Protein AF-A0A6N9DKP5-F1 (afdb_monomer)

pLDDT: mean 80.07, std 13.37, range [37.78, 96.75]

Radius of gyration: 38.44 Å; Cα contacts (8 Å, |Δi|>4): 1588; chains: 1; bounding box: 84×79×103 Å

Structure (mmCIF, N/CA/C/O backbone):
data_AF-A0A6N9DKP5-F1
#
_entry.id   AF-A0A6N9DKP5-F1
#
loop_
_atom_site.group_PDB
_atom_site.id
_atom_site.type_symbol
_atom_site.label_atom_id
_atom_site.label_alt_id
_atom_site.label_comp_id
_atom_site.label_asym_id
_atom_site.label_entity_id
_atom_site.label_seq_id
_atom_site.pdbx_PDB_ins_code
_atom_site.Cartn_x
_atom_site.Cartn_y
_atom_site.Cartn_z
_atom_site.occupancy
_atom_site.B_iso_or_equiv
_atom_site.auth_seq_id
_atom_site.auth_comp_id
_atom_site.auth_asym_id
_atom_site.auth_atom_id
_atom_site.pdbx_PDB_model_num
ATOM 1 N N . MET A 1 1 ? 8.198 43.433 -42.604 1.00 46.28 1 MET A N 1
ATOM 2 C CA . MET A 1 1 ? 9.400 44.060 -42.008 1.00 46.28 1 MET A CA 1
ATOM 3 C C . MET A 1 1 ? 10.600 43.309 -42.556 1.00 46.28 1 MET A C 1
ATOM 5 O O . MET A 1 1 ? 10.503 42.095 -42.659 1.00 46.28 1 MET A O 1
ATOM 9 N N . SER A 1 2 ? 11.652 43.989 -43.011 1.00 55.72 2 SER A N 1
ATOM 10 C CA . SER A 1 2 ? 12.802 43.318 -43.630 1.00 55.72 2 SER A CA 1
ATOM 11 C C . SER A 1 2 ? 13.679 42.674 -42.559 1.00 55.72 2 SER A C 1
ATOM 13 O O . SER A 1 2 ? 14.325 43.378 -41.785 1.00 55.72 2 SER A O 1
ATOM 15 N N . THR A 1 3 ? 13.682 41.350 -42.515 1.00 65.88 3 THR A N 1
ATOM 16 C CA . THR A 1 3 ? 14.669 40.553 -41.787 1.00 65.88 3 THR A CA 1
ATOM 17 C C . THR A 1 3 ? 15.991 40.562 -42.555 1.00 65.88 3 THR A C 1
ATOM 19 O O . THR A 1 3 ? 15.979 40.420 -43.780 1.00 65.88 3 THR A O 1
ATOM 22 N N . VAL A 1 4 ? 17.124 40.706 -41.862 1.00 72.31 4 VAL A N 1
ATOM 23 C CA . VAL A 1 4 ? 18.461 40.594 -42.466 1.00 72.31 4 VAL A CA 1
ATOM 24 C C . VAL A 1 4 ? 19.254 39.507 -41.741 1.00 72.31 4 VAL A C 1
ATOM 26 O O . VAL A 1 4 ? 19.336 39.507 -40.515 1.00 72.31 4 VAL A O 1
ATOM 29 N N . ILE A 1 5 ? 19.832 38.577 -42.503 1.00 72.94 5 ILE A N 1
ATOM 30 C CA . ILE A 1 5 ? 20.667 37.491 -41.977 1.00 72.94 5 ILE A CA 1
ATOM 31 C C . ILE A 1 5 ? 22.137 37.903 -42.077 1.00 72.94 5 ILE A C 1
ATOM 33 O O . ILE A 1 5 ? 22.583 38.396 -43.116 1.00 72.94 5 ILE A O 1
ATOM 37 N N . TYR A 1 6 ? 22.891 37.689 -41.005 1.00 75.12 6 TYR A N 1
ATOM 38 C CA . TYR A 1 6 ? 24.318 37.977 -40.910 1.00 75.12 6 TYR A CA 1
ATOM 39 C C . TYR A 1 6 ? 25.109 36.690 -40.651 1.00 75.12 6 TYR A C 1
ATOM 41 O O . TYR A 1 6 ? 24.626 35.787 -39.970 1.00 75.12 6 TYR A O 1
ATOM 49 N N . THR A 1 7 ? 26.332 36.631 -41.180 1.00 74.31 7 THR A N 1
ATOM 50 C CA . THR A 1 7 ? 27.347 35.608 -40.867 1.00 74.31 7 THR A CA 1
ATOM 51 C C . THR A 1 7 ? 28.637 36.282 -40.400 1.00 74.31 7 THR A C 1
ATOM 53 O O . THR A 1 7 ? 28.819 37.467 -40.685 1.00 74.31 7 THR A O 1
ATOM 56 N N . ALA A 1 8 ? 29.530 35.583 -39.699 1.00 72.62 8 ALA A N 1
ATOM 57 C CA . ALA A 1 8 ? 30.850 36.108 -39.339 1.00 72.62 8 ALA A CA 1
ATOM 58 C C . ALA A 1 8 ? 31.993 35.191 -39.771 1.00 72.62 8 ALA A C 1
ATOM 60 O O . ALA A 1 8 ? 31.863 33.971 -39.731 1.00 72.62 8 ALA A O 1
ATOM 61 N N . ASP A 1 9 ? 33.143 35.782 -40.100 1.00 68.25 9 ASP A N 1
ATOM 62 C CA . ASP A 1 9 ? 34.348 35.015 -40.431 1.00 68.25 9 ASP A CA 1
ATOM 63 C C . ASP A 1 9 ? 34.82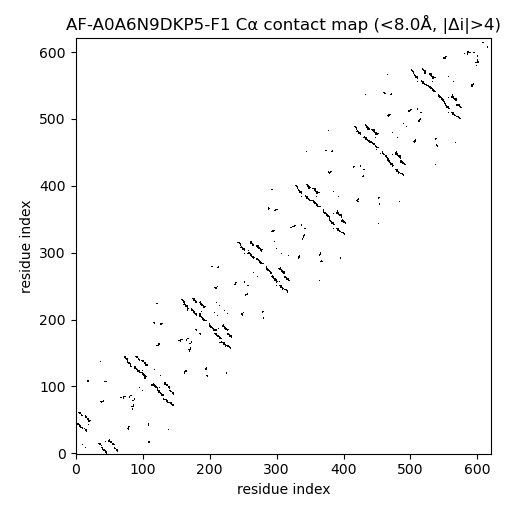8 34.173 -39.228 1.00 68.25 9 ASP A C 1
ATOM 65 O O . ASP A 1 9 ? 34.751 34.602 -38.068 1.00 68.25 9 ASP A O 1
ATOM 69 N N . GLN A 1 10 ? 35.348 32.970 -39.491 1.00 58.06 10 GLN A N 1
ATOM 70 C CA . GLN A 1 10 ? 35.814 32.060 -38.441 1.00 58.06 10 GLN A CA 1
ATOM 71 C C . GLN A 1 10 ? 37.034 32.628 -37.698 1.00 58.06 10 GLN A C 1
ATOM 73 O O . GLN A 1 10 ? 38.074 32.902 -38.294 1.00 58.06 10 GLN A O 1
ATOM 78 N N . ASN A 1 11 ? 36.944 32.735 -36.368 1.00 56.50 11 ASN A N 1
ATOM 79 C CA . ASN A 1 11 ? 38.068 33.101 -35.506 1.00 56.50 11 ASN A CA 1
ATOM 80 C C . ASN A 1 11 ? 38.377 31.936 -34.546 1.00 56.50 11 ASN A C 1
ATOM 82 O O . ASN A 1 11 ? 37.734 31.797 -33.510 1.00 56.50 11 ASN A O 1
ATOM 86 N N . GLN A 1 12 ? 39.292 31.048 -34.959 1.00 54.97 12 GLN A N 1
ATOM 87 C CA . GLN A 1 12 ? 39.885 29.924 -34.201 1.00 54.97 12 GLN A CA 1
ATOM 88 C C . GLN A 1 12 ? 39.002 29.256 -33.122 1.00 54.97 12 GLN A C 1
ATOM 90 O O . GLN A 1 12 ? 39.394 29.134 -31.963 1.00 54.97 12 GLN A O 1
ATOM 95 N N . GLY A 1 13 ? 37.843 28.735 -33.533 1.00 57.72 13 GLY A N 1
ATOM 96 C CA . GLY A 1 13 ? 37.160 27.671 -32.795 1.00 57.72 13 GLY A CA 1
ATOM 97 C C . GLY A 1 13 ? 36.301 28.132 -31.621 1.00 57.72 13 GLY A C 1
ATOM 98 O O . GLY A 1 13 ? 36.635 27.852 -30.469 1.00 57.72 13 GLY A O 1
ATOM 99 N N . ARG A 1 14 ? 35.138 28.704 -31.978 1.00 61.00 14 ARG A N 1
ATOM 100 C CA . ARG A 1 14 ? 33.875 28.869 -31.225 1.00 61.00 14 ARG A CA 1
ATOM 101 C C . ARG A 1 14 ? 33.466 30.340 -31.048 1.00 61.00 14 ARG A C 1
ATOM 103 O O . ARG A 1 14 ? 34.088 31.095 -30.302 1.00 61.00 14 ARG A O 1
ATOM 110 N N . CYS A 1 15 ? 32.365 30.718 -31.697 1.00 64.94 15 CYS A N 1
ATOM 111 C CA . CYS A 1 15 ? 31.737 32.038 -31.593 1.00 64.94 15 CYS A CA 1
ATOM 112 C C . CYS A 1 15 ? 30.481 31.952 -30.711 1.00 64.94 15 CYS A C 1
ATOM 114 O O . CYS A 1 15 ? 29.678 31.028 -30.850 1.00 64.94 15 CYS A O 1
ATOM 116 N N . LEU A 1 16 ? 30.315 32.916 -29.802 1.00 65.81 16 LEU A N 1
ATOM 117 C CA . LEU A 1 16 ? 29.120 33.061 -28.970 1.00 65.81 16 LEU A CA 1
ATOM 118 C C . LEU A 1 16 ? 28.392 34.340 -29.370 1.00 65.81 16 LEU A C 1
ATOM 120 O O . LEU A 1 16 ? 29.000 35.408 -29.387 1.00 65.81 16 LEU A O 1
ATOM 124 N N . TRP A 1 17 ? 27.094 34.261 -29.635 1.00 65.94 17 TRP A N 1
ATOM 125 C CA . TRP A 1 17 ? 26.279 35.436 -29.929 1.00 65.94 17 TRP A CA 1
ATOM 126 C C . TRP A 1 17 ? 24.834 35.245 -29.469 1.00 65.94 17 TRP A C 1
ATOM 128 O O . TRP A 1 17 ? 24.346 34.118 -29.400 1.00 65.94 17 TRP A O 1
ATOM 138 N N . PHE A 1 18 ? 24.163 36.350 -29.141 1.00 64.12 18 PHE A N 1
ATOM 139 C CA . PHE A 1 18 ? 22.737 36.385 -28.819 1.00 64.12 18 PHE A CA 1
ATOM 140 C C . PHE A 1 18 ? 22.144 37.775 -29.084 1.00 64.12 18 PHE A C 1
ATOM 142 O O . PHE A 1 18 ? 22.832 38.800 -29.023 1.00 64.12 18 PHE A O 1
ATOM 149 N N . THR A 1 19 ? 20.845 37.807 -29.365 1.00 62.94 19 THR A N 1
ATOM 150 C CA . THR A 1 19 ? 20.033 39.027 -29.418 1.00 62.94 19 THR A CA 1
ATOM 151 C C . THR A 1 19 ? 19.494 39.344 -28.019 1.00 62.94 19 THR A C 1
ATOM 153 O O . THR A 1 19 ? 19.316 38.453 -27.185 1.00 62.94 19 THR A O 1
ATOM 156 N N . ARG A 1 20 ? 19.269 40.623 -27.712 1.00 61.25 20 ARG A N 1
ATOM 157 C CA . ARG A 1 20 ? 18.625 41.070 -26.470 1.00 61.25 20 ARG A CA 1
ATOM 158 C C . ARG A 1 20 ? 17.519 42.064 -26.759 1.00 61.25 20 ARG A C 1
ATOM 160 O O . ARG A 1 20 ? 17.593 42.829 -27.710 1.00 61.25 20 ARG A O 1
ATOM 167 N N . THR A 1 21 ? 16.518 42.087 -25.890 1.00 57.44 21 THR A N 1
ATOM 168 C CA . THR A 1 21 ? 15.462 43.106 -25.881 1.00 57.44 21 THR A CA 1
ATOM 169 C C . THR A 1 21 ? 15.881 44.369 -25.121 1.00 57.44 21 THR A C 1
ATOM 171 O O . THR A 1 21 ? 15.374 45.443 -25.424 1.00 57.44 21 THR A O 1
ATOM 174 N N . ASP A 1 22 ? 16.838 44.269 -24.187 1.00 54.03 22 ASP A N 1
ATOM 175 C CA . ASP A 1 22 ? 17.498 45.409 -23.540 1.00 54.03 22 ASP A CA 1
ATOM 176 C C . ASP A 1 22 ? 18.968 45.098 -23.164 1.00 54.03 22 ASP A C 1
ATOM 178 O O . ASP A 1 22 ? 19.361 43.945 -22.979 1.00 54.03 22 ASP A O 1
ATOM 182 N N . PHE A 1 23 ? 19.812 46.132 -23.066 1.00 57.31 23 PHE A N 1
ATOM 183 C CA . PHE A 1 23 ? 21.209 46.016 -22.612 1.00 57.31 23 PHE A CA 1
ATOM 184 C C . PHE A 1 23 ? 21.369 46.247 -21.097 1.00 57.31 23 PHE A C 1
ATOM 186 O O . PHE A 1 23 ? 22.486 46.470 -20.623 1.00 57.31 23 PHE A O 1
ATOM 193 N N . THR A 1 24 ? 20.284 46.221 -20.314 1.00 48.88 24 THR A N 1
ATOM 194 C CA . THR A 1 24 ? 20.387 46.401 -18.863 1.00 48.88 24 THR A CA 1
ATOM 195 C C . THR A 1 24 ? 20.866 45.115 -18.192 1.00 48.88 24 THR A C 1
ATOM 197 O O . THR A 1 24 ? 20.389 44.013 -18.452 1.00 48.88 24 THR A O 1
ATOM 200 N N . TYR A 1 25 ? 21.886 45.239 -17.342 1.00 41.28 25 TYR A N 1
ATOM 201 C CA . TYR A 1 25 ? 22.418 44.127 -16.559 1.00 41.28 25 TYR A CA 1
ATOM 202 C C . TYR A 1 25 ? 21.367 43.676 -15.534 1.00 41.28 25 TYR A C 1
ATOM 204 O O . TYR A 1 25 ? 21.106 44.392 -14.568 1.00 41.28 25 TYR A O 1
ATOM 212 N N . GLN A 1 26 ? 20.767 42.500 -15.737 1.00 43.25 26 GLN A N 1
ATOM 213 C CA . GLN A 1 26 ? 19.940 41.835 -14.731 1.00 43.25 26 GLN A CA 1
ATOM 214 C C . GLN A 1 26 ? 20.722 40.658 -14.123 1.00 43.25 26 GLN A C 1
ATOM 216 O O . GLN A 1 26 ? 21.111 39.754 -14.862 1.00 43.25 26 GLN A O 1
ATOM 221 N N . PRO A 1 27 ? 20.966 40.649 -12.800 1.00 37.81 27 PRO A N 1
ATOM 222 C CA . PRO A 1 27 ? 21.845 39.673 -12.152 1.00 37.81 27 PRO A CA 1
ATOM 223 C C . PRO A 1 27 ? 21.255 38.259 -12.004 1.00 37.81 27 PRO A C 1
ATOM 225 O O . PRO A 1 27 ? 21.990 37.364 -11.611 1.00 37.81 27 PRO A O 1
ATOM 228 N N . ASN A 1 28 ? 19.974 38.037 -12.330 1.00 40.81 28 ASN A N 1
ATOM 229 C CA . ASN A 1 28 ? 19.260 36.789 -12.009 1.00 40.81 28 ASN A CA 1
ATOM 230 C C . ASN A 1 28 ? 18.767 35.997 -13.235 1.00 40.81 28 ASN A C 1
ATOM 232 O O . ASN A 1 28 ? 17.830 35.212 -13.117 1.00 40.81 28 ASN A O 1
ATOM 236 N N . TYR A 1 29 ? 19.359 36.190 -14.415 1.00 41.84 29 TYR A N 1
ATOM 237 C CA . TYR A 1 29 ? 19.096 35.297 -15.547 1.00 41.84 29 TYR A CA 1
ATOM 238 C C . TYR A 1 29 ? 20.173 34.207 -15.609 1.00 41.84 29 TYR A C 1
ATOM 240 O O . TYR A 1 29 ? 21.182 34.353 -16.298 1.00 41.84 29 TYR A O 1
ATOM 248 N N . ASP A 1 30 ? 19.902 33.075 -14.954 1.00 37.78 30 ASP A N 1
ATOM 249 C CA . ASP A 1 30 ? 20.615 31.792 -15.120 1.00 37.78 30 ASP A CA 1
ATOM 250 C C . ASP A 1 30 ? 20.495 31.214 -16.556 1.00 37.78 30 ASP A C 1
ATOM 252 O O . ASP A 1 30 ? 20.973 30.124 -16.854 1.00 37.78 30 ASP A O 1
ATOM 256 N N . GLY A 1 31 ? 19.885 31.957 -17.487 1.00 39.88 31 GLY A N 1
ATOM 257 C CA . GLY A 1 31 ? 19.721 31.611 -18.901 1.00 39.88 31 GLY A CA 1
ATOM 258 C C . GLY A 1 31 ? 20.919 31.929 -19.804 1.00 39.88 31 GLY A C 1
ATOM 259 O O . GLY A 1 31 ? 20.805 31.770 -21.017 1.00 39.88 31 GLY A O 1
ATOM 260 N N . LEU A 1 32 ? 22.075 32.345 -19.268 1.00 40.31 32 LEU A N 1
ATOM 261 C CA . LEU A 1 32 ? 23.341 32.310 -20.019 1.00 40.31 32 LEU A CA 1
ATOM 262 C C . LEU A 1 32 ? 23.847 30.862 -20.119 1.00 40.31 32 LEU A C 1
ATOM 264 O O . LEU A 1 32 ? 24.967 30.546 -19.714 1.00 40.31 32 LEU A O 1
ATOM 268 N N . VAL A 1 33 ? 23.035 29.969 -20.689 1.00 38.03 33 VAL A N 1
ATOM 269 C CA . VAL A 1 33 ? 23.554 28.699 -21.186 1.00 38.03 33 VAL A CA 1
ATOM 270 C C . VAL A 1 33 ? 24.360 29.050 -22.432 1.00 38.03 33 VAL A C 1
ATOM 272 O O . VAL A 1 33 ? 23.839 29.348 -23.503 1.00 38.03 33 VAL A O 1
ATOM 275 N N . THR A 1 34 ? 25.662 29.193 -22.222 1.00 41.72 34 THR A N 1
ATOM 276 C CA . THR A 1 34 ? 26.626 29.684 -23.201 1.00 41.72 34 THR A CA 1
ATOM 277 C C . THR A 1 34 ? 26.921 28.581 -24.212 1.00 41.72 34 THR A C 1
ATOM 279 O O . THR A 1 34 ? 27.756 27.708 -23.988 1.00 41.72 34 THR A O 1
ATOM 282 N N . TRP A 1 35 ? 26.219 28.602 -25.345 1.00 47.44 35 TRP A N 1
ATOM 283 C CA . TRP A 1 35 ? 26.453 27.650 -26.427 1.00 47.44 35 TRP A CA 1
ATOM 284 C C . TRP A 1 35 ? 27.524 28.186 -27.373 1.00 47.44 35 TRP A C 1
ATOM 286 O O . TRP A 1 35 ? 27.327 29.151 -28.110 1.00 47.44 35 TRP A O 1
ATOM 296 N N . TRP A 1 36 ? 28.686 27.553 -27.329 1.00 50.00 36 TRP A N 1
ATOM 297 C CA . TRP A 1 36 ? 29.738 27.733 -28.313 1.00 50.00 36 TRP A CA 1
ATOM 298 C C . TRP A 1 36 ? 29.278 27.140 -29.645 1.00 50.00 36 TRP A C 1
ATOM 300 O O . TRP A 1 36 ? 29.181 25.923 -29.749 1.00 50.00 36 TRP A O 1
ATOM 310 N N . ARG A 1 37 ? 28.996 27.969 -30.655 1.00 59.28 37 ARG A N 1
ATOM 311 C CA . ARG A 1 37 ? 28.643 27.453 -31.983 1.00 59.28 37 ARG A CA 1
ATOM 312 C C . ARG A 1 37 ? 29.922 27.139 -32.761 1.00 59.28 37 ARG A C 1
ATOM 314 O O . ARG A 1 37 ? 30.807 27.997 -32.870 1.00 59.28 37 ARG A O 1
ATOM 321 N N . VAL A 1 38 ? 30.031 25.901 -33.237 1.00 57.53 38 VAL A N 1
ATOM 322 C CA . VAL A 1 38 ? 31.080 25.451 -34.165 1.00 57.53 38 VAL A CA 1
ATOM 323 C C . VAL A 1 38 ? 30.674 25.848 -35.593 1.00 57.53 38 VAL A C 1
ATOM 325 O O . VAL A 1 38 ? 29.486 25.954 -35.897 1.00 57.53 38 VAL A O 1
ATOM 328 N N . GLY A 1 39 ? 31.657 26.136 -36.450 1.00 64.25 39 GLY A N 1
ATOM 329 C CA . GLY A 1 39 ? 31.431 26.594 -37.824 1.00 64.25 39 GLY A CA 1
ATOM 330 C C . GLY A 1 39 ? 31.178 28.101 -37.960 1.00 64.25 39 GLY A C 1
ATOM 331 O O . GLY A 1 39 ? 31.449 28.885 -37.046 1.00 64.25 39 GLY A O 1
ATOM 332 N N . GLU A 1 40 ? 30.705 28.517 -39.137 1.00 70.75 40 GLU A N 1
ATOM 333 C CA . GLU A 1 40 ? 30.327 29.911 -39.394 1.00 70.75 40 GLU A CA 1
ATOM 334 C C . GLU A 1 40 ? 29.024 30.261 -38.648 1.00 70.75 40 GLU A C 1
ATOM 336 O O . GLU A 1 40 ? 27.999 29.603 -38.841 1.00 70.75 40 GLU A O 1
ATOM 341 N N . PRO A 1 41 ? 29.031 31.269 -37.762 1.00 70.94 41 PRO A N 1
ATOM 342 C CA . PRO A 1 41 ? 27.863 31.629 -36.972 1.00 70.94 41 PRO A CA 1
ATOM 343 C C . PRO A 1 41 ? 26.840 32.394 -37.824 1.00 70.94 41 PRO A C 1
ATOM 345 O O . PRO A 1 41 ? 27.194 33.352 -38.501 1.00 70.94 41 PRO A O 1
ATOM 348 N N . ILE A 1 42 ? 25.558 32.026 -37.732 1.00 74.31 42 ILE A N 1
ATOM 349 C CA . ILE A 1 42 ? 24.458 32.675 -38.468 1.00 74.31 42 ILE A CA 1
ATOM 350 C C . ILE A 1 42 ? 23.496 33.330 -37.482 1.00 74.31 42 ILE A C 1
ATOM 352 O O . ILE A 1 42 ? 22.923 32.622 -36.663 1.00 74.31 42 ILE A O 1
ATOM 356 N N . VAL A 1 43 ? 23.259 34.639 -37.598 1.00 73.38 43 VAL A N 1
ATOM 357 C CA . VAL A 1 43 ? 22.228 35.355 -36.823 1.00 73.38 43 VAL A CA 1
ATOM 358 C C . VAL A 1 43 ? 21.205 36.006 -37.743 1.00 73.38 43 VAL A C 1
ATOM 360 O O . VAL A 1 43 ? 21.543 36.580 -38.779 1.00 73.38 43 VAL A O 1
ATOM 363 N N . GLU A 1 44 ? 19.942 35.953 -37.343 1.00 73.31 44 GLU A N 1
ATOM 364 C CA . GLU A 1 44 ? 18.851 36.677 -37.985 1.00 73.31 44 GLU A CA 1
ATOM 365 C C . GLU A 1 44 ? 18.499 37.903 -37.132 1.00 73.31 44 GLU A C 1
ATOM 367 O O . GLU A 1 44 ? 18.123 37.751 -35.974 1.00 73.31 44 GLU A O 1
ATOM 372 N N . LEU A 1 45 ? 18.621 39.115 -37.686 1.00 71.62 45 LEU A N 1
ATOM 373 C CA . LEU A 1 45 ? 18.288 40.365 -36.990 1.00 71.62 45 LEU A CA 1
ATOM 374 C C . LEU A 1 45 ? 17.075 41.039 -37.641 1.00 71.62 45 LEU A C 1
ATOM 376 O O . LEU A 1 45 ? 16.985 41.163 -38.870 1.00 71.62 45 LEU A O 1
ATOM 380 N N . LYS A 1 46 ? 16.137 41.495 -36.810 1.00 71.69 46 LYS A N 1
ATOM 381 C CA . LYS A 1 46 ? 14.882 42.140 -37.210 1.00 71.69 46 LYS A CA 1
ATOM 382 C C . LYS A 1 46 ? 14.809 43.571 -36.688 1.00 71.69 46 LYS A C 1
ATOM 384 O O . LYS A 1 46 ? 15.354 43.929 -35.646 1.00 71.69 46 LYS A O 1
ATOM 389 N N . ILE A 1 47 ? 14.080 44.411 -37.423 1.00 69.31 47 ILE A N 1
ATOM 390 C CA . ILE A 1 47 ? 13.730 45.758 -36.960 1.00 69.31 47 ILE A CA 1
ATOM 391 C C . ILE A 1 47 ? 12.877 45.615 -35.692 1.00 69.31 47 ILE A C 1
ATOM 393 O O . ILE A 1 47 ? 11.767 45.092 -35.767 1.00 69.31 47 ILE A O 1
ATOM 397 N N . GLY A 1 48 ? 13.398 46.090 -34.557 1.00 67.12 48 GLY A N 1
ATOM 398 C CA . GLY A 1 48 ? 12.761 45.974 -33.241 1.00 67.12 48 GLY A CA 1
ATOM 399 C C . GLY A 1 48 ? 13.547 45.141 -32.222 1.00 67.12 48 GLY A C 1
ATOM 400 O O . GLY A 1 48 ? 13.226 45.217 -31.039 1.00 67.12 48 GLY A O 1
ATOM 401 N N . ASP A 1 49 ? 14.589 44.411 -32.639 1.00 67.81 49 ASP A N 1
ATOM 402 C CA . ASP A 1 49 ? 15.500 43.743 -31.703 1.00 67.81 49 ASP A CA 1
ATOM 403 C C . ASP A 1 49 ? 16.262 44.807 -30.884 1.00 67.81 49 ASP A C 1
ATOM 405 O O . ASP A 1 49 ? 16.851 45.736 -31.442 1.00 67.81 49 ASP A O 1
ATOM 409 N N . GLY A 1 50 ? 16.235 44.707 -29.552 1.00 64.12 50 GLY A N 1
ATOM 410 C CA . GL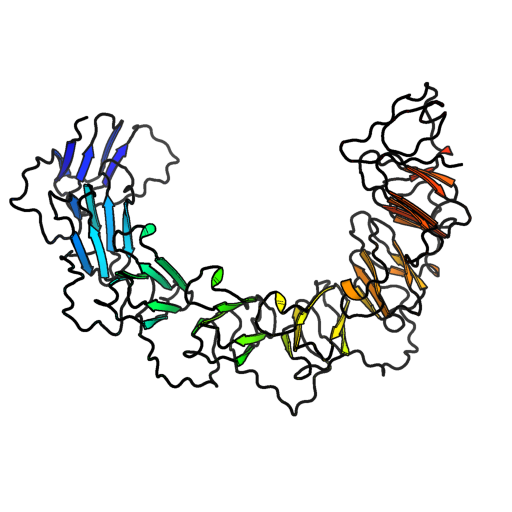Y A 1 50 ? 16.783 45.727 -28.642 1.00 64.12 50 GLY A CA 1
ATOM 411 C C . GLY A 1 50 ? 18.315 45.804 -28.593 1.00 64.12 50 GLY A C 1
ATOM 412 O O . GLY A 1 50 ? 18.865 46.763 -28.050 1.00 64.12 50 GLY A O 1
ATOM 413 N N . GLY A 1 51 ? 19.013 44.817 -29.163 1.00 69.12 51 GLY A N 1
ATOM 414 C CA . GLY A 1 51 ? 20.465 44.716 -29.138 1.00 69.12 51 GLY A CA 1
ATOM 415 C C . GLY A 1 51 ? 21.019 43.398 -29.676 1.00 69.12 51 GLY A C 1
ATOM 416 O O . GLY A 1 51 ? 20.357 42.367 -29.624 1.00 69.12 51 GLY A O 1
ATOM 417 N N . PHE A 1 52 ? 22.266 43.418 -30.149 1.00 72.81 52 PHE A N 1
ATOM 418 C CA . PHE A 1 52 ? 23.033 42.238 -30.555 1.00 72.81 52 PHE A CA 1
ATOM 419 C C . PHE A 1 52 ? 24.371 42.220 -29.811 1.00 72.81 52 PHE A C 1
ATOM 421 O O . PHE A 1 52 ? 25.044 43.249 -29.718 1.00 72.81 52 PHE A O 1
ATOM 428 N N . TYR A 1 53 ? 24.751 41.064 -29.274 1.00 72.12 53 TYR A N 1
ATOM 429 C CA . TYR A 1 53 ? 25.997 40.881 -28.540 1.00 72.12 53 TYR A CA 1
ATOM 430 C C . TYR A 1 53 ? 26.730 39.637 -29.047 1.00 72.12 53 TYR A C 1
ATOM 432 O O . TYR A 1 53 ? 26.122 38.579 -29.199 1.00 72.12 53 TYR A O 1
ATOM 440 N N . SER A 1 54 ? 28.040 39.751 -29.291 1.00 72.50 54 SER A N 1
ATOM 441 C CA . SER A 1 54 ? 28.876 38.643 -29.766 1.00 72.50 54 SER A CA 1
ATOM 442 C C . SER A 1 54 ? 30.255 38.628 -29.098 1.00 72.50 54 SER A C 1
ATOM 444 O O . SER A 1 54 ? 30.885 39.679 -28.978 1.00 72.50 54 SER A O 1
ATOM 446 N N . ILE A 1 55 ? 30.750 37.449 -28.715 1.00 70.62 55 ILE A N 1
ATOM 447 C CA . ILE A 1 55 ? 32.065 37.213 -28.105 1.00 70.62 55 ILE A CA 1
ATOM 448 C C . ILE A 1 55 ? 32.866 36.248 -28.986 1.00 70.62 55 ILE A C 1
ATOM 450 O O . ILE A 1 55 ? 32.360 35.192 -29.364 1.00 70.62 55 ILE A O 1
ATOM 454 N N . ARG A 1 56 ? 34.141 36.578 -29.255 1.00 70.19 56 ARG A N 1
ATOM 455 C CA . ARG A 1 56 ? 35.092 35.740 -30.025 1.00 70.19 56 ARG A CA 1
ATOM 456 C C . ARG A 1 56 ? 34.633 35.389 -31.451 1.00 70.19 56 ARG A C 1
ATOM 458 O O . ARG A 1 56 ? 35.174 34.484 -32.071 1.00 70.19 56 ARG A O 1
ATOM 465 N N . CYS A 1 57 ? 33.677 36.132 -31.990 1.00 73.31 57 CYS A N 1
ATOM 466 C CA . CYS A 1 57 ? 33.271 36.037 -33.387 1.00 73.31 57 CYS A CA 1
ATOM 467 C C . CYS A 1 57 ? 34.192 36.908 -34.253 1.00 73.31 57 CYS A C 1
ATOM 469 O O . CYS A 1 57 ? 34.748 37.895 -33.761 1.00 73.31 57 CYS A O 1
ATOM 471 N N . GLY A 1 58 ? 34.382 36.539 -35.521 1.00 75.12 58 GLY A N 1
ATOM 472 C CA . GLY A 1 58 ? 35.055 37.401 -36.489 1.00 75.12 58 GLY A CA 1
ATOM 473 C C . GLY A 1 58 ? 34.185 38.586 -36.911 1.00 75.12 58 GLY A C 1
ATOM 474 O O . GLY A 1 58 ? 33.233 38.975 -36.229 1.00 75.12 58 GLY A O 1
ATOM 475 N N . THR A 1 59 ? 34.517 39.176 -38.054 1.00 80.69 59 THR A N 1
ATOM 476 C CA . THR A 1 59 ? 33.753 40.301 -38.600 1.00 80.69 59 THR A CA 1
ATOM 477 C C . THR A 1 59 ? 32.393 39.814 -39.088 1.00 80.69 59 THR A C 1
ATOM 479 O O . THR A 1 59 ? 32.330 38.967 -39.974 1.00 80.69 59 THR A O 1
ATOM 482 N N . TRP A 1 60 ? 31.309 40.365 -38.536 1.00 79.44 60 TRP A N 1
ATOM 483 C CA . TRP A 1 60 ? 29.954 40.098 -39.018 1.00 79.44 60 TRP A CA 1
ATOM 484 C C . TRP A 1 60 ? 29.676 40.856 -40.317 1.00 79.44 60 TRP A C 1
ATOM 486 O O . TRP A 1 60 ? 29.926 42.057 -40.425 1.00 79.44 60 TRP A O 1
ATOM 496 N N . GLN A 1 61 ? 29.093 40.165 -41.285 1.00 79.75 61 GLN A N 1
ATOM 497 C CA . GLN A 1 61 ? 28.708 40.688 -42.586 1.00 79.75 61 GLN A CA 1
ATOM 498 C C . GLN A 1 61 ? 27.300 40.225 -42.948 1.00 79.75 61 GLN A C 1
ATOM 500 O O . GLN A 1 61 ? 26.863 39.145 -42.552 1.00 79.75 61 GLN A O 1
ATOM 505 N N . ILE A 1 62 ? 26.572 41.052 -43.707 1.00 75.69 62 ILE A N 1
ATOM 506 C CA . ILE A 1 62 ? 25.282 40.635 -44.267 1.00 75.69 62 ILE A CA 1
ATOM 507 C C . ILE A 1 62 ? 25.551 39.418 -45.138 1.00 75.69 62 ILE A C 1
ATOM 509 O O . ILE A 1 62 ? 26.356 39.488 -46.072 1.00 75.69 62 ILE A O 1
ATOM 513 N N . ARG A 1 63 ? 24.843 38.327 -44.860 1.00 69.75 63 ARG A N 1
ATOM 514 C CA . ARG A 1 63 ? 24.891 37.143 -45.697 1.00 69.75 63 ARG A CA 1
ATOM 515 C C . ARG A 1 63 ? 24.171 37.473 -47.001 1.00 69.75 63 ARG A C 1
ATOM 517 O O . ARG A 1 63 ? 22.948 37.408 -47.100 1.00 69.75 63 ARG A O 1
ATOM 524 N N . LYS A 1 64 ? 24.932 37.936 -47.996 1.00 61.00 64 LYS A N 1
ATOM 525 C CA . LYS A 1 64 ? 24.419 38.189 -49.343 1.00 61.00 64 LYS A CA 1
ATOM 526 C C . LYS A 1 64 ? 24.037 36.832 -49.916 1.00 61.00 64 LYS A C 1
ATOM 528 O O . LYS A 1 64 ? 24.924 36.050 -50.227 1.00 61.00 64 LYS A O 1
ATOM 533 N N . GLY A 1 65 ? 22.739 36.551 -50.007 1.00 53.72 65 GLY A N 1
ATOM 534 C CA . GLY A 1 65 ? 22.201 35.319 -50.580 1.00 53.72 65 GLY A CA 1
ATOM 535 C C . GLY A 1 65 ? 22.529 35.189 -52.066 1.00 53.72 65 GLY A C 1
ATOM 536 O O . GLY A 1 65 ? 21.662 35.359 -52.917 1.00 53.72 65 GLY A O 1
ATOM 537 N N . GLY A 1 66 ? 23.784 34.903 -52.396 1.00 48.47 66 GLY A N 1
ATOM 538 C CA . GLY A 1 66 ? 24.077 34.135 -53.586 1.00 48.47 66 GLY A CA 1
ATOM 539 C C . GLY A 1 66 ? 23.672 32.715 -53.252 1.00 48.47 66 GLY A C 1
ATOM 540 O O . GLY A 1 66 ? 24.285 32.114 -52.375 1.00 48.47 66 GLY A O 1
ATOM 541 N N . ARG A 1 67 ? 22.620 32.204 -53.900 1.00 47.25 67 ARG A N 1
ATOM 542 C CA . ARG A 1 67 ? 22.417 30.757 -53.946 1.00 47.25 67 ARG A CA 1
ATOM 543 C C . ARG A 1 67 ? 23.770 30.143 -54.349 1.00 47.25 67 ARG A C 1
ATOM 545 O O . ARG A 1 67 ? 24.288 30.568 -55.390 1.00 47.25 67 ARG A O 1
ATOM 552 N N . PRO A 1 68 ? 24.361 29.201 -53.591 1.00 52.56 68 PRO A N 1
ATOM 553 C CA . PRO A 1 68 ? 25.251 28.241 -54.237 1.00 52.56 68 PRO A CA 1
ATOM 554 C C . PRO A 1 68 ? 24.489 27.660 -55.438 1.00 52.56 68 PRO A C 1
ATOM 556 O O . PRO A 1 68 ? 23.256 27.659 -55.438 1.00 52.56 68 PRO A O 1
ATOM 559 N N . SER A 1 69 ? 25.182 27.268 -56.511 1.00 57.25 69 SER A N 1
ATOM 560 C CA . SER A 1 69 ? 24.492 26.849 -57.741 1.00 57.25 69 SER A CA 1
ATOM 561 C C . SER A 1 69 ? 23.434 25.774 -57.473 1.00 57.25 69 SER A C 1
ATOM 563 O O . SER A 1 69 ? 22.413 25.808 -58.152 1.00 57.25 69 SER A O 1
ATOM 565 N N . GLU A 1 70 ? 23.628 24.959 -56.425 1.00 65.81 70 GLU A N 1
ATOM 566 C CA . GLU A 1 70 ? 22.639 24.104 -55.753 1.00 65.81 70 GLU A CA 1
ATOM 567 C C . GLU A 1 70 ? 22.991 24.022 -54.242 1.00 65.81 70 GLU A C 1
ATOM 569 O O . GLU A 1 70 ? 24.178 24.158 -53.911 1.00 65.81 70 GLU A O 1
ATOM 574 N N . PRO A 1 71 ? 22.021 23.890 -53.310 1.00 73.38 71 PRO A N 1
ATOM 575 C CA . PRO A 1 71 ? 22.311 23.640 -51.894 1.00 73.38 71 PRO A CA 1
ATOM 576 C C . PRO A 1 71 ? 23.022 22.291 -51.706 1.00 73.38 71 PRO A C 1
ATOM 578 O O . PRO A 1 71 ? 22.928 21.407 -52.554 1.00 73.38 71 PRO A O 1
ATOM 581 N N . LEU A 1 72 ? 23.760 22.130 -50.607 1.00 78.38 72 LEU A N 1
ATOM 582 C CA . LEU A 1 72 ? 24.505 20.898 -50.358 1.00 78.38 72 LEU A CA 1
ATOM 583 C C . LEU A 1 72 ? 23.560 19.744 -49.994 1.00 78.38 72 LEU A C 1
ATOM 585 O O . LEU A 1 72 ? 22.685 19.894 -49.138 1.00 78.38 72 LEU A O 1
ATOM 589 N N . SER A 1 73 ? 23.802 18.581 -50.596 1.00 80.06 73 SER A N 1
ATOM 590 C CA . SER A 1 73 ? 23.182 17.309 -50.217 1.00 80.06 73 SER A CA 1
ATOM 591 C C . SER A 1 73 ? 23.882 16.639 -49.028 1.00 80.06 73 SER A C 1
ATOM 593 O O . SER A 1 73 ? 23.325 15.724 -48.448 1.00 80.06 73 SER A O 1
ATOM 595 N N . GLU A 1 74 ? 25.078 17.091 -48.638 1.00 86.81 74 GLU A N 1
ATOM 596 C CA . GLU A 1 74 ? 25.866 16.576 -47.507 1.00 86.81 74 GLU A CA 1
ATOM 597 C C . GLU A 1 74 ? 26.505 17.744 -46.742 1.00 86.81 74 GLU A C 1
ATOM 599 O O . GLU A 1 74 ? 26.930 18.736 -47.344 1.00 86.81 74 GLU A O 1
ATOM 604 N N . PHE A 1 75 ? 26.602 17.657 -45.414 1.00 88.81 75 PHE A N 1
ATOM 605 C CA . PHE A 1 75 ? 27.174 18.732 -44.591 1.00 88.81 75 PHE A CA 1
ATOM 606 C C . PHE A 1 75 ? 27.913 18.199 -43.355 1.00 88.81 75 PHE A C 1
ATOM 608 O O . PHE A 1 75 ? 27.829 17.027 -43.034 1.00 88.81 75 PHE A O 1
ATOM 615 N N . ASN A 1 76 ? 28.694 19.040 -42.672 1.00 89.12 76 ASN A N 1
ATOM 616 C CA . ASN A 1 76 ? 29.423 18.667 -41.448 1.00 89.12 76 ASN A CA 1
ATOM 617 C C . ASN A 1 76 ? 28.875 19.450 -40.242 1.00 89.12 76 ASN A C 1
ATOM 619 O O . ASN A 1 76 ? 27.924 20.212 -40.378 1.00 89.12 76 ASN A O 1
ATOM 623 N N . ASP A 1 77 ? 29.476 19.310 -39.060 1.00 84.88 77 ASP A N 1
ATOM 624 C CA . ASP A 1 77 ? 29.125 20.135 -37.899 1.00 84.88 77 ASP A CA 1
ATOM 625 C C . ASP A 1 77 ? 29.233 21.645 -38.186 1.00 84.88 77 ASP A C 1
ATOM 627 O O . ASP A 1 77 ? 30.264 22.159 -38.633 1.00 84.88 77 ASP A O 1
ATOM 631 N N . GLY A 1 78 ? 28.156 22.374 -37.896 1.00 79.75 78 GLY A N 1
ATOM 632 C CA . GLY A 1 78 ? 28.019 23.783 -38.236 1.00 79.75 78 GLY A CA 1
ATOM 633 C C . GLY A 1 78 ? 26.591 24.311 -38.111 1.00 79.75 78 GLY A C 1
ATOM 634 O O . GLY A 1 78 ? 25.677 23.621 -37.661 1.00 79.75 78 GLY A O 1
ATOM 635 N N . SER A 1 79 ? 26.404 25.572 -38.505 1.00 79.19 79 SER A N 1
ATOM 636 C CA . SER A 1 79 ? 25.084 26.200 -38.645 1.00 79.19 79 SER A CA 1
ATOM 637 C C . SER A 1 79 ? 24.766 26.385 -40.128 1.00 79.19 79 SER A C 1
ATOM 639 O O . SER A 1 79 ? 25.591 26.932 -40.856 1.00 79.19 79 SER A O 1
ATOM 641 N N . TYR A 1 80 ? 23.570 25.984 -40.560 1.00 80.25 80 TYR A N 1
ATOM 642 C CA . TYR A 1 80 ? 23.162 25.982 -41.969 1.00 80.25 80 TYR A CA 1
ATOM 643 C C . TYR A 1 80 ? 21.746 26.539 -42.144 1.00 80.25 80 TYR A C 1
ATOM 645 O O . TYR A 1 80 ? 20.868 26.297 -41.316 1.00 80.25 80 TYR A O 1
ATOM 653 N N . LEU A 1 81 ? 21.513 27.284 -43.224 1.00 80.06 81 LEU A N 1
ATOM 654 C CA . LEU A 1 81 ? 20.187 27.701 -43.684 1.00 80.06 81 LEU A CA 1
ATOM 655 C C . LEU A 1 81 ? 19.591 26.623 -44.594 1.00 80.06 81 LEU A C 1
ATOM 657 O O . LEU A 1 81 ? 20.202 26.248 -45.596 1.00 80.06 81 LEU A O 1
ATOM 661 N N . VAL A 1 82 ? 18.375 26.175 -44.293 1.00 82.50 82 VAL A N 1
ATOM 662 C CA . VAL A 1 82 ? 17.673 25.182 -45.123 1.00 82.50 82 VAL A CA 1
ATOM 663 C C . VAL A 1 82 ? 17.164 25.845 -46.408 1.00 82.50 82 VAL A C 1
ATOM 665 O O . VAL A 1 82 ? 16.669 26.972 -46.389 1.00 82.50 82 VAL A O 1
ATOM 668 N N . GLY A 1 83 ? 17.324 25.168 -47.546 1.00 78.00 83 GLY A N 1
ATOM 669 C CA . GLY A 1 83 ? 16.986 25.671 -48.882 1.00 78.00 83 GLY A CA 1
ATOM 670 C C . GLY A 1 83 ? 17.955 26.727 -49.434 1.00 78.00 83 GLY A C 1
ATOM 671 O O . GLY A 1 83 ? 17.731 27.256 -50.526 1.00 78.00 83 GLY A O 1
ATOM 672 N N . VAL A 1 84 ? 19.017 27.051 -48.688 1.00 77.00 84 VAL A N 1
ATOM 673 C CA . VAL A 1 84 ? 20.084 27.974 -49.108 1.00 77.00 84 VAL A CA 1
ATOM 674 C C . VAL A 1 84 ? 21.439 27.287 -49.034 1.00 77.00 84 VAL A C 1
ATOM 676 O O . VAL A 1 84 ? 22.135 27.241 -50.042 1.00 77.00 84 VAL A O 1
ATOM 679 N N . ASP A 1 85 ? 21.802 26.764 -47.863 1.00 78.75 85 ASP A N 1
ATOM 680 C CA . ASP A 1 85 ? 23.085 26.096 -47.640 1.00 78.75 85 ASP A CA 1
ATOM 681 C C . ASP A 1 85 ? 22.971 24.581 -47.794 1.00 78.75 85 ASP A C 1
ATOM 683 O O . ASP A 1 85 ? 23.869 23.959 -48.350 1.00 78.75 85 ASP A O 1
ATOM 687 N N . ILE A 1 86 ? 21.864 24.010 -47.315 1.00 86.12 86 ILE A N 1
ATOM 688 C CA . ILE A 1 86 ? 21.562 22.576 -47.361 1.00 86.12 86 ILE A CA 1
ATOM 689 C C . ILE A 1 86 ? 20.149 22.353 -47.892 1.00 86.12 86 ILE A C 1
ATOM 691 O O . ILE A 1 86 ? 19.283 23.223 -47.743 1.00 86.12 86 ILE A O 1
ATOM 695 N N . GLU A 1 87 ? 19.906 21.204 -48.508 1.00 88.38 87 GLU A N 1
ATOM 696 C CA . GLU A 1 87 ? 18.560 20.806 -48.923 1.00 88.38 87 GLU A CA 1
ATOM 697 C C . GLU A 1 87 ? 17.705 20.363 -47.714 1.00 88.38 87 GLU A C 1
ATOM 699 O O . GLU A 1 87 ? 18.231 20.024 -46.653 1.00 88.38 87 GLU A O 1
ATOM 704 N N . PRO A 1 88 ? 16.366 20.463 -47.785 1.00 90.06 88 PRO A N 1
ATOM 705 C CA . PRO A 1 88 ? 15.502 19.725 -46.873 1.00 90.06 88 PRO A CA 1
ATOM 706 C C . PRO A 1 88 ? 15.477 18.242 -47.262 1.00 90.06 88 PRO A C 1
ATOM 708 O O . PRO A 1 88 ? 15.546 17.910 -48.443 1.00 90.06 88 PRO A O 1
ATOM 711 N N . GLY A 1 89 ? 15.303 17.364 -46.282 1.00 90.00 89 GLY A N 1
ATOM 712 C CA . GLY A 1 89 ? 15.348 15.919 -46.487 1.00 90.00 89 GLY A CA 1
ATOM 713 C C . GLY A 1 89 ? 15.610 15.168 -45.190 1.00 90.00 89 GLY A C 1
ATOM 714 O O . GLY A 1 89 ? 15.674 15.774 -44.114 1.00 90.00 89 GLY A O 1
ATOM 715 N N . ASP A 1 90 ? 15.760 13.857 -45.308 1.00 89.25 90 ASP A N 1
ATOM 716 C CA . ASP A 1 90 ? 16.189 12.991 -44.219 1.00 89.25 90 ASP A CA 1
ATOM 717 C C . ASP A 1 90 ? 17.702 12.801 -44.293 1.00 89.25 90 ASP A C 1
ATOM 719 O O . ASP A 1 90 ? 18.274 12.605 -45.365 1.00 89.25 90 ASP A O 1
ATOM 723 N N . TYR A 1 91 ? 18.357 12.917 -43.142 1.00 91.94 91 TYR A N 1
ATOM 724 C CA . TYR A 1 91 ? 19.807 12.856 -43.034 1.00 91.94 91 TYR A CA 1
ATOM 725 C C . TYR A 1 91 ? 20.225 11.942 -41.896 1.00 91.94 91 TYR A C 1
ATOM 727 O O . TYR A 1 91 ? 19.551 11.857 -40.865 1.00 91.94 91 TYR A O 1
ATOM 735 N N . MET A 1 92 ? 21.388 11.327 -42.058 1.00 91.19 92 MET A N 1
ATOM 736 C CA . MET A 1 92 ? 22.029 10.491 -41.060 1.00 91.19 92 MET A CA 1
ATOM 737 C C . MET A 1 92 ? 23.435 11.000 -40.756 1.00 91.19 92 MET A C 1
ATOM 739 O O . MET A 1 92 ? 24.165 11.394 -41.659 1.00 91.19 92 MET A O 1
ATOM 743 N N . ALA A 1 93 ? 23.825 10.928 -39.487 1.00 91.75 93 ALA A N 1
ATOM 744 C CA . ALA A 1 93 ? 25.205 11.109 -39.050 1.00 91.75 93 ALA A CA 1
ATOM 745 C C . ALA A 1 93 ? 25.592 10.029 -38.036 1.00 91.75 93 ALA A C 1
ATOM 747 O O . ALA A 1 93 ? 24.751 9.581 -37.252 1.00 91.75 93 ALA A O 1
ATOM 748 N N . ASP A 1 94 ? 26.867 9.645 -38.006 1.00 88.12 94 ASP A N 1
ATOM 749 C CA . ASP A 1 94 ? 27.412 8.760 -36.975 1.00 88.12 94 ASP A CA 1
ATOM 750 C C . ASP A 1 94 ? 28.478 9.475 -36.144 1.00 88.12 94 ASP A C 1
ATOM 752 O O . ASP A 1 94 ? 29.584 9.775 -36.597 1.00 88.12 94 ASP A O 1
ATOM 756 N N . ALA A 1 95 ? 28.124 9.734 -34.888 1.00 85.88 95 ALA A N 1
ATOM 757 C CA . ALA A 1 95 ? 28.984 10.403 -33.928 1.00 85.88 95 ALA A CA 1
ATOM 758 C C . ALA A 1 95 ? 29.939 9.445 -33.194 1.00 85.88 95 ALA A C 1
ATOM 760 O O . ALA A 1 95 ? 30.805 9.903 -32.441 1.00 85.88 95 ALA A O 1
ATOM 761 N N . GLY A 1 96 ? 29.777 8.125 -33.351 1.00 84.44 96 GLY A N 1
ATOM 762 C CA . GLY A 1 96 ? 30.449 7.129 -32.519 1.00 84.44 96 GLY A CA 1
ATOM 763 C C . GLY A 1 96 ? 30.207 7.393 -31.028 1.00 84.44 96 GLY A C 1
ATOM 764 O O . GLY A 1 96 ? 29.077 7.590 -30.586 1.00 84.44 96 GLY A O 1
ATOM 765 N N . ASP A 1 97 ? 31.274 7.463 -30.232 1.00 81.62 97 ASP A N 1
ATOM 766 C CA . ASP A 1 97 ? 31.181 7.775 -28.797 1.00 81.62 97 ASP A CA 1
ATOM 767 C C . ASP A 1 97 ? 31.061 9.280 -28.483 1.00 81.62 97 ASP A C 1
ATOM 769 O O . ASP A 1 97 ? 30.961 9.667 -27.312 1.00 81.62 97 ASP A O 1
ATOM 773 N N . ASN A 1 98 ? 31.068 10.153 -29.498 1.00 82.94 98 ASN A N 1
ATOM 774 C CA . ASN A 1 98 ? 30.914 11.588 -29.285 1.00 82.94 98 ASN A CA 1
ATOM 775 C C . ASN A 1 98 ? 29.458 11.942 -28.979 1.00 82.94 98 ASN A C 1
ATOM 777 O O . ASN A 1 98 ? 28.516 11.380 -29.534 1.00 82.94 98 ASN A O 1
ATOM 781 N N . ALA A 1 99 ? 29.269 12.922 -28.095 1.00 83.69 99 ALA A N 1
ATOM 782 C CA . ALA A 1 99 ? 27.953 13.486 -27.839 1.00 83.69 99 ALA A CA 1
ATOM 783 C C . ALA A 1 99 ? 27.546 14.379 -29.015 1.00 83.69 99 ALA A C 1
ATOM 785 O O . ALA A 1 99 ? 27.902 15.558 -29.046 1.00 83.69 99 ALA A O 1
ATOM 786 N N . CYS A 1 100 ? 26.786 13.816 -29.949 1.00 87.88 100 CYS A N 1
ATOM 787 C CA . CYS A 1 100 ? 26.186 14.570 -31.030 1.00 87.88 100 CYS A CA 1
ATOM 788 C C . CYS A 1 100 ? 24.996 15.371 -30.525 1.00 87.88 100 CYS A C 1
ATOM 790 O O . CYS A 1 100 ? 24.130 14.888 -29.786 1.00 87.88 100 CYS A O 1
ATOM 792 N N . ARG A 1 101 ? 24.967 16.629 -30.938 1.00 86.06 101 ARG A N 1
ATOM 793 C CA . ARG A 1 101 ? 23.898 17.561 -30.647 1.00 86.06 101 ARG A CA 1
ATOM 794 C C . ARG A 1 101 ? 23.475 18.232 -31.936 1.00 86.06 101 ARG A C 1
ATOM 796 O O . ARG A 1 101 ? 24.242 18.995 -32.518 1.00 86.06 101 ARG A O 1
ATOM 803 N N . TRP A 1 102 ? 22.222 18.030 -32.311 1.00 87.38 102 TRP A N 1
ATOM 804 C CA . TRP A 1 102 ? 21.642 18.693 -33.466 1.00 87.38 102 TRP A CA 1
ATOM 805 C C . TRP A 1 102 ? 20.286 19.299 -33.126 1.00 87.38 102 TRP A C 1
ATOM 807 O O . TRP A 1 102 ? 19.526 18.746 -32.331 1.00 87.38 102 TRP A O 1
ATOM 817 N N . PHE A 1 103 ? 19.982 20.453 -33.720 1.00 83.62 103 PHE A N 1
ATOM 818 C CA . PHE A 1 103 ? 18.683 21.105 -33.569 1.00 83.62 103 PHE A CA 1
ATOM 819 C C . PHE A 1 103 ? 18.245 21.807 -34.841 1.00 83.62 103 PHE A C 1
ATOM 821 O O . PHE A 1 103 ? 19.047 22.397 -35.568 1.00 83.62 103 PHE A O 1
ATOM 828 N N . ARG A 1 104 ? 16.932 21.838 -35.031 1.00 82.88 104 ARG A N 1
ATOM 829 C CA . ARG A 1 104 ? 16.252 22.650 -36.032 1.00 82.88 104 ARG A CA 1
ATOM 830 C C . ARG A 1 104 ? 15.826 23.971 -35.410 1.00 82.88 104 ARG A C 1
ATOM 832 O O . ARG A 1 104 ? 15.297 24.018 -34.296 1.00 82.88 104 ARG A O 1
ATOM 839 N N . ASN A 1 105 ? 16.013 25.046 -36.159 1.00 72.12 105 ASN A N 1
ATOM 840 C CA . ASN A 1 105 ? 15.666 26.399 -35.763 1.00 72.12 105 ASN A CA 1
ATOM 841 C C . ASN A 1 105 ? 14.527 26.920 -36.645 1.00 72.12 105 ASN A C 1
ATOM 843 O O . ASN A 1 105 ? 14.659 27.022 -37.867 1.00 72.12 105 ASN A O 1
ATOM 847 N N . SER A 1 106 ? 13.424 27.317 -36.012 1.00 64.94 106 SER A N 1
ATOM 848 C CA . SER A 1 106 ? 12.352 28.094 -36.646 1.00 64.94 106 SER A CA 1
ATOM 849 C C . SER A 1 106 ? 12.835 29.498 -37.045 1.00 64.94 106 SER A C 1
ATOM 851 O O . SER A 1 106 ? 12.320 30.086 -37.993 1.00 64.94 106 SER A O 1
ATOM 853 N N . SER A 1 107 ? 13.854 30.024 -36.354 1.00 65.12 107 SER A N 1
ATOM 854 C CA . SER A 1 107 ? 14.514 31.304 -36.624 1.00 65.12 107 SER A CA 1
ATOM 855 C C . SER A 1 107 ? 15.899 31.372 -35.965 1.00 65.12 107 SER A C 1
ATOM 857 O O . SER A 1 107 ? 16.156 30.678 -34.981 1.00 65.12 107 SER A O 1
ATOM 859 N N . PHE A 1 108 ? 16.790 32.228 -36.475 1.00 65.06 108 PHE A N 1
ATOM 860 C CA . PHE A 1 108 ? 18.111 32.483 -35.866 1.00 65.06 108 PHE A CA 1
ATOM 861 C C . PHE A 1 108 ? 18.133 33.767 -35.014 1.00 65.06 108 PHE A C 1
ATOM 863 O O . PHE A 1 108 ? 19.201 34.325 -34.763 1.00 65.06 108 PHE A O 1
ATOM 870 N N . ASN A 1 109 ? 16.969 34.278 -34.599 1.00 58.81 109 ASN A N 1
ATOM 871 C CA . ASN A 1 109 ? 16.845 35.565 -33.902 1.00 58.81 109 ASN A CA 1
ATOM 872 C C . ASN A 1 109 ? 16.641 35.442 -32.380 1.00 58.81 109 ASN A C 1
ATOM 874 O O . ASN A 1 109 ? 16.465 36.463 -31.715 1.00 58.81 109 ASN A O 1
ATOM 878 N N . VAL A 1 110 ? 16.647 34.227 -31.826 1.00 52.38 110 VAL A N 1
ATOM 879 C CA . VAL A 1 110 ? 16.379 33.942 -30.407 1.00 52.38 110 VAL A CA 1
ATOM 880 C C . VAL A 1 110 ? 17.637 33.488 -29.659 1.00 52.38 110 VAL A C 1
ATOM 882 O O . VAL A 1 110 ? 18.476 32.759 -30.188 1.00 52.38 110 VAL A O 1
ATOM 885 N N . ALA A 1 111 ? 17.772 33.945 -28.406 1.00 46.72 111 ALA A N 1
ATOM 886 C CA . ALA A 1 111 ? 18.908 33.660 -27.516 1.00 46.72 111 ALA A CA 1
ATOM 887 C C . ALA A 1 111 ? 19.009 32.181 -27.093 1.00 46.72 111 ALA A C 1
ATOM 889 O O . ALA A 1 111 ? 20.070 31.718 -26.678 1.00 46.72 111 ALA A O 1
ATOM 890 N N . VAL A 1 112 ? 17.908 31.445 -27.223 1.00 50.94 112 VAL A N 1
ATOM 891 C CA . VAL A 1 112 ? 17.796 30.004 -27.001 1.00 50.94 112 VAL A CA 1
ATOM 892 C C . VAL A 1 112 ? 17.284 29.422 -28.321 1.00 50.94 112 VAL A C 1
ATOM 894 O O . VAL A 1 112 ? 16.403 30.051 -28.911 1.00 50.94 112 VAL A O 1
ATOM 897 N N . PRO A 1 113 ? 17.815 28.292 -28.833 1.00 54.56 113 PRO A N 1
ATOM 898 C CA . PRO A 1 113 ? 17.164 27.598 -29.942 1.00 54.56 113 PRO A CA 1
ATOM 899 C C . PRO A 1 113 ? 15.680 27.457 -29.597 1.00 54.56 113 PRO A C 1
ATOM 901 O O . PRO A 1 113 ? 15.367 27.044 -28.487 1.00 54.56 113 PRO A O 1
ATOM 904 N N . ASP A 1 114 ? 14.761 27.770 -30.507 1.00 50.69 114 ASP A N 1
ATOM 905 C CA . ASP A 1 114 ? 13.311 27.593 -30.276 1.00 50.69 114 ASP A CA 1
ATOM 906 C C . ASP A 1 114 ? 12.914 26.102 -30.163 1.00 50.69 114 ASP A C 1
ATOM 908 O O . ASP A 1 114 ? 11.753 25.748 -30.309 1.00 50.69 114 ASP A O 1
ATOM 912 N N . PHE A 1 115 ? 13.909 25.213 -29.998 1.00 58.34 115 PHE A N 1
ATOM 913 C CA . PHE A 1 115 ? 13.831 23.758 -29.902 1.00 58.34 115 PHE A CA 1
ATOM 914 C C . PHE A 1 115 ? 12.714 23.169 -30.762 1.00 58.34 115 PHE A C 1
ATOM 916 O O . PHE A 1 115 ? 11.980 22.283 -30.343 1.00 58.34 115 PHE A O 1
ATOM 923 N N . SER A 1 116 ? 12.615 23.643 -32.011 1.00 57.38 116 SER A N 1
ATOM 924 C CA . SER A 1 116 ? 11.570 23.209 -32.945 1.00 57.38 116 SER A CA 1
ATOM 925 C C . SER A 1 116 ? 11.712 21.729 -33.353 1.00 57.38 116 SER A C 1
ATOM 927 O O . SER A 1 116 ? 10.889 21.196 -34.102 1.00 57.38 116 SER A O 1
ATOM 929 N N . GLY A 1 117 ? 12.769 21.079 -32.862 1.00 64.62 117 GLY A N 1
ATOM 930 C CA . GLY A 1 117 ? 13.051 19.650 -32.841 1.00 64.62 117 GLY A CA 1
ATOM 931 C C . GLY A 1 117 ? 14.564 19.422 -32.776 1.00 64.62 117 GLY A C 1
ATOM 932 O O . GLY A 1 117 ? 15.325 20.226 -33.324 1.00 64.62 117 GLY A O 1
ATOM 933 N N . GLY A 1 118 ? 15.009 18.366 -32.103 1.00 76.06 118 GLY A N 1
ATOM 934 C CA . GLY A 1 118 ? 16.416 17.970 -32.075 1.00 76.06 118 GLY A CA 1
ATOM 935 C C . GLY A 1 118 ? 16.804 17.175 -30.839 1.00 76.06 118 GLY A C 1
ATOM 936 O O . GLY A 1 118 ? 16.148 17.250 -29.799 1.00 76.06 118 GLY A O 1
ATOM 937 N N . TYR A 1 119 ? 17.899 16.429 -30.947 1.00 78.75 119 TYR A N 1
ATOM 938 C CA . TYR A 1 119 ? 18.351 15.519 -29.905 1.00 78.75 119 TYR A CA 1
ATOM 939 C C . TYR A 1 119 ? 19.806 15.759 -29.517 1.00 78.75 119 TYR A C 1
ATOM 941 O O . TYR A 1 119 ? 20.634 16.235 -30.294 1.00 78.75 119 TYR A O 1
ATOM 949 N N . GLN A 1 120 ? 20.104 15.399 -28.271 1.00 82.56 120 GLN A N 1
ATOM 950 C CA . GLN A 1 120 ? 21.462 15.203 -27.799 1.00 82.56 120 GLN A CA 1
ATOM 951 C C . GLN A 1 120 ? 21.612 13.735 -27.399 1.00 82.56 120 GLN A C 1
ATOM 953 O O . GLN A 1 120 ? 20.975 13.285 -26.443 1.00 82.56 120 GLN A O 1
ATOM 958 N N . SER A 1 121 ? 22.440 13.001 -28.133 1.00 79.50 121 SER A N 1
ATOM 959 C CA . SER A 1 121 ? 22.738 11.590 -27.880 1.00 79.50 121 SER A CA 1
ATOM 960 C C . SER A 1 121 ? 24.099 11.220 -28.459 1.00 79.50 121 SER A C 1
ATOM 962 O O . SER A 1 121 ? 24.638 11.910 -29.318 1.00 79.50 121 SER A O 1
ATOM 964 N N . ILE A 1 122 ? 24.672 10.141 -27.941 1.00 85.44 122 ILE A N 1
ATOM 965 C CA . ILE A 1 122 ? 25.836 9.491 -28.548 1.00 85.44 122 ILE A CA 1
ATOM 966 C C . ILE A 1 122 ? 25.385 8.557 -29.676 1.00 85.44 122 ILE A C 1
ATOM 968 O O . ILE A 1 122 ? 24.213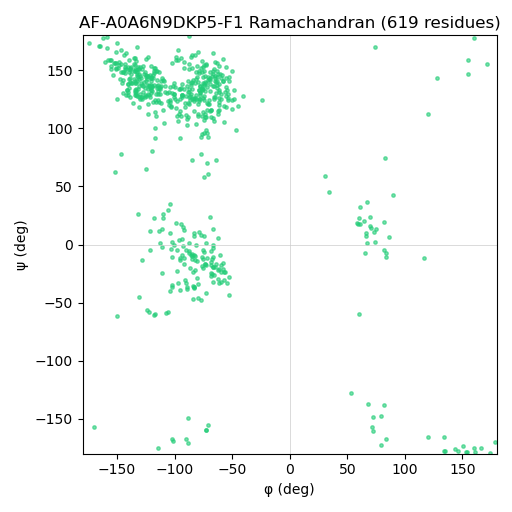 8.171 -29.724 1.00 85.44 122 ILE A O 1
ATOM 972 N N . GLY A 1 123 ? 26.325 8.169 -30.531 1.00 85.56 123 GLY A N 1
ATOM 973 C CA . GLY A 1 123 ? 26.101 7.246 -31.636 1.00 85.56 123 GLY A CA 1
ATOM 974 C C . GLY A 1 123 ? 25.297 7.852 -32.780 1.00 85.56 123 GLY A C 1
ATOM 975 O O . GLY A 1 123 ? 25.180 9.076 -32.920 1.00 85.56 123 GLY A O 1
ATOM 976 N N . ARG A 1 124 ? 24.736 6.963 -33.597 1.00 88.44 124 ARG A N 1
ATOM 977 C CA . ARG A 1 124 ? 24.021 7.297 -34.829 1.00 88.44 124 ARG A CA 1
ATOM 978 C C . ARG A 1 124 ? 22.843 8.236 -34.585 1.00 88.44 124 ARG A C 1
ATOM 980 O O . ARG A 1 124 ? 22.109 8.086 -33.610 1.00 88.44 124 ARG A O 1
ATOM 987 N N . GLN A 1 125 ? 22.634 9.194 -35.475 1.00 90.19 125 GLN A N 1
ATOM 988 C CA . GLN A 1 125 ? 21.473 10.075 -35.486 1.00 90.19 125 GLN A CA 1
ATOM 989 C C . GLN A 1 125 ? 20.781 10.014 -36.843 1.00 90.19 125 GLN A C 1
ATOM 991 O O . GLN A 1 125 ? 21.450 9.949 -37.871 1.00 90.19 125 GLN A O 1
ATOM 996 N N . ILE A 1 126 ? 19.453 10.105 -36.826 1.00 90.38 126 ILE A N 1
ATOM 997 C CA . ILE A 1 126 ? 18.617 10.319 -38.007 1.00 90.38 126 ILE A CA 1
ATOM 998 C C . ILE A 1 126 ? 17.791 11.575 -37.739 1.00 90.38 126 ILE A C 1
ATOM 1000 O O . ILE A 1 126 ? 17.256 11.741 -36.637 1.00 90.38 126 ILE A O 1
ATOM 1004 N N . ALA A 1 127 ? 17.730 12.476 -38.716 1.00 90.69 127 ALA A N 1
ATOM 1005 C CA . ALA A 1 127 ? 17.040 13.751 -38.595 1.00 90.69 127 ALA A CA 1
ATOM 1006 C C . ALA A 1 127 ? 16.268 14.101 -39.873 1.00 90.69 127 ALA A C 1
ATOM 1008 O O . ALA A 1 127 ? 16.851 14.208 -40.950 1.00 90.69 127 ALA A O 1
ATOM 1009 N N . THR A 1 128 ? 14.974 14.391 -39.722 1.00 90.88 128 THR A N 1
ATOM 1010 C CA . THR A 1 128 ? 14.123 14.943 -40.785 1.00 90.88 128 THR A CA 1
ATOM 1011 C C . THR A 1 128 ? 14.173 16.471 -40.769 1.00 90.88 128 THR A C 1
ATOM 1013 O O . THR A 1 128 ? 13.587 17.150 -39.903 1.00 90.88 128 THR A O 1
ATOM 1016 N N . ILE A 1 129 ? 14.847 17.045 -41.763 1.00 89.44 129 ILE A N 1
ATOM 1017 C CA . ILE A 1 129 ? 14.946 18.487 -41.993 1.00 89.44 129 ILE A CA 1
ATOM 1018 C C . ILE A 1 129 ? 13.787 18.931 -42.891 1.00 89.44 129 ILE A C 1
ATOM 1020 O O . ILE A 1 129 ? 13.800 18.760 -44.107 1.00 89.44 129 ILE A O 1
ATOM 1024 N N . LEU A 1 130 ? 12.767 19.542 -42.284 1.00 86.25 130 LEU A N 1
ATOM 1025 C CA . LEU A 1 130 ? 11.577 19.996 -43.007 1.00 86.25 130 LEU A CA 1
ATOM 1026 C C . LEU A 1 130 ? 11.869 21.253 -43.849 1.00 86.25 130 LEU A C 1
ATOM 1028 O O . LEU A 1 130 ? 12.535 22.165 -43.353 1.00 86.25 130 LEU A O 1
ATOM 1032 N N . PRO A 1 131 ? 11.256 21.409 -45.040 1.00 84.75 131 PRO A N 1
ATOM 1033 C CA . PRO A 1 131 ? 11.372 22.628 -45.851 1.00 84.75 131 PRO A CA 1
ATOM 1034 C C . PRO A 1 131 ? 10.907 23.912 -45.146 1.00 84.75 131 PRO A C 1
ATOM 1036 O O . PRO A 1 131 ? 11.255 25.014 -45.559 1.00 84.75 131 PRO A O 1
ATOM 1039 N N . SER A 1 132 ? 10.082 23.785 -44.103 1.00 81.88 132 SER A N 1
ATOM 1040 C CA . SER A 1 132 ? 9.562 24.905 -43.312 1.00 81.88 132 SER A CA 1
ATOM 1041 C C . SER A 1 132 ? 10.518 25.397 -42.220 1.00 81.88 132 SER A C 1
ATOM 1043 O O . SER A 1 132 ? 10.214 26.384 -41.553 1.00 81.88 132 SER A O 1
ATOM 1045 N N . VAL A 1 133 ? 11.617 24.686 -41.965 1.00 79.81 133 VAL A N 1
ATOM 1046 C CA . VAL A 1 133 ? 12.616 25.054 -40.954 1.00 79.81 133 VAL A CA 1
ATOM 1047 C C . VAL A 1 133 ? 13.562 26.095 -41.547 1.00 79.81 133 VAL A C 1
ATOM 1049 O O . VAL A 1 133 ? 13.961 25.988 -42.698 1.00 79.81 133 VAL A O 1
ATOM 1052 N N . THR A 1 134 ? 13.937 27.109 -40.766 1.00 78.12 134 THR A N 1
ATOM 1053 C CA . THR A 1 134 ? 14.814 28.192 -41.244 1.00 78.12 134 THR A CA 1
ATOM 1054 C C . THR A 1 134 ? 16.283 27.769 -41.246 1.00 78.12 134 THR A C 1
ATOM 1056 O O . THR A 1 134 ? 17.050 28.173 -42.119 1.00 78.12 134 THR A O 1
ATOM 1059 N N . GLY A 1 135 ? 16.699 26.937 -40.290 1.00 79.06 135 GLY A N 1
ATOM 1060 C CA . GLY A 1 135 ? 18.055 26.402 -40.281 1.00 79.06 135 GLY A CA 1
ATOM 1061 C C . GLY A 1 135 ? 18.287 25.224 -39.358 1.00 79.06 135 GLY A C 1
ATOM 1062 O O . GLY A 1 135 ? 17.452 24.895 -38.519 1.00 79.06 135 GLY A O 1
ATOM 1063 N N . VAL A 1 136 ? 19.462 24.626 -39.496 1.00 82.81 136 VAL A N 1
ATOM 1064 C CA . VAL A 1 136 ? 19.930 23.485 -38.710 1.00 82.81 136 VAL A CA 1
ATOM 1065 C C . VAL A 1 136 ? 21.251 23.833 -38.040 1.00 82.81 136 VAL A C 1
ATOM 1067 O O . VAL A 1 136 ? 22.060 24.598 -38.565 1.00 82.81 136 VAL A O 1
ATOM 1070 N N . TYR A 1 137 ? 21.435 23.304 -36.841 1.00 83.62 137 TYR A N 1
ATOM 1071 C CA . TYR A 1 137 ? 22.682 23.334 -36.099 1.00 83.62 137 TYR A CA 1
ATOM 1072 C C . TYR A 1 137 ? 23.113 21.902 -35.802 1.00 83.62 137 TYR A C 1
ATOM 1074 O O . TYR A 1 137 ? 22.278 21.124 -35.348 1.00 83.62 137 TYR A O 1
ATOM 1082 N N . SER A 1 138 ? 24.393 21.594 -36.003 1.00 86.12 138 SER A N 1
ATOM 1083 C CA . SER A 1 138 ? 25.025 20.323 -35.636 1.00 86.12 138 SER A CA 1
ATOM 1084 C C . SER A 1 138 ? 26.362 20.567 -34.941 1.00 86.12 138 SER A C 1
ATOM 1086 O O . SER A 1 138 ? 27.120 21.446 -35.354 1.00 86.12 138 SER A O 1
ATOM 1088 N N . ASP A 1 139 ? 26.646 19.804 -33.890 1.00 84.75 139 ASP A N 1
ATOM 1089 C CA . ASP A 1 139 ? 27.888 19.857 -33.118 1.00 84.75 139 ASP A CA 1
ATOM 1090 C C . ASP A 1 139 ? 28.216 18.483 -32.529 1.00 84.75 139 ASP A C 1
ATOM 1092 O O . ASP A 1 139 ? 27.402 17.898 -31.810 1.00 84.75 139 ASP A O 1
ATOM 1096 N N . GLY A 1 140 ? 29.415 17.980 -32.817 1.00 86.44 140 GLY A N 1
ATOM 1097 C CA . GLY A 1 140 ? 29.884 16.678 -32.354 1.00 86.44 140 GLY A CA 1
ATOM 1098 C C . GLY A 1 140 ? 29.263 15.489 -33.088 1.00 86.44 140 GLY A C 1
ATOM 1099 O O . GLY A 1 140 ? 29.380 14.371 -32.591 1.00 86.44 140 GLY A O 1
ATOM 1100 N N . CYS A 1 141 ? 28.596 15.716 -34.221 1.00 89.06 141 CYS A N 1
ATOM 1101 C CA . CYS A 1 141 ? 27.927 14.685 -35.014 1.00 89.06 141 CYS A CA 1
ATOM 1102 C C . CYS A 1 141 ? 28.773 14.202 -36.193 1.00 89.06 141 CYS A C 1
ATOM 1104 O O . CYS A 1 141 ? 28.574 13.085 -36.655 1.00 89.06 141 CYS A O 1
ATOM 1106 N N . GLY A 1 142 ? 29.729 15.013 -36.657 1.00 89.44 142 GLY A N 1
ATOM 1107 C CA . GLY A 1 142 ? 30.534 14.697 -37.834 1.00 89.44 142 GLY A CA 1
ATOM 1108 C C . GLY A 1 142 ? 29.824 15.046 -39.143 1.00 89.44 142 GLY A C 1
ATOM 1109 O O . GLY A 1 142 ? 29.257 16.134 -39.269 1.00 89.44 142 GLY A O 1
ATOM 1110 N N . ALA A 1 143 ? 29.927 14.153 -40.128 1.00 91.69 143 ALA A N 1
ATOM 1111 C CA . ALA A 1 143 ? 29.316 14.320 -41.442 1.00 91.69 143 ALA A CA 1
ATOM 1112 C C . ALA A 1 143 ? 27.860 13.831 -41.434 1.00 91.69 143 ALA A C 1
ATOM 1114 O O . ALA A 1 143 ? 27.557 12.779 -40.875 1.00 91.69 143 ALA A O 1
ATOM 1115 N N . TRP A 1 144 ? 26.988 14.612 -42.065 1.00 93.06 144 TRP A N 1
ATOM 1116 C CA . TRP A 1 144 ? 25.596 14.302 -42.345 1.00 93.06 144 TRP A CA 1
ATOM 1117 C C . TRP A 1 144 ? 25.435 13.969 -43.823 1.00 93.06 144 TRP A C 1
ATOM 1119 O O . TRP A 1 144 ? 25.748 14.796 -44.685 1.00 93.06 144 TRP A O 1
ATOM 1129 N N . GLU A 1 145 ? 24.902 12.784 -44.087 1.00 92.19 145 GLU A N 1
ATOM 1130 C CA . GLU A 1 145 ? 24.663 12.231 -45.419 1.00 92.19 145 GLU A CA 1
ATOM 1131 C C . GLU A 1 145 ? 23.157 12.008 -45.639 1.00 92.19 145 GLU A C 1
ATOM 1133 O O . GLU A 1 145 ? 22.434 11.806 -44.656 1.00 92.19 145 GLU A O 1
ATOM 1138 N N . PRO A 1 146 ? 22.650 12.065 -46.886 1.00 89.25 146 PRO A N 1
ATOM 1139 C CA . PRO A 1 146 ? 21.258 11.745 -47.183 1.00 89.25 146 PRO A CA 1
ATOM 1140 C C . PRO A 1 146 ? 20.885 10.353 -46.672 1.00 89.25 146 PRO A C 1
ATOM 1142 O O . PRO A 1 146 ? 21.600 9.381 -46.908 1.00 89.25 146 PRO A O 1
ATOM 1145 N N . PHE A 1 147 ? 19.749 10.262 -45.992 1.00 86.00 147 PHE A N 1
ATOM 1146 C CA . PHE A 1 147 ? 19.157 9.009 -45.552 1.00 86.00 147 PHE A CA 1
ATOM 1147 C C . PHE A 1 147 ? 17.896 8.761 -46.371 1.00 86.00 147 PHE A C 1
ATOM 1149 O O . PHE A 1 147 ? 16.949 9.539 -46.291 1.00 86.00 147 PHE A O 1
ATOM 1156 N N . ASP A 1 148 ? 17.892 7.699 -47.170 1.00 78.12 148 ASP A N 1
ATOM 1157 C CA . ASP A 1 148 ? 16.704 7.272 -47.900 1.00 78.12 148 ASP A CA 1
ATOM 1158 C C . ASP A 1 148 ? 16.024 6.132 -47.122 1.00 78.12 148 ASP A C 1
ATOM 1160 O O . ASP A 1 148 ? 16.585 5.036 -47.037 1.00 78.12 148 ASP A O 1
ATOM 1164 N N . PRO A 1 149 ? 14.840 6.363 -46.527 1.00 66.06 149 PRO A N 1
ATOM 1165 C CA . PRO A 1 149 ? 14.121 5.323 -45.805 1.00 66.06 149 PRO A CA 1
ATOM 1166 C C . PRO A 1 149 ? 13.593 4.204 -46.726 1.00 66.06 149 PRO A C 1
ATOM 1168 O O . PRO A 1 149 ? 13.183 3.156 -46.233 1.00 66.06 149 PRO A O 1
ATOM 1171 N N . ASP A 1 150 ? 13.596 4.390 -48.049 1.00 64.44 150 ASP A N 1
ATOM 1172 C CA . ASP A 1 150 ? 13.190 3.361 -49.011 1.00 64.44 150 ASP A CA 1
ATOM 1173 C C . ASP A 1 150 ? 14.386 2.532 -49.531 1.00 64.44 150 ASP A C 1
ATOM 1175 O O . ASP A 1 150 ? 14.192 1.496 -50.181 1.00 64.44 150 ASP A O 1
ATOM 1179 N N . ASP A 1 151 ? 15.625 2.939 -49.224 1.00 65.44 151 ASP A N 1
ATOM 1180 C CA . ASP A 1 151 ? 16.847 2.274 -49.680 1.00 65.44 151 ASP A CA 1
ATOM 1181 C C . ASP A 1 151 ? 17.242 1.102 -48.758 1.00 65.44 151 ASP A C 1
ATOM 1183 O O . ASP A 1 151 ? 18.181 1.149 -47.960 1.00 65.44 151 ASP A O 1
ATOM 1187 N N . ALA A 1 152 ? 16.472 0.013 -48.847 1.00 55.62 152 ALA A N 1
ATOM 1188 C CA . ALA A 1 152 ? 16.691 -1.238 -48.118 1.00 55.62 152 ALA A CA 1
ATOM 1189 C C . ALA A 1 152 ? 17.907 -2.014 -48.672 1.00 55.62 152 ALA A C 1
ATOM 1191 O O . ALA A 1 152 ? 17.764 -3.038 -49.351 1.00 55.62 152 ALA A O 1
ATOM 1192 N N . HIS A 1 153 ? 19.122 -1.510 -48.448 1.00 51.25 153 HIS A N 1
ATOM 1193 C CA . HIS A 1 153 ? 20.345 -2.067 -49.045 1.00 51.25 153 HIS A CA 1
ATOM 1194 C C . HIS A 1 153 ? 21.342 -2.713 -48.072 1.00 51.25 153 HIS A C 1
ATOM 1196 O O . HIS A 1 153 ? 22.422 -3.128 -48.496 1.00 51.25 153 HIS A O 1
ATOM 1202 N N . ALA A 1 154 ? 20.957 -2.953 -46.819 1.00 53.47 154 ALA A N 1
ATOM 1203 C CA . ALA A 1 154 ? 21.698 -3.834 -45.915 1.00 53.47 154 ALA A CA 1
ATOM 1204 C C . ALA A 1 154 ? 20.748 -4.813 -45.216 1.00 53.47 154 ALA A C 1
ATOM 1206 O O . ALA A 1 154 ? 19.614 -4.457 -44.905 1.00 53.47 154 ALA A O 1
ATOM 1207 N N . GLU A 1 155 ? 21.197 -6.051 -44.968 1.00 60.06 155 GLU A N 1
ATOM 1208 C CA . GLU A 1 155 ? 20.531 -6.854 -43.941 1.00 60.06 155 GLU A CA 1
ATOM 1209 C C . GLU A 1 155 ? 20.689 -6.097 -42.613 1.00 60.06 155 GLU A C 1
ATOM 1211 O O . GLU A 1 155 ? 21.825 -5.781 -42.250 1.00 60.06 155 GLU A O 1
ATOM 1216 N N . PRO A 1 156 ? 19.594 -5.742 -41.923 1.00 65.50 156 PRO A N 1
ATOM 1217 C CA . PRO A 1 156 ? 19.673 -4.993 -40.676 1.00 65.50 156 PRO A CA 1
ATOM 1218 C C . PRO A 1 156 ? 20.510 -5.736 -39.644 1.00 65.50 156 PRO A C 1
ATOM 1220 O O . PRO A 1 156 ? 20.431 -6.960 -39.505 1.00 65.50 156 PRO A O 1
ATOM 1223 N N . GLU A 1 157 ? 21.307 -4.970 -38.908 1.00 64.50 157 GLU A N 1
ATOM 1224 C CA . GLU A 1 157 ? 22.236 -5.522 -37.937 1.00 64.50 157 GLU A CA 1
ATOM 1225 C C . GLU A 1 157 ? 21.461 -6.173 -36.776 1.00 64.50 157 GLU A C 1
ATOM 1227 O O . GLU A 1 157 ? 20.517 -5.584 -36.238 1.00 64.50 157 GLU A O 1
ATOM 1232 N N . PRO A 1 158 ? 21.867 -7.372 -36.320 1.00 63.00 158 PRO A N 1
ATOM 1233 C CA . PRO A 1 158 ? 21.200 -8.062 -35.215 1.00 63.00 158 PRO A CA 1
ATOM 1234 C C . PRO A 1 158 ? 21.388 -7.340 -33.873 1.00 63.00 158 PRO A C 1
ATOM 1236 O O . PRO A 1 158 ? 20.678 -7.629 -32.906 1.00 63.00 158 PRO A O 1
ATOM 1239 N N . THR A 1 159 ? 22.346 -6.408 -33.802 1.00 73.06 159 THR A N 1
ATOM 1240 C CA . THR A 1 159 ? 22.615 -5.604 -32.613 1.00 73.06 159 THR A CA 1
ATOM 1241 C C . THR A 1 159 ? 22.774 -4.132 -32.948 1.00 73.06 159 THR A C 1
ATOM 1243 O O . THR A 1 159 ? 23.606 -3.776 -33.781 1.00 73.06 159 THR A O 1
ATOM 1246 N N . ILE A 1 160 ? 22.063 -3.268 -32.224 1.00 83.06 160 ILE A N 1
ATOM 1247 C CA . ILE A 1 160 ? 22.163 -1.810 -32.373 1.00 83.06 160 ILE A CA 1
ATOM 1248 C C . ILE A 1 160 ? 22.628 -1.150 -31.073 1.00 83.06 160 ILE A C 1
ATOM 1250 O O . ILE A 1 160 ? 22.354 -1.626 -29.974 1.00 83.06 160 ILE A O 1
ATOM 1254 N N . GLY A 1 161 ? 23.403 -0.075 -31.191 1.00 85.12 161 GLY A N 1
ATOM 1255 C CA . GLY A 1 161 ? 23.989 0.632 -30.051 1.00 85.12 161 GLY A CA 1
ATOM 1256 C C . GLY A 1 161 ? 23.093 1.732 -29.470 1.00 85.12 161 GLY A C 1
ATOM 1257 O O . GLY A 1 161 ? 21.863 1.681 -29.500 1.00 85.12 161 GLY A O 1
ATOM 1258 N N . ALA A 1 162 ? 23.736 2.767 -28.933 1.00 86.12 162 ALA A N 1
ATOM 1259 C CA . ALA A 1 162 ? 23.069 4.028 -28.625 1.00 86.12 162 ALA A CA 1
ATOM 1260 C C . ALA A 1 162 ? 22.904 4.861 -29.906 1.00 86.12 162 ALA A C 1
ATOM 1262 O O . ALA A 1 162 ? 23.748 4.784 -30.800 1.00 86.12 162 ALA A O 1
ATOM 1263 N N . GLY A 1 163 ? 21.827 5.641 -29.992 1.00 89.12 163 GLY A N 1
ATOM 1264 C CA . GLY A 1 163 ? 21.520 6.437 -31.178 1.00 89.12 163 GLY A CA 1
ATOM 1265 C C . GLY A 1 163 ? 20.063 6.342 -31.617 1.00 89.12 163 GLY A C 1
ATOM 1266 O O . GLY A 1 163 ? 19.201 5.898 -30.863 1.00 89.12 163 GLY A O 1
ATOM 1267 N N . THR A 1 164 ? 19.796 6.793 -32.836 1.00 90.50 164 THR A N 1
ATOM 1268 C CA . THR A 1 164 ? 18.495 6.738 -33.508 1.00 90.50 164 THR A CA 1
ATOM 1269 C C . THR A 1 164 ? 18.623 5.848 -34.741 1.00 90.50 164 THR A C 1
ATOM 1271 O O . THR A 1 164 ? 19.549 6.036 -35.528 1.00 90.50 164 THR A O 1
ATOM 1274 N N . PHE A 1 165 ? 17.711 4.892 -34.880 1.00 89.06 165 PHE A N 1
ATOM 1275 C CA . PHE A 1 165 ? 17.714 3.828 -35.884 1.00 89.06 165 PHE A CA 1
ATOM 1276 C C . PHE A 1 165 ? 16.329 3.733 -36.528 1.00 89.06 165 PHE A C 1
ATOM 1278 O O . PHE A 1 165 ? 15.328 3.965 -35.852 1.00 89.06 165 PHE A O 1
ATOM 1285 N N . ALA A 1 166 ? 16.248 3.387 -37.807 1.00 87.69 166 ALA A N 1
ATOM 1286 C CA . ALA A 1 166 ? 14.987 3.129 -38.494 1.00 87.69 166 ALA A CA 1
ATOM 1287 C C . ALA A 1 166 ? 14.590 1.648 -38.394 1.00 87.69 166 ALA A C 1
ATOM 1289 O O . ALA A 1 166 ? 15.381 0.757 -38.709 1.00 87.69 166 ALA A O 1
ATOM 1290 N N . VAL A 1 167 ? 13.362 1.368 -37.952 1.00 86.19 167 VAL A N 1
ATOM 1291 C CA . VAL A 1 167 ? 12.864 -0.013 -37.827 1.00 86.19 167 VAL A CA 1
ATOM 1292 C C . VAL A 1 167 ? 12.475 -0.542 -39.211 1.00 86.19 167 VAL A C 1
ATOM 1294 O O . VAL A 1 167 ? 11.886 0.177 -40.010 1.00 86.19 167 VAL A O 1
ATOM 1297 N N . GLY A 1 168 ? 12.849 -1.782 -39.518 1.00 79.38 168 GLY A N 1
ATOM 1298 C CA . GLY A 1 168 ? 12.718 -2.401 -40.840 1.00 79.38 168 GLY A CA 1
ATOM 1299 C C . GLY A 1 168 ? 13.860 -2.078 -41.812 1.00 79.38 168 GLY A C 1
ATOM 1300 O O . GLY A 1 168 ? 13.962 -2.733 -42.846 1.00 79.38 168 GLY A O 1
ATOM 1301 N N . ILE A 1 169 ? 14.733 -1.121 -41.471 1.00 80.56 169 ILE A N 1
ATOM 1302 C CA . ILE A 1 169 ? 15.890 -0.714 -42.287 1.00 80.56 169 ILE A CA 1
ATOM 1303 C C . ILE A 1 169 ? 17.191 -0.991 -41.532 1.00 80.56 169 ILE A C 1
ATOM 1305 O O . ILE A 1 169 ? 18.014 -1.779 -41.982 1.00 80.56 169 ILE A O 1
ATOM 1309 N N . ASP A 1 170 ? 17.359 -0.371 -40.361 1.00 81.88 170 ASP A N 1
ATOM 1310 C CA . ASP A 1 170 ? 18.555 -0.507 -39.525 1.00 81.88 170 ASP A CA 1
ATOM 1311 C C . ASP A 1 170 ? 18.442 -1.659 -38.526 1.00 81.88 170 ASP A C 1
ATOM 1313 O O . ASP A 1 170 ? 19.442 -2.281 -38.172 1.00 81.88 170 ASP A O 1
ATOM 1317 N N . VAL A 1 171 ? 17.225 -1.921 -38.045 1.00 83.56 171 VAL A N 1
ATOM 1318 C CA . VAL A 1 171 ? 16.915 -2.939 -37.037 1.00 83.56 171 VAL A CA 1
ATOM 1319 C C . VAL A 1 171 ? 15.605 -3.627 -37.393 1.00 83.56 171 VAL A C 1
ATOM 1321 O O . VAL A 1 171 ? 14.659 -2.966 -37.816 1.00 83.56 171 VAL A O 1
ATOM 1324 N N . GLN A 1 172 ? 15.529 -4.948 -37.242 1.00 83.62 172 GLN A N 1
ATOM 1325 C CA . GLN A 1 172 ? 14.286 -5.674 -37.510 1.00 83.62 172 GLN A CA 1
ATOM 1326 C C . GLN A 1 172 ? 13.232 -5.421 -36.424 1.00 83.62 172 GLN A C 1
ATOM 1328 O O . GLN A 1 172 ? 13.578 -5.137 -35.276 1.00 83.62 172 GLN A O 1
ATOM 1333 N N . PRO A 1 173 ? 11.941 -5.576 -36.752 1.00 85.50 173 PRO A N 1
ATOM 1334 C CA . PRO A 1 173 ? 10.901 -5.766 -35.752 1.00 85.50 173 PRO A CA 1
ATOM 1335 C C . PRO A 1 173 ? 11.199 -6.957 -34.832 1.00 85.50 173 PRO A C 1
ATOM 1337 O O . PRO A 1 173 ? 11.865 -7.927 -35.211 1.00 85.50 173 PRO A O 1
ATOM 1340 N N . GLY A 1 174 ? 10.683 -6.895 -33.610 1.00 82.25 174 GLY A N 1
ATOM 1341 C CA . GLY A 1 174 ? 10.828 -7.946 -32.607 1.00 82.25 174 GLY A CA 1
ATOM 1342 C C . GLY A 1 174 ? 11.204 -7.411 -31.233 1.00 82.25 174 GLY A C 1
ATOM 1343 O O . GLY A 1 174 ? 11.309 -6.206 -31.013 1.00 82.25 174 GLY A O 1
ATOM 1344 N N . VAL A 1 175 ? 11.404 -8.322 -30.285 1.00 81.25 175 VAL A N 1
ATOM 1345 C CA . VAL A 1 175 ? 11.742 -7.969 -28.902 1.00 81.25 175 VAL A CA 1
ATOM 1346 C C . VAL A 1 175 ? 13.255 -7.840 -28.763 1.00 81.25 175 VAL A C 1
ATOM 1348 O O . VAL A 1 175 ? 13.999 -8.723 -29.182 1.00 81.25 175 VAL A O 1
ATOM 1351 N N . TYR A 1 176 ? 13.712 -6.750 -28.154 1.00 84.81 176 TYR A N 1
ATOM 1352 C CA . TYR A 1 176 ? 15.122 -6.473 -27.899 1.00 84.81 176 TYR A CA 1
ATOM 1353 C C . TYR A 1 176 ? 15.346 -6.122 -26.431 1.00 84.81 176 TYR A C 1
ATOM 1355 O O . TYR A 1 176 ? 14.484 -5.533 -25.776 1.00 84.81 176 TYR A O 1
ATOM 1363 N N . PHE A 1 177 ? 16.544 -6.419 -25.926 1.00 83.50 177 PHE A N 1
ATOM 1364 C CA . PHE A 1 177 ? 16.993 -5.964 -24.610 1.00 83.50 177 PHE A CA 1
ATOM 1365 C C . PHE A 1 177 ? 18.410 -5.385 -24.662 1.00 83.50 177 PHE A C 1
ATOM 1367 O O . PHE A 1 177 ? 19.241 -5.838 -25.448 1.00 83.50 177 PHE A O 1
ATOM 1374 N N . ALA A 1 178 ? 18.699 -4.412 -23.798 1.00 86.81 178 ALA A N 1
ATOM 1375 C CA . ALA A 1 178 ? 20.032 -3.843 -23.603 1.00 86.81 178 ALA A CA 1
ATOM 1376 C C . ALA A 1 178 ? 20.286 -3.550 -22.126 1.00 86.81 178 ALA A C 1
ATOM 1378 O O . ALA A 1 178 ? 19.465 -2.909 -21.474 1.00 86.81 178 ALA A O 1
ATOM 1379 N N . ASP A 1 179 ? 21.440 -3.947 -21.594 1.00 83.00 179 ASP A N 1
ATOM 1380 C CA . ASP A 1 179 ? 21.836 -3.539 -20.243 1.00 83.00 179 ASP A CA 1
ATOM 1381 C C . ASP A 1 179 ? 22.063 -2.021 -20.181 1.00 83.00 179 ASP A C 1
ATOM 1383 O O . ASP A 1 179 ? 22.540 -1.400 -21.135 1.00 83.00 179 ASP A O 1
ATOM 1387 N N . ALA A 1 180 ? 21.718 -1.404 -19.053 1.00 81.19 180 ALA A N 1
ATOM 1388 C CA . ALA A 1 180 ? 21.987 0.008 -18.838 1.00 81.19 180 ALA A CA 1
ATOM 1389 C C . ALA A 1 180 ? 23.493 0.256 -18.695 1.00 81.19 180 ALA A C 1
ATOM 1391 O O . ALA A 1 180 ? 24.224 -0.542 -18.102 1.00 81.19 180 ALA A O 1
ATOM 1392 N N . ARG A 1 181 ? 23.979 1.384 -19.225 1.00 79.88 181 ARG A N 1
ATOM 1393 C CA . ARG A 1 181 ? 25.364 1.798 -18.973 1.00 79.88 181 ARG A CA 1
ATOM 1394 C C . ARG A 1 181 ? 25.540 2.102 -17.483 1.00 79.88 181 ARG A C 1
ATOM 1396 O O . ARG A 1 181 ? 24.646 2.660 -16.853 1.00 79.88 181 ARG A O 1
ATOM 1403 N N . GLU A 1 182 ? 26.702 1.758 -16.930 1.00 74.88 182 GLU A N 1
ATOM 1404 C CA . GLU A 1 182 ? 26.977 1.851 -15.490 1.00 74.88 182 GLU A CA 1
ATOM 1405 C C . GLU A 1 182 ? 26.610 3.232 -14.908 1.00 74.88 182 GLU A C 1
ATOM 1407 O O . GLU A 1 182 ? 27.060 4.276 -15.388 1.00 74.88 182 GLU A O 1
ATOM 1412 N N . GLY A 1 183 ? 25.757 3.233 -13.876 1.00 68.62 183 GLY A N 1
ATOM 1413 C CA . GLY A 1 183 ? 25.293 4.446 -13.196 1.00 68.62 183 GLY A CA 1
ATOM 1414 C C . GLY A 1 183 ? 24.293 5.304 -13.984 1.00 68.62 183 GLY A C 1
ATOM 1415 O O . GLY A 1 183 ? 24.029 6.437 -13.575 1.00 68.62 183 GLY A O 1
ATOM 1416 N N . ARG A 1 184 ? 23.744 4.809 -15.101 1.00 77.81 184 ARG A N 1
ATOM 1417 C CA . ARG A 1 184 ? 22.726 5.495 -15.913 1.00 77.81 184 ARG A CA 1
ATOM 1418 C C . ARG A 1 184 ? 21.466 4.645 -16.058 1.00 77.81 184 ARG A C 1
ATOM 1420 O O . ARG A 1 184 ? 21.499 3.445 -15.836 1.00 77.81 184 ARG A O 1
ATOM 1427 N N . GLN A 1 185 ? 20.361 5.284 -16.435 1.00 80.31 185 GLN A N 1
ATOM 1428 C CA . GLN A 1 185 ? 19.118 4.597 -16.795 1.00 80.31 185 GLN A CA 1
ATOM 1429 C C . GLN A 1 185 ? 19.090 4.382 -18.308 1.00 80.31 185 GLN A C 1
ATOM 1431 O O . GLN A 1 185 ? 19.281 5.345 -19.056 1.00 80.31 185 GLN A O 1
ATOM 1436 N N . CYS A 1 186 ? 18.837 3.151 -18.750 1.00 85.50 186 CYS A N 1
ATOM 1437 C CA . CYS A 1 186 ? 18.635 2.856 -20.163 1.00 85.50 186 CYS A CA 1
ATOM 1438 C C . CYS A 1 186 ? 17.268 3.390 -20.586 1.00 85.50 186 CYS A C 1
ATOM 1440 O O . CYS A 1 186 ? 16.226 2.879 -20.173 1.00 85.50 186 CYS A O 1
ATOM 1442 N N . ARG A 1 187 ? 17.278 4.449 -21.395 1.00 86.88 187 ARG A N 1
ATOM 1443 C CA . ARG A 1 187 ? 16.067 5.093 -21.900 1.00 86.88 187 ARG A CA 1
ATOM 1444 C C . ARG A 1 187 ? 15.902 4.795 -23.372 1.00 86.88 187 ARG A C 1
ATOM 1446 O O . ARG A 1 187 ? 16.854 4.917 -24.142 1.00 86.88 187 ARG A O 1
ATOM 1453 N N . TRP A 1 188 ? 14.683 4.476 -23.765 1.00 89.44 188 TRP A N 1
ATOM 1454 C CA . TRP A 1 188 ? 14.364 4.163 -25.144 1.00 89.44 188 TRP A CA 1
ATOM 1455 C C . TRP A 1 188 ? 13.024 4.756 -25.559 1.00 89.44 188 TRP A C 1
ATOM 1457 O O . TRP A 1 188 ? 12.155 4.979 -24.717 1.00 89.44 188 TRP A O 1
ATOM 1467 N N . PHE A 1 189 ? 12.876 5.033 -26.853 1.00 88.75 189 PHE A N 1
ATOM 1468 C CA . PHE A 1 189 ? 11.664 5.608 -27.429 1.00 88.75 189 PHE A CA 1
ATOM 1469 C C . PHE A 1 189 ? 11.363 4.982 -28.790 1.00 88.75 189 PHE A C 1
ATOM 1471 O O . PHE A 1 189 ? 12.252 4.896 -29.639 1.00 88.75 189 PHE A O 1
ATOM 1478 N N . ILE A 1 190 ? 10.110 4.592 -29.003 1.00 89.50 190 ILE A N 1
ATOM 1479 C CA . ILE A 1 190 ? 9.569 4.264 -30.324 1.00 89.50 190 ILE A CA 1
ATOM 1480 C C . ILE A 1 190 ? 9.101 5.572 -30.956 1.00 89.50 190 ILE A C 1
ATOM 1482 O O . ILE A 1 190 ? 8.377 6.351 -30.329 1.00 89.50 190 ILE A O 1
ATOM 1486 N N . LEU A 1 191 ? 9.538 5.820 -32.188 1.00 89.69 191 LEU A N 1
ATOM 1487 C CA . LEU A 1 191 ? 9.312 7.066 -32.902 1.00 89.69 191 LEU A CA 1
ATOM 1488 C C . LEU A 1 191 ? 8.379 6.875 -34.105 1.00 89.69 191 LEU A C 1
ATOM 1490 O O . LEU A 1 191 ? 8.547 5.962 -34.915 1.00 89.69 191 LEU A O 1
ATOM 1494 N N . GLY A 1 192 ? 7.430 7.796 -34.255 1.00 88.31 192 GLY A N 1
ATOM 1495 C CA . GLY A 1 192 ? 6.589 7.964 -35.439 1.00 88.31 192 GLY A CA 1
ATOM 1496 C C . GLY A 1 192 ? 7.239 8.816 -36.538 1.00 88.31 192 GLY A C 1
ATOM 1497 O O . GLY A 1 192 ? 6.703 8.885 -37.639 1.00 88.31 192 GLY A O 1
ATOM 1498 N N . GLY A 1 193 ? 8.386 9.447 -36.259 1.00 88.50 193 GLY A N 1
ATOM 1499 C CA . GLY A 1 193 ? 9.161 10.252 -37.207 1.00 88.50 193 GLY A CA 1
ATOM 1500 C C . GLY A 1 193 ? 10.502 10.722 -36.627 1.00 88.50 193 GLY A C 1
ATOM 1501 O O . GLY A 1 193 ? 10.772 10.538 -35.442 1.00 88.50 193 GLY A O 1
ATOM 1502 N N . PHE A 1 194 ? 11.352 11.347 -37.449 1.00 89.75 194 PHE A N 1
ATOM 1503 C CA . PHE A 1 194 ? 12.694 11.809 -37.047 1.00 89.75 194 PHE A CA 1
ATOM 1504 C C . PHE A 1 194 ? 12.807 13.333 -36.959 1.00 89.75 194 PHE A C 1
ATOM 1506 O O . PHE A 1 194 ? 13.879 13.917 -37.131 1.00 89.75 194 PHE A O 1
ATOM 1513 N N . THR A 1 195 ? 11.699 14.026 -36.702 1.00 87.62 195 THR A N 1
ATOM 1514 C CA . THR A 1 195 ? 11.706 15.491 -36.645 1.00 87.62 195 THR A CA 1
ATOM 1515 C C . THR A 1 195 ? 12.371 16.013 -35.362 1.00 87.62 195 THR A C 1
ATOM 1517 O O . THR A 1 195 ? 12.780 17.175 -35.285 1.00 87.62 195 THR A O 1
ATOM 1520 N N . GLY A 1 196 ? 12.528 15.153 -34.359 1.00 84.06 196 GLY A N 1
ATOM 1521 C CA . GLY A 1 196 ? 13.143 15.484 -33.085 1.00 84.06 196 GLY A CA 1
ATOM 1522 C C . GLY A 1 196 ? 12.183 16.166 -32.112 1.00 84.06 196 GLY A C 1
ATOM 1523 O O . GLY A 1 196 ? 12.649 16.868 -31.215 1.00 84.06 196 GLY A O 1
ATOM 1524 N N . ARG A 1 197 ? 10.868 16.043 -32.323 1.00 84.19 197 ARG A N 1
ATOM 1525 C CA . ARG A 1 197 ? 9.820 16.630 -31.472 1.00 84.19 197 ARG A CA 1
ATOM 1526 C C . ARG A 1 197 ? 9.261 15.594 -30.507 1.00 84.19 197 ARG A C 1
ATOM 1528 O O . ARG A 1 197 ? 9.313 14.401 -30.776 1.00 84.19 197 ARG A O 1
ATOM 1535 N N . ASP A 1 198 ? 8.650 16.062 -29.423 1.00 82.19 198 ASP A N 1
ATOM 1536 C CA . ASP A 1 198 ? 7.932 15.180 -28.494 1.00 82.19 198 ASP A CA 1
ATOM 1537 C C . ASP A 1 198 ? 6.742 14.481 -29.176 1.00 82.19 198 ASP A C 1
ATOM 1539 O O . ASP A 1 198 ? 6.420 13.352 -28.835 1.00 82.19 198 ASP A O 1
ATOM 1543 N N . GLU A 1 199 ? 6.139 15.118 -30.189 1.00 84.56 199 GLU A N 1
ATOM 1544 C CA . GLU A 1 199 ? 5.076 14.542 -31.033 1.00 84.56 199 GLU A CA 1
ATOM 1545 C C . GLU A 1 199 ? 5.533 13.304 -31.818 1.00 84.56 199 GLU A C 1
ATOM 1547 O O . GLU A 1 199 ? 4.696 12.498 -32.218 1.00 84.56 199 GLU A O 1
ATOM 1552 N N . ASP A 1 200 ? 6.843 13.141 -32.032 1.00 86.56 200 ASP A N 1
ATOM 1553 C CA . ASP A 1 200 ? 7.380 11.949 -32.680 1.00 86.56 200 ASP A CA 1
ATOM 1554 C C . ASP A 1 200 ? 7.389 10.747 -31.723 1.00 86.56 200 ASP A C 1
ATOM 1556 O O . ASP A 1 200 ? 7.487 9.618 -32.186 1.00 86.56 200 ASP A O 1
ATOM 1560 N N . ILE A 1 201 ? 7.306 10.946 -30.402 1.00 87.62 201 ILE A N 1
ATOM 1561 C CA . ILE A 1 201 ? 7.392 9.860 -29.419 1.00 87.62 201 ILE A CA 1
ATOM 1562 C C . ILE A 1 201 ? 6.041 9.145 -29.332 1.00 87.62 201 ILE A C 1
ATOM 1564 O O . ILE A 1 201 ? 5.061 9.693 -28.828 1.00 87.62 201 ILE A O 1
ATOM 1568 N N . VAL A 1 202 ? 6.010 7.893 -29.785 1.00 86.56 202 VAL A N 1
ATOM 1569 C CA . VAL A 1 202 ? 4.836 7.011 -29.697 1.00 86.56 202 VAL A CA 1
ATOM 1570 C C . VAL A 1 202 ? 4.784 6.336 -28.330 1.00 86.56 202 VAL A C 1
ATOM 1572 O O . VAL A 1 202 ? 3.747 6.315 -27.671 1.00 86.56 202 VAL A O 1
ATOM 1575 N N . GLU A 1 203 ? 5.924 5.806 -27.897 1.00 84.75 203 GLU A N 1
ATOM 1576 C CA . GLU A 1 203 ? 6.086 5.082 -26.640 1.00 84.75 203 GLU A CA 1
ATOM 1577 C C . GLU A 1 203 ? 7.519 5.258 -26.137 1.00 84.75 203 GLU A C 1
ATOM 1579 O O . GLU A 1 203 ? 8.437 5.519 -26.918 1.00 84.75 203 GLU A O 1
ATOM 1584 N N . GLY A 1 204 ? 7.733 5.114 -24.831 1.00 84.56 204 GLY A N 1
ATOM 1585 C CA . GLY A 1 204 ? 9.076 5.074 -24.276 1.00 84.56 204 GLY A CA 1
ATOM 1586 C C . GLY A 1 204 ? 9.162 4.360 -22.935 1.00 84.56 204 GLY A C 1
ATOM 1587 O O . GLY A 1 204 ? 8.181 4.234 -22.191 1.00 84.56 204 GLY A O 1
ATOM 1588 N N . GLY A 1 205 ? 10.379 3.930 -22.625 1.00 78.88 205 GLY A N 1
ATOM 1589 C CA . GLY A 1 205 ? 10.738 3.269 -21.379 1.00 78.88 205 GLY A CA 1
ATOM 1590 C C . GLY A 1 205 ? 12.034 3.817 -20.795 1.00 78.88 205 GLY A C 1
ATOM 1591 O O . GLY A 1 205 ? 12.829 4.476 -21.469 1.00 78.88 205 GLY A O 1
ATOM 1592 N N . SER A 1 206 ? 12.226 3.581 -19.499 1.00 79.81 206 SER A N 1
ATOM 1593 C CA . SER A 1 206 ? 13.381 4.059 -18.736 1.00 79.81 206 SER A CA 1
ATOM 1594 C C . SER A 1 206 ? 13.754 3.043 -17.663 1.00 79.81 206 SER A C 1
ATOM 1596 O O . SER A 1 206 ? 13.442 3.243 -16.487 1.00 79.81 206 SER A O 1
ATOM 1598 N N . GLY A 1 207 ? 14.420 1.968 -18.066 1.00 72.25 207 GLY A N 1
ATOM 1599 C CA . GLY A 1 207 ? 14.790 0.901 -17.148 1.00 72.25 207 GLY A CA 1
ATOM 1600 C C . GLY A 1 207 ? 16.114 1.171 -16.430 1.00 72.25 207 GLY A C 1
ATOM 1601 O O . GLY A 1 207 ? 17.070 1.720 -16.992 1.00 72.25 207 GLY A O 1
ATOM 1602 N N . ILE A 1 208 ? 16.160 0.849 -15.134 1.00 68.62 208 ILE A N 1
ATOM 1603 C CA . ILE A 1 208 ? 17.284 1.200 -14.243 1.00 68.62 208 ILE A CA 1
ATOM 1604 C C . ILE A 1 208 ? 18.524 0.353 -14.544 1.00 68.62 208 ILE A C 1
ATOM 1606 O O . ILE A 1 208 ? 19.637 0.870 -14.550 1.00 68.62 208 ILE A O 1
ATOM 1610 N N . SER A 1 209 ? 18.339 -0.944 -14.780 1.00 69.31 209 SER A N 1
ATOM 1611 C CA . SER A 1 209 ? 19.436 -1.907 -14.971 1.00 69.31 209 SER A CA 1
ATOM 1612 C C . SER A 1 209 ? 19.521 -2.422 -16.403 1.00 69.31 209 SER A C 1
ATOM 1614 O O . SER A 1 209 ? 20.579 -2.856 -16.851 1.00 69.31 209 SER A O 1
ATOM 1616 N N . ARG A 1 210 ? 18.405 -2.374 -17.122 1.00 78.06 210 ARG A N 1
ATOM 1617 C CA . ARG A 1 210 ? 18.215 -2.907 -18.466 1.00 78.06 210 ARG A CA 1
ATOM 1618 C C . ARG A 1 210 ? 17.073 -2.134 -19.109 1.00 78.06 210 ARG A C 1
ATOM 1620 O O . ARG A 1 210 ? 16.232 -1.633 -18.384 1.00 78.06 210 ARG A O 1
ATOM 1627 N N . GLY A 1 211 ? 17.067 -1.993 -20.425 1.00 80.06 211 GLY A N 1
ATOM 1628 C CA . GLY A 1 211 ? 15.888 -1.605 -21.189 1.00 80.06 211 GLY A CA 1
ATOM 1629 C C . GLY A 1 211 ? 15.418 -2.787 -22.019 1.00 80.06 211 GLY A C 1
ATOM 1630 O O . GLY A 1 211 ? 16.238 -3.559 -22.519 1.00 80.06 211 GLY A O 1
ATOM 1631 N N . ILE A 1 212 ? 14.104 -2.926 -22.148 1.00 79.38 212 ILE A N 1
ATOM 1632 C CA . ILE A 1 212 ? 13.451 -3.932 -22.981 1.00 79.38 212 ILE A CA 1
ATOM 1633 C C . ILE A 1 212 ? 12.402 -3.221 -23.829 1.00 79.38 212 ILE A C 1
ATOM 1635 O O . ILE A 1 212 ? 11.680 -2.371 -23.313 1.00 79.38 212 ILE A O 1
ATOM 1639 N N . VAL A 1 213 ? 12.326 -3.561 -25.111 1.00 82.69 213 VAL A N 1
ATOM 1640 C CA . VAL A 1 213 ? 11.370 -2.974 -26.051 1.00 82.69 213 VAL A CA 1
ATOM 1641 C C . VAL A 1 213 ? 10.911 -4.025 -27.054 1.00 82.69 213 VAL A C 1
ATOM 1643 O O . VAL A 1 213 ? 11.712 -4.836 -27.517 1.00 82.69 213 VAL A O 1
ATOM 1646 N N . GLU A 1 214 ? 9.635 -3.991 -27.416 1.00 84.06 214 GLU A N 1
ATOM 1647 C CA . GLU A 1 214 ? 9.133 -4.638 -28.626 1.00 84.06 214 GLU A CA 1
ATOM 1648 C C . GLU A 1 214 ? 9.098 -3.594 -29.739 1.00 84.06 214 GLU A C 1
ATOM 1650 O O . GLU A 1 214 ? 8.389 -2.594 -29.641 1.00 84.06 214 GLU A O 1
ATOM 1655 N N . LEU A 1 215 ? 9.909 -3.791 -30.776 1.00 85.75 215 LEU A N 1
ATOM 1656 C CA . LEU A 1 215 ? 9.903 -2.958 -31.969 1.00 85.75 215 LEU A CA 1
ATOM 1657 C C . LEU A 1 215 ? 8.790 -3.458 -32.900 1.00 85.75 215 LEU A C 1
ATOM 1659 O O . LEU A 1 215 ? 8.883 -4.596 -33.366 1.00 85.75 215 LEU A O 1
ATOM 1663 N N . PRO A 1 216 ? 7.740 -2.655 -33.166 1.00 79.94 216 PRO A N 1
ATOM 1664 C CA . PRO A 1 216 ? 6.641 -3.095 -34.015 1.00 79.94 216 PRO A CA 1
ATOM 1665 C C . PRO A 1 216 ? 7.074 -3.304 -35.470 1.00 79.94 216 PRO A C 1
ATOM 1667 O O . PRO A 1 216 ? 8.095 -2.784 -35.912 1.00 79.94 216 PRO A O 1
ATOM 1670 N N . ASP A 1 217 ? 6.235 -3.989 -36.249 1.00 74.06 217 ASP A N 1
ATOM 1671 C CA . ASP A 1 217 ? 6.431 -4.153 -37.699 1.00 74.06 217 ASP A CA 1
ATOM 1672 C C . ASP A 1 217 ? 6.367 -2.825 -38.477 1.00 74.06 217 ASP A C 1
ATOM 1674 O O . ASP A 1 217 ? 6.774 -2.764 -39.636 1.00 74.06 217 ASP A O 1
ATOM 1678 N N . ALA A 1 218 ? 5.821 -1.765 -37.864 1.00 69.56 218 ALA A N 1
ATOM 1679 C CA . ALA A 1 218 ? 5.634 -0.468 -38.510 1.00 69.56 218 ALA A CA 1
ATOM 1680 C C . ALA A 1 218 ? 5.649 0.760 -37.565 1.00 69.56 218 ALA A C 1
ATOM 1682 O O . ALA A 1 218 ? 4.660 1.497 -37.500 1.00 69.56 218 ALA A O 1
ATOM 1683 N N . PRO A 1 219 ? 6.749 1.062 -36.860 1.00 60.00 219 PRO A N 1
ATOM 1684 C CA . PRO A 1 219 ? 7.139 2.426 -36.538 1.00 60.00 219 PRO A CA 1
ATOM 1685 C C . PRO A 1 219 ? 8.217 2.916 -37.516 1.00 60.00 219 PRO A C 1
ATOM 1687 O O . PRO A 1 219 ? 8.907 2.132 -38.162 1.00 60.00 219 PRO A O 1
ATOM 1690 N N . VAL A 1 220 ? 8.394 4.233 -37.590 1.00 73.06 220 VAL A N 1
ATOM 1691 C CA . VAL A 1 220 ? 9.399 4.847 -38.469 1.00 73.06 220 VAL A CA 1
ATOM 1692 C C . VAL A 1 220 ? 10.791 4.789 -37.823 1.00 73.06 220 VAL A C 1
ATOM 1694 O O . VAL A 1 220 ? 11.780 4.673 -38.539 1.00 73.06 220 VAL A O 1
ATOM 1697 N N . GLY A 1 221 ? 10.896 4.789 -36.483 1.00 86.88 221 GLY A N 1
ATOM 1698 C CA . GLY A 1 221 ? 12.195 4.750 -35.806 1.00 86.88 221 GLY A CA 1
ATOM 1699 C C . GLY A 1 221 ? 12.218 4.263 -34.357 1.00 86.88 221 GLY A C 1
ATOM 1700 O O . GLY A 1 221 ? 11.199 4.134 -33.685 1.00 86.88 221 GLY A O 1
ATOM 1701 N N . PHE A 1 222 ? 13.431 4.024 -33.871 1.00 90.25 222 PHE A N 1
ATOM 1702 C CA . PHE A 1 222 ? 13.781 3.625 -32.517 1.00 90.25 222 PHE A CA 1
ATOM 1703 C C . PHE A 1 222 ? 14.947 4.476 -32.016 1.00 90.25 222 PHE A C 1
ATOM 1705 O O . PHE A 1 222 ? 15.945 4.662 -32.710 1.00 90.25 222 PHE A O 1
ATOM 1712 N N . ARG A 1 223 ? 14.843 4.983 -30.789 1.00 90.38 223 ARG A N 1
ATOM 1713 C CA . ARG A 1 223 ? 15.879 5.804 -30.162 1.00 90.38 223 ARG A CA 1
ATOM 1714 C C . ARG A 1 223 ? 16.338 5.187 -28.851 1.00 90.38 223 ARG A C 1
ATOM 1716 O O . ARG A 1 223 ? 15.524 4.938 -27.973 1.00 90.38 223 ARG A O 1
ATOM 1723 N N . SER A 1 224 ? 17.650 5.033 -28.704 1.00 90.81 224 SER A N 1
ATOM 1724 C CA . SER A 1 224 ? 18.357 4.419 -27.578 1.00 90.81 224 SER A CA 1
ATOM 1725 C C . SER A 1 224 ? 19.290 5.439 -26.916 1.00 90.81 224 SER A C 1
ATOM 1727 O O . SER A 1 224 ? 20.165 6.016 -27.569 1.00 90.81 224 SER A O 1
ATOM 1729 N N . ILE A 1 225 ? 19.110 5.682 -25.616 1.00 87.25 225 ILE A N 1
ATOM 1730 C CA . ILE A 1 225 ? 19.868 6.664 -24.833 1.00 87.25 225 ILE A CA 1
ATOM 1731 C C . ILE A 1 225 ? 20.416 5.994 -23.576 1.00 87.25 225 ILE A C 1
ATOM 1733 O O . ILE A 1 225 ? 19.666 5.445 -22.774 1.00 87.25 225 ILE A O 1
ATOM 1737 N N . ASP A 1 226 ? 21.732 6.093 -23.376 1.00 85.44 226 ASP A N 1
ATOM 1738 C CA . ASP A 1 226 ? 22.431 5.540 -22.205 1.00 85.44 226 ASP A CA 1
ATOM 1739 C C . ASP A 1 226 ? 22.276 4.011 -22.024 1.00 85.44 226 ASP A C 1
ATOM 1741 O O . ASP A 1 226 ? 22.579 3.467 -20.961 1.00 85.44 226 ASP A O 1
ATOM 1745 N N . CYS A 1 227 ? 21.872 3.308 -23.082 1.00 87.06 227 CYS A N 1
ATOM 1746 C CA . CYS A 1 227 ? 21.811 1.852 -23.144 1.00 87.06 227 CYS A CA 1
ATOM 1747 C C . CYS A 1 227 ? 23.117 1.259 -23.702 1.00 87.06 227 CYS A C 1
ATOM 1749 O O . CYS A 1 227 ? 23.904 1.936 -24.384 1.00 87.06 227 CYS A O 1
ATOM 1751 N N . GLY A 1 228 ? 23.366 -0.007 -23.375 1.00 86.44 228 GLY A N 1
ATOM 1752 C CA . GLY A 1 228 ? 24.358 -0.853 -24.029 1.00 86.44 228 GLY A CA 1
ATOM 1753 C C . GLY A 1 228 ? 23.923 -1.248 -25.442 1.00 86.44 228 GLY A C 1
ATOM 1754 O O . GLY A 1 228 ? 23.145 -0.547 -26.088 1.00 86.44 228 GLY A O 1
ATOM 1755 N N . HIS A 1 229 ? 24.440 -2.372 -25.931 1.00 88.94 229 HIS A N 1
ATOM 1756 C CA . HIS A 1 229 ? 23.989 -2.932 -27.201 1.00 88.94 229 HIS A CA 1
ATOM 1757 C C . HIS A 1 229 ? 22.657 -3.656 -27.012 1.00 88.94 229 HIS A C 1
ATOM 1759 O O . HIS A 1 229 ? 22.527 -4.508 -26.133 1.00 88.94 229 HIS A O 1
ATOM 1765 N N . TRP A 1 230 ? 21.688 -3.319 -27.854 1.00 88.38 230 TRP A N 1
ATOM 1766 C CA . TRP A 1 230 ? 20.424 -4.025 -27.962 1.00 88.38 230 TRP A CA 1
ATOM 1767 C C . TRP A 1 230 ? 20.641 -5.336 -28.692 1.00 88.38 230 TRP A C 1
ATOM 1769 O O . TRP A 1 230 ? 21.211 -5.347 -29.779 1.00 88.38 230 TRP A O 1
ATOM 1779 N N . THR A 1 231 ? 20.193 -6.426 -28.086 1.00 84.94 231 THR A N 1
ATOM 1780 C CA . THR A 1 231 ? 20.263 -7.774 -28.650 1.00 84.94 231 THR A CA 1
ATOM 1781 C C . THR A 1 231 ? 18.848 -8.263 -28.907 1.00 84.94 231 THR A C 1
ATOM 1783 O O . THR A 1 231 ? 18.004 -8.171 -28.011 1.00 84.94 231 THR A O 1
ATOM 1786 N N . GLN A 1 232 ? 18.587 -8.760 -30.119 1.00 82.62 232 GLN A N 1
ATOM 1787 C CA . GLN A 1 232 ? 17.294 -9.358 -30.442 1.00 82.62 232 GLN A CA 1
ATOM 1788 C C . GLN A 1 232 ? 17.092 -10.631 -29.621 1.00 82.62 232 GLN A C 1
ATOM 1790 O O . GLN A 1 232 ? 17.996 -11.455 -29.470 1.00 82.62 232 GLN A O 1
ATOM 1795 N N . VAL A 1 233 ? 15.891 -10.785 -29.091 1.00 73.88 233 VAL A N 1
ATOM 1796 C CA . VAL A 1 233 ? 15.459 -11.985 -28.392 1.00 73.88 233 VAL A CA 1
ATOM 1797 C C . VAL A 1 233 ? 15.120 -13.062 -29.420 1.00 73.88 233 VAL A C 1
ATOM 1799 O O . VAL A 1 233 ? 14.281 -12.835 -30.290 1.00 73.88 233 VAL A O 1
ATOM 1802 N N . ASP A 1 234 ? 15.732 -14.245 -29.305 1.00 71.56 234 ASP A N 1
ATOM 1803 C CA . ASP A 1 234 ? 15.315 -15.418 -30.083 1.00 71.56 234 ASP A CA 1
ATOM 1804 C C . ASP A 1 234 ? 13.963 -15.929 -29.545 1.00 71.56 234 ASP A C 1
ATOM 1806 O O . ASP A 1 234 ? 13.905 -16.383 -28.398 1.00 71.56 234 ASP A O 1
ATOM 1810 N N . PRO A 1 235 ? 12.875 -15.890 -30.339 1.00 61.56 235 PRO A N 1
ATOM 1811 C CA . PRO A 1 235 ? 11.560 -16.350 -29.898 1.00 61.56 235 PRO A CA 1
ATOM 1812 C C . PRO A 1 235 ? 11.494 -17.868 -29.655 1.00 61.56 235 PRO A C 1
ATOM 1814 O O . PRO A 1 235 ? 10.508 -18.347 -29.102 1.00 61.56 235 PRO A O 1
ATOM 1817 N N . ASN A 1 236 ? 12.515 -18.632 -30.064 1.00 63.16 236 ASN A N 1
ATOM 1818 C CA . ASN A 1 236 ? 12.591 -20.084 -29.886 1.00 63.16 236 ASN A CA 1
ATOM 1819 C C . ASN A 1 236 ? 13.550 -20.513 -28.769 1.00 63.16 236 ASN A C 1
ATOM 1821 O O . ASN A 1 236 ? 13.869 -21.701 -28.674 1.00 63.16 236 ASN A O 1
ATOM 1825 N N . ILE A 1 237 ? 14.048 -19.581 -27.949 1.00 63.34 237 ILE A N 1
ATOM 1826 C CA . ILE A 1 237 ? 14.928 -19.946 -26.840 1.00 63.34 237 ILE A CA 1
ATOM 1827 C C . ILE A 1 237 ? 14.165 -20.869 -25.873 1.00 63.34 237 ILE A C 1
ATOM 1829 O O . ILE A 1 237 ? 13.069 -20.549 -25.414 1.00 63.34 237 ILE A O 1
ATOM 1833 N N . GLU A 1 238 ? 14.728 -22.042 -25.570 1.00 55.78 238 GLU A N 1
ATOM 1834 C CA . GLU A 1 238 ? 14.204 -22.890 -24.497 1.00 55.78 238 GLU A CA 1
ATOM 1835 C C . GLU A 1 238 ? 14.458 -22.188 -23.161 1.00 55.78 238 GLU A C 1
ATOM 1837 O O . GLU A 1 238 ? 15.601 -21.955 -22.761 1.00 55.78 238 GLU A O 1
ATOM 1842 N N . ILE A 1 239 ? 13.378 -21.830 -22.473 1.00 57.28 239 ILE A N 1
ATOM 1843 C CA . ILE A 1 239 ? 13.442 -21.151 -21.182 1.00 57.28 239 ILE A CA 1
ATOM 1844 C C . ILE A 1 239 ? 13.507 -22.216 -20.104 1.00 57.28 239 ILE A C 1
ATOM 1846 O O . ILE A 1 239 ? 12.606 -23.045 -19.965 1.00 57.28 239 ILE A O 1
ATOM 1850 N N . ASP A 1 240 ? 14.566 -22.171 -19.309 1.00 58.19 240 ASP A N 1
ATOM 1851 C CA . ASP A 1 240 ? 14.645 -22.972 -18.100 1.00 58.19 240 ASP A CA 1
ATOM 1852 C C . ASP A 1 240 ? 13.695 -22.380 -17.046 1.00 58.19 240 ASP A C 1
ATOM 1854 O O . ASP A 1 240 ? 14.009 -21.392 -16.377 1.00 58.19 240 ASP A O 1
ATOM 1858 N N . ALA A 1 241 ? 12.505 -22.974 -16.918 1.00 51.34 241 ALA A N 1
ATOM 1859 C CA . ALA A 1 241 ? 11.482 -22.575 -15.951 1.00 51.34 241 ALA A CA 1
ATOM 1860 C C . ALA A 1 241 ? 11.967 -22.628 -14.486 1.00 51.34 241 ALA A C 1
ATOM 1862 O O . ALA A 1 241 ? 11.345 -22.029 -13.610 1.00 51.34 241 ALA A O 1
ATOM 1863 N N . ALA A 1 242 ? 13.088 -23.306 -14.211 1.00 53.50 242 ALA A N 1
ATOM 1864 C CA . ALA A 1 242 ? 13.661 -23.467 -12.877 1.00 53.50 242 ALA A CA 1
ATOM 1865 C C . ALA A 1 242 ? 14.695 -22.388 -12.503 1.00 53.50 242 ALA A C 1
ATOM 1867 O O . ALA A 1 242 ? 15.433 -22.549 -11.526 1.00 53.50 242 ALA A O 1
ATOM 1868 N N . LYS A 1 243 ? 14.797 -21.293 -13.263 1.00 70.00 243 LYS A N 1
ATOM 1869 C CA . LYS A 1 243 ? 15.850 -20.306 -13.031 1.00 70.00 243 LYS A CA 1
ATOM 1870 C C . LYS A 1 243 ? 15.515 -19.366 -11.872 1.00 70.00 243 LYS A C 1
ATOM 1872 O O . LYS A 1 243 ? 14.541 -18.619 -11.902 1.00 70.00 243 LYS A O 1
ATOM 1877 N N . THR A 1 244 ? 16.382 -19.370 -10.865 1.00 83.62 244 THR A N 1
ATOM 1878 C CA . THR A 1 244 ? 16.478 -18.291 -9.878 1.00 83.62 244 THR A CA 1
ATOM 1879 C C . THR A 1 244 ? 16.904 -16.998 -10.571 1.00 83.62 244 THR A C 1
ATOM 1881 O O . THR A 1 244 ? 17.798 -17.032 -11.423 1.00 83.62 244 THR A O 1
ATOM 1884 N N . PHE A 1 245 ? 16.350 -15.858 -10.179 1.00 87.00 245 PHE A N 1
ATOM 1885 C CA . PHE A 1 245 ? 16.700 -14.555 -10.750 1.00 87.00 245 PHE A CA 1
ATOM 1886 C C . PHE A 1 245 ? 16.923 -13.508 -9.654 1.00 87.00 245 PHE A C 1
ATOM 1888 O O . PHE A 1 245 ? 16.508 -13.695 -8.521 1.00 87.00 245 PHE A O 1
ATOM 1895 N N . GLY A 1 246 ? 17.661 -12.438 -9.945 1.00 86.19 246 GLY A N 1
ATOM 1896 C CA . GLY A 1 246 ? 17.957 -11.375 -8.974 1.00 86.19 246 GLY A CA 1
ATOM 1897 C C . GLY A 1 246 ? 17.103 -10.126 -9.180 1.00 86.19 246 GLY A C 1
ATOM 1898 O O . GLY A 1 246 ? 16.162 -10.125 -9.969 1.00 86.19 246 GLY A O 1
ATOM 1899 N N . ASP A 1 247 ? 17.482 -9.031 -8.529 1.00 84.12 247 ASP A N 1
ATOM 1900 C CA . ASP A 1 247 ? 16.930 -7.709 -8.833 1.00 84.12 247 ASP A CA 1
ATOM 1901 C C . ASP A 1 247 ? 17.219 -7.292 -10.291 1.00 84.12 247 ASP A C 1
ATOM 1903 O O . ASP A 1 247 ? 18.250 -7.653 -10.865 1.00 84.12 247 ASP A O 1
ATOM 1907 N N . GLY A 1 248 ? 16.296 -6.541 -10.891 1.00 79.69 248 GLY A N 1
ATOM 1908 C CA . GLY A 1 248 ? 16.310 -6.116 -12.290 1.00 79.69 248 GLY A CA 1
ATOM 1909 C C . GLY A 1 248 ? 14.955 -6.294 -12.980 1.00 79.69 248 GLY A C 1
ATOM 1910 O O . GLY A 1 248 ? 13.975 -6.715 -12.364 1.00 79.69 248 GLY A O 1
ATOM 1911 N N . GLU A 1 249 ? 14.916 -5.970 -14.272 1.00 81.38 249 GLU A N 1
ATOM 1912 C CA . GLU A 1 249 ? 13.764 -6.199 -15.150 1.00 81.38 249 GLU A CA 1
ATOM 1913 C C . GLU A 1 249 ? 13.900 -7.546 -15.877 1.00 81.38 249 GLU A C 1
ATOM 1915 O O . GLU A 1 249 ? 14.903 -7.823 -16.549 1.00 81.38 249 GLU A O 1
ATOM 1920 N N . HIS A 1 250 ? 12.871 -8.383 -15.767 1.00 81.19 250 HIS A N 1
ATOM 1921 C CA . HIS A 1 250 ? 12.842 -9.747 -16.287 1.00 81.19 250 HIS A CA 1
ATOM 1922 C C . HIS A 1 250 ? 11.665 -9.939 -17.233 1.00 81.19 250 HIS A C 1
ATOM 1924 O O . HIS A 1 250 ? 10.521 -9.773 -16.832 1.00 81.19 250 HIS A O 1
ATOM 1930 N N . VAL A 1 251 ? 11.930 -10.317 -18.483 1.00 79.12 251 VAL A N 1
ATOM 1931 C CA . VAL A 1 251 ? 10.882 -10.617 -19.461 1.00 79.12 251 VAL A CA 1
ATOM 1932 C C . VAL A 1 251 ? 10.287 -11.980 -19.141 1.00 79.12 251 VAL A C 1
ATOM 1934 O O . VAL A 1 251 ? 11.013 -12.975 -19.028 1.00 79.12 251 VAL A O 1
ATOM 1937 N N . VAL A 1 252 ? 8.971 -12.021 -18.991 1.00 82.69 252 VAL A N 1
ATOM 1938 C CA . VAL A 1 252 ? 8.223 -13.254 -18.756 1.00 82.69 252 VAL A CA 1
ATOM 1939 C C . VAL A 1 252 ? 8.131 -14.024 -20.066 1.00 82.69 252 VAL A C 1
ATOM 1941 O O . VAL A 1 252 ? 7.951 -13.443 -21.132 1.00 82.69 252 VAL A O 1
ATOM 1944 N N . ASN A 1 253 ? 8.297 -15.342 -19.994 1.00 77.06 253 ASN A N 1
ATOM 1945 C CA . ASN A 1 253 ? 8.521 -16.204 -21.153 1.00 77.06 253 ASN A CA 1
ATOM 1946 C C . ASN A 1 253 ? 9.811 -15.858 -21.922 1.00 77.06 253 ASN A C 1
ATOM 1948 O O . ASN A 1 253 ? 9.889 -16.059 -23.128 1.00 77.06 253 ASN A O 1
ATOM 1952 N N . LEU A 1 254 ? 10.844 -15.380 -21.224 1.00 74.62 254 LEU A N 1
ATOM 1953 C CA . LEU A 1 254 ? 12.202 -15.306 -21.768 1.00 74.62 254 LEU A CA 1
ATOM 1954 C C . LEU A 1 254 ? 13.260 -15.445 -20.671 1.00 74.62 254 LEU A C 1
ATOM 1956 O O . LEU A 1 254 ? 14.079 -16.359 -20.690 1.00 74.62 254 LEU A O 1
ATOM 1960 N N . HIS A 1 255 ? 13.264 -14.511 -19.718 1.00 77.06 255 HIS A N 1
ATOM 1961 C CA . HIS A 1 255 ? 14.182 -14.525 -18.578 1.00 77.06 255 HIS A CA 1
ATOM 1962 C C . HIS A 1 255 ? 13.653 -15.425 -17.464 1.00 77.06 255 HIS A C 1
ATOM 1964 O O . HIS A 1 255 ? 14.431 -16.096 -16.787 1.00 77.06 255 HIS A O 1
ATOM 1970 N N . ILE A 1 256 ? 12.332 -15.414 -17.290 1.00 83.75 256 ILE A N 1
ATOM 1971 C CA . ILE A 1 256 ? 11.601 -16.119 -16.242 1.00 83.75 256 ILE A CA 1
ATOM 1972 C C . ILE A 1 256 ? 10.321 -16.716 -16.826 1.00 83.75 256 ILE A C 1
ATOM 1974 O O . ILE A 1 256 ? 9.842 -16.269 -17.868 1.00 83.75 256 ILE A O 1
ATOM 1978 N N . SER A 1 257 ? 9.769 -17.729 -16.166 1.00 85.25 257 SER A N 1
ATOM 1979 C CA . SER A 1 257 ? 8.485 -18.324 -16.547 1.00 85.25 257 SER A CA 1
ATOM 1980 C C . SER A 1 257 ? 7.370 -17.827 -15.624 1.00 85.25 257 SER A C 1
ATOM 1982 O O . SER A 1 257 ? 7.656 -17.431 -14.496 1.00 85.25 257 SER A O 1
ATOM 1984 N N . PRO A 1 258 ? 6.104 -17.857 -16.063 1.00 89.94 258 PRO A N 1
ATOM 1985 C CA . PRO A 1 258 ? 4.971 -17.708 -15.162 1.00 89.94 258 PRO A CA 1
ATOM 1986 C C . PRO A 1 258 ? 5.023 -18.743 -14.035 1.00 89.94 258 PRO A C 1
ATOM 1988 O O . PRO A 1 258 ? 5.413 -19.895 -14.248 1.00 89.94 258 PRO A O 1
ATOM 1991 N N . GLY A 1 259 ? 4.615 -18.341 -12.838 1.00 91.25 259 GLY A N 1
ATOM 1992 C CA . GLY A 1 259 ? 4.651 -19.188 -11.657 1.00 91.25 259 GLY A CA 1
ATOM 1993 C C . GLY A 1 259 ? 4.744 -18.397 -10.361 1.00 91.25 259 GLY A C 1
ATOM 1994 O O . GLY A 1 259 ? 4.762 -17.168 -10.345 1.00 91.25 259 GLY A O 1
ATOM 1995 N N . LEU A 1 26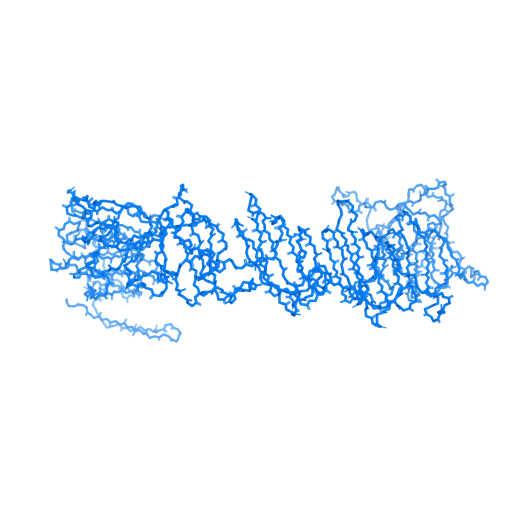0 ? 4.805 -19.134 -9.257 1.00 93.19 260 LEU A N 1
ATOM 1996 C CA . LEU A 1 260 ? 4.929 -18.573 -7.921 1.00 93.19 260 LEU A CA 1
ATOM 1997 C C . LEU A 1 260 ? 6.409 -18.524 -7.536 1.00 93.19 260 LEU A C 1
ATOM 1999 O O . LEU A 1 260 ? 7.106 -19.532 -7.642 1.00 93.19 260 LEU A O 1
ATOM 2003 N N . TYR A 1 261 ? 6.887 -17.368 -7.086 1.00 94.38 261 TYR A N 1
ATOM 2004 C CA . TYR A 1 261 ? 8.282 -17.151 -6.703 1.00 94.38 261 TYR A CA 1
ATOM 2005 C C . TYR A 1 261 ? 8.374 -16.584 -5.293 1.00 94.38 261 TYR A C 1
ATOM 2007 O O . TYR A 1 261 ? 7.523 -15.796 -4.880 1.00 94.38 261 TYR A O 1
ATOM 2015 N N . GLN A 1 262 ? 9.426 -16.954 -4.563 1.00 94.00 262 GLN A N 1
ATOM 2016 C CA . GLN A 1 262 ? 9.734 -16.402 -3.248 1.00 94.00 262 GLN A CA 1
ATOM 2017 C C . GLN A 1 262 ? 11.057 -15.644 -3.243 1.00 94.00 262 GLN A C 1
ATOM 2019 O O . GLN A 1 262 ? 11.986 -15.990 -3.968 1.00 94.00 262 GLN A O 1
ATOM 2024 N N . SER A 1 263 ? 11.147 -14.632 -2.384 1.00 93.38 263 SER A N 1
ATOM 2025 C CA . SER A 1 263 ? 12.355 -13.842 -2.150 1.00 93.38 263 SER A CA 1
ATOM 2026 C C . SER A 1 263 ? 12.531 -13.582 -0.647 1.00 93.38 263 SER A C 1
ATOM 2028 O O . SER A 1 263 ? 11.537 -13.398 0.065 1.00 93.38 263 SER A O 1
ATOM 2030 N N . PRO A 1 264 ? 13.774 -13.511 -0.129 1.00 89.88 264 PRO A N 1
ATOM 2031 C CA . PRO A 1 264 ? 14.028 -13.173 1.273 1.00 89.88 264 PRO A CA 1
ATOM 2032 C C . PRO A 1 264 ? 13.636 -11.724 1.614 1.00 89.88 264 PRO A C 1
ATOM 2034 O O . PRO A 1 264 ? 13.424 -11.398 2.783 1.00 89.88 264 PRO A O 1
ATOM 2037 N N . GLY A 1 265 ? 13.513 -10.863 0.597 1.00 84.75 265 GLY A N 1
ATOM 2038 C CA . GLY A 1 265 ? 13.282 -9.432 0.731 1.00 84.75 265 GLY A CA 1
ATOM 2039 C C . GLY A 1 265 ? 14.508 -8.646 1.190 1.00 84.75 265 GLY A C 1
ATOM 2040 O O . GLY A 1 265 ? 15.535 -9.189 1.591 1.00 84.75 265 GLY A O 1
ATOM 2041 N N . GLY A 1 266 ? 14.402 -7.320 1.116 1.00 76.19 266 GLY A N 1
ATOM 2042 C CA . GLY A 1 266 ? 15.501 -6.419 1.452 1.00 76.19 266 GLY A CA 1
ATOM 2043 C C . GLY A 1 266 ? 15.681 -6.240 2.960 1.00 76.19 266 GLY A C 1
ATOM 2044 O O . GLY A 1 266 ? 14.735 -5.875 3.662 1.00 76.19 266 GLY A O 1
ATOM 2045 N N . GLU A 1 267 ? 16.919 -6.367 3.451 1.00 56.06 267 GLU A N 1
ATOM 2046 C CA . GLU A 1 267 ? 17.277 -6.201 4.874 1.00 56.06 267 GLU A CA 1
ATOM 2047 C C . GLU A 1 267 ? 16.874 -4.831 5.463 1.00 56.06 267 GLU A C 1
ATOM 2049 O O . GLU A 1 267 ? 16.680 -4.697 6.672 1.00 56.06 267 GLU A O 1
ATOM 2054 N N . ARG A 1 268 ? 16.723 -3.799 4.616 1.00 59.22 268 ARG A N 1
ATOM 2055 C CA . ARG A 1 268 ? 16.379 -2.417 5.012 1.00 59.22 268 ARG A CA 1
ATOM 2056 C C . ARG A 1 268 ? 14.976 -1.961 4.595 1.00 59.22 268 ARG A C 1
ATOM 2058 O O . ARG A 1 268 ? 14.700 -0.767 4.647 1.00 59.22 268 ARG A O 1
ATOM 2065 N N . GLY A 1 269 ? 14.101 -2.877 4.172 1.00 60.16 269 GLY A N 1
ATOM 2066 C CA . GLY A 1 269 ? 12.737 -2.530 3.745 1.00 60.16 269 GLY A CA 1
ATOM 2067 C C . GLY A 1 269 ? 12.670 -1.744 2.431 1.00 60.16 269 GLY A C 1
ATOM 2068 O O . GLY A 1 269 ? 11.713 -1.018 2.199 1.00 60.16 269 GLY A O 1
ATOM 2069 N N . GLN A 1 270 ? 13.695 -1.868 1.584 1.00 74.06 270 GLN A N 1
ATOM 2070 C CA . GLN A 1 270 ? 13.732 -1.294 0.235 1.00 74.06 270 GLN A CA 1
ATOM 2071 C C . GLN A 1 270 ? 13.497 -2.371 -0.832 1.00 74.06 270 GLN A C 1
ATOM 2073 O O . GLN A 1 270 ? 14.110 -2.315 -1.890 1.00 74.06 270 GLN A O 1
ATOM 2078 N N . CYS A 1 271 ? 12.659 -3.368 -0.535 1.00 86.81 271 CYS A N 1
ATOM 2079 C CA . CYS A 1 271 ? 12.192 -4.291 -1.560 1.00 86.81 271 CYS A CA 1
ATOM 2080 C C . CYS A 1 271 ? 10.958 -3.689 -2.219 1.00 86.81 271 CYS A C 1
ATOM 2082 O O . CYS A 1 271 ? 10.007 -3.307 -1.537 1.00 86.81 271 CYS A O 1
ATOM 2084 N N . SER A 1 272 ? 10.975 -3.616 -3.541 1.00 88.12 272 SER A N 1
ATOM 2085 C CA . SER A 1 272 ? 9.782 -3.386 -4.336 1.00 88.12 272 SER A CA 1
ATOM 2086 C C . SER A 1 272 ? 9.800 -4.261 -5.568 1.00 88.12 272 SER A C 1
ATOM 2088 O O . SER A 1 272 ? 10.839 -4.381 -6.212 1.00 88.12 272 SER A O 1
ATOM 2090 N N . TRP A 1 273 ? 8.649 -4.809 -5.923 1.00 90.44 273 TRP A N 1
ATOM 2091 C CA . TRP A 1 273 ? 8.489 -5.553 -7.161 1.00 90.44 273 TRP A CA 1
ATOM 2092 C C . TRP A 1 273 ? 7.212 -5.138 -7.882 1.00 90.44 273 TRP A C 1
ATOM 2094 O O . TRP A 1 273 ? 6.276 -4.610 -7.263 1.00 90.44 273 TRP A O 1
ATOM 2104 N N . ARG A 1 274 ? 7.213 -5.328 -9.201 1.00 88.56 274 ARG A N 1
ATOM 2105 C CA . ARG A 1 274 ? 6.121 -4.950 -10.094 1.00 88.56 274 ARG A CA 1
ATOM 2106 C C . ARG A 1 274 ? 5.941 -5.957 -11.209 1.00 88.56 274 ARG A C 1
ATOM 2108 O O . ARG A 1 274 ? 6.898 -6.599 -11.634 1.00 88.56 274 ARG A O 1
ATOM 2115 N N . ARG A 1 275 ? 4.714 -6.036 -11.705 1.00 90.25 275 ARG A N 1
ATOM 2116 C CA . ARG A 1 275 ? 4.345 -6.836 -12.873 1.00 90.25 275 ARG A CA 1
ATOM 2117 C C . ARG A 1 275 ? 3.812 -5.908 -13.946 1.00 90.25 275 ARG A C 1
ATOM 2119 O O . ARG A 1 275 ? 3.138 -4.935 -13.612 1.00 90.25 275 ARG A O 1
ATOM 2126 N N . PHE A 1 276 ? 4.115 -6.210 -15.203 1.00 83.69 276 PHE A N 1
ATOM 2127 C CA . PHE A 1 276 ? 3.674 -5.427 -16.347 1.00 83.69 276 PHE A CA 1
ATOM 2128 C C . PHE A 1 276 ? 3.023 -6.297 -17.416 1.00 83.69 276 PHE A C 1
ATOM 2130 O O . PHE A 1 276 ? 3.561 -7.349 -17.738 1.00 83.69 276 PHE A O 1
ATOM 2137 N N . ILE A 1 277 ? 1.927 -5.828 -18.023 1.00 82.50 277 ILE A N 1
ATOM 2138 C CA . ILE A 1 277 ? 1.220 -6.497 -19.146 1.00 82.50 277 ILE A CA 1
ATOM 2139 C C . ILE A 1 277 ? 1.718 -5.965 -20.517 1.00 82.50 277 ILE A C 1
ATOM 2141 O O . ILE A 1 277 ? 1.220 -6.336 -21.573 1.00 82.50 277 ILE A O 1
ATOM 2145 N N . GLY A 1 278 ? 2.732 -5.092 -20.515 1.00 74.25 278 GLY A N 1
ATOM 2146 C CA . GLY A 1 278 ? 3.394 -4.571 -21.713 1.00 74.25 278 GLY A CA 1
ATOM 2147 C C . GLY A 1 278 ? 4.754 -3.948 -21.384 1.00 74.25 278 GLY A C 1
ATOM 2148 O O . GLY A 1 278 ? 5.142 -3.890 -20.219 1.00 74.25 278 GLY A O 1
ATOM 2149 N N . PHE A 1 279 ? 5.484 -3.473 -22.398 1.00 68.19 279 PHE A N 1
ATOM 2150 C CA . PHE A 1 279 ? 6.848 -2.938 -22.229 1.00 68.19 279 PHE A CA 1
ATOM 2151 C C . PHE A 1 279 ? 6.902 -1.445 -21.862 1.00 68.19 279 PHE A C 1
ATOM 2153 O O . PHE A 1 279 ? 7.903 -0.971 -21.324 1.00 68.19 279 PHE A O 1
ATOM 2160 N N . GLY A 1 280 ? 5.837 -0.686 -22.125 1.00 60.50 280 GLY A N 1
ATOM 2161 C CA . GLY A 1 280 ? 5.770 0.733 -21.785 1.00 60.50 280 GLY A CA 1
ATOM 2162 C C . GLY A 1 280 ? 5.542 1.001 -20.300 1.00 60.50 280 GLY A C 1
ATOM 2163 O O . GLY A 1 280 ? 4.862 0.252 -19.604 1.00 60.50 280 GLY A O 1
ATOM 2164 N N . THR A 1 281 ? 6.013 2.157 -19.833 1.00 59.03 281 THR A N 1
ATOM 2165 C CA . THR A 1 281 ? 5.858 2.627 -18.438 1.00 59.03 281 THR A CA 1
ATOM 2166 C C . THR A 1 281 ? 4.516 3.321 -18.152 1.00 59.03 281 THR A C 1
ATOM 2168 O O . THR A 1 281 ? 4.329 3.938 -17.100 1.00 59.03 281 THR A O 1
ATOM 2171 N N . GLY A 1 282 ? 3.568 3.251 -19.093 1.00 59.19 282 GLY A N 1
ATOM 2172 C CA . GLY A 1 282 ? 2.246 3.853 -18.951 1.00 59.19 282 GLY A CA 1
ATOM 2173 C C . GLY A 1 282 ? 1.443 3.230 -17.796 1.00 59.19 282 GLY A C 1
ATOM 2174 O O . GLY A 1 282 ? 1.575 2.038 -17.525 1.00 59.19 282 GLY A O 1
ATOM 2175 N N . PRO A 1 283 ? 0.557 3.993 -17.128 1.00 56.66 283 PRO A N 1
ATOM 2176 C CA . PRO A 1 283 ? -0.205 3.504 -15.974 1.00 56.66 283 PRO A CA 1
ATOM 2177 C C . PRO A 1 283 ? -1.132 2.318 -16.293 1.00 56.66 283 PRO A C 1
ATOM 2179 O O . PRO A 1 283 ? -1.484 1.577 -15.385 1.00 56.66 283 PRO A O 1
ATOM 2182 N N . GLY A 1 284 ? -1.506 2.115 -17.563 1.00 60.81 284 GLY A N 1
ATOM 2183 C CA . GLY A 1 284 ? -2.288 0.952 -18.005 1.00 60.81 284 GLY A CA 1
ATOM 2184 C C . GLY A 1 284 ? -1.492 -0.353 -18.112 1.00 60.81 284 GLY A C 1
ATOM 2185 O O . GLY A 1 284 ? -2.100 -1.407 -18.250 1.00 60.81 284 GLY A O 1
ATOM 2186 N N . ASN A 1 285 ? -0.160 -0.294 -18.024 1.00 67.50 285 ASN A N 1
ATOM 2187 C CA . ASN A 1 285 ? 0.711 -1.458 -18.174 1.00 67.50 285 ASN A CA 1
ATOM 2188 C C . ASN A 1 285 ? 1.186 -2.026 -16.837 1.00 67.50 285 ASN A C 1
ATOM 2190 O O . ASN A 1 285 ? 1.934 -2.988 -16.867 1.00 67.50 285 ASN A O 1
ATOM 2194 N N . ASN A 1 286 ? 0.799 -1.454 -15.693 1.00 72.88 286 ASN A N 1
ATOM 2195 C CA . ASN A 1 286 ? 1.308 -1.826 -14.370 1.00 72.88 286 ASN A CA 1
ATOM 2196 C C . ASN A 1 286 ? 0.169 -2.326 -13.458 1.00 72.88 286 ASN A C 1
ATOM 2198 O O . ASN A 1 286 ? -0.348 -1.539 -12.658 1.00 72.88 286 ASN A O 1
ATOM 2202 N N . PRO A 1 287 ? -0.261 -3.595 -13.588 1.00 65.31 287 PRO A N 1
ATOM 2203 C CA . PRO A 1 287 ? -1.298 -4.184 -12.736 1.00 65.31 287 PRO A CA 1
ATOM 2204 C C . PRO A 1 287 ? -0.942 -4.185 -11.241 1.00 65.31 287 PRO A C 1
ATOM 2206 O O . PRO A 1 287 ? -1.826 -4.027 -10.402 1.00 65.31 287 PRO A O 1
ATOM 2209 N N . ALA A 1 288 ? 0.342 -4.317 -10.884 1.00 73.06 288 ALA A N 1
ATOM 2210 C CA . ALA A 1 288 ? 0.743 -4.587 -9.506 1.00 73.06 288 ALA A CA 1
ATOM 2211 C C . ALA A 1 288 ? 2.020 -3.849 -9.087 1.00 73.06 288 ALA A C 1
ATOM 2213 O O . ALA A 1 288 ? 3.072 -3.983 -9.709 1.00 73.06 288 ALA A O 1
ATOM 2214 N N . VAL A 1 289 ? 1.952 -3.143 -7.950 1.00 78.44 289 VAL A N 1
ATOM 2215 C CA . VAL A 1 289 ? 3.118 -2.561 -7.267 1.00 78.44 289 VAL A CA 1
ATOM 2216 C C . VAL A 1 289 ? 3.091 -2.946 -5.798 1.00 78.44 289 VAL A C 1
ATOM 2218 O O . VAL A 1 289 ? 2.138 -2.640 -5.076 1.00 78.44 289 VAL A O 1
ATOM 2221 N N . ARG A 1 290 ? 4.179 -3.555 -5.324 1.00 77.50 290 ARG A N 1
ATOM 2222 C CA . ARG A 1 290 ? 4.361 -3.887 -3.910 1.00 77.50 290 ARG A CA 1
ATOM 2223 C C . ARG A 1 290 ? 5.657 -3.290 -3.383 1.00 77.50 290 ARG A C 1
ATOM 2225 O O . ARG A 1 290 ? 6.675 -3.309 -4.065 1.00 77.50 290 ARG A O 1
ATOM 2232 N N . ILE A 1 291 ? 5.612 -2.792 -2.145 1.00 81.69 291 ILE A N 1
ATOM 2233 C CA . ILE A 1 291 ? 6.786 -2.338 -1.377 1.00 81.69 291 ILE A CA 1
ATOM 2234 C C . ILE A 1 291 ? 6.816 -3.097 -0.038 1.00 81.69 291 ILE A C 1
ATOM 2236 O O . ILE A 1 291 ? 6.536 -2.521 1.016 1.00 81.69 291 ILE A O 1
ATOM 2240 N N . PRO A 1 292 ? 7.004 -4.425 -0.069 1.00 78.69 292 PRO A N 1
ATOM 2241 C CA . PRO A 1 292 ? 6.877 -5.252 1.119 1.00 78.69 292 PRO A CA 1
ATOM 2242 C C . PRO A 1 292 ? 8.134 -5.191 2.002 1.00 78.69 292 PRO A C 1
ATOM 2244 O O . PRO A 1 292 ? 9.212 -4.759 1.591 1.00 78.69 292 PRO A O 1
ATOM 2247 N N . THR A 1 293 ? 8.003 -5.662 3.244 1.00 79.25 293 THR A N 1
ATOM 2248 C CA . THR A 1 293 ? 9.140 -5.829 4.160 1.00 79.25 293 THR A CA 1
ATOM 2249 C C . THR A 1 293 ? 9.251 -7.286 4.577 1.00 79.25 293 THR A C 1
ATOM 2251 O O . THR A 1 293 ? 8.237 -7.951 4.778 1.00 79.25 293 THR A O 1
ATOM 2254 N N . GLY A 1 294 ? 10.483 -7.772 4.732 1.00 84.62 294 GLY A N 1
ATOM 2255 C CA . GLY A 1 294 ? 10.734 -9.190 4.981 1.00 84.62 294 GLY A CA 1
ATOM 2256 C C . GLY A 1 294 ? 10.468 -10.049 3.745 1.00 84.62 294 GLY A C 1
ATOM 2257 O O . GLY A 1 294 ? 10.515 -9.553 2.618 1.00 84.62 294 GLY A O 1
ATOM 2258 N N . ARG A 1 295 ? 10.200 -11.332 3.988 1.00 90.50 295 ARG A N 1
ATOM 2259 C CA . ARG A 1 295 ? 10.000 -12.354 2.960 1.00 90.50 295 ARG A CA 1
ATOM 2260 C C . ARG A 1 295 ? 8.832 -12.026 2.026 1.00 90.50 295 ARG A C 1
ATOM 2262 O O . ARG A 1 295 ? 7.795 -11.535 2.472 1.00 90.50 295 ARG A O 1
ATOM 2269 N N . ASN A 1 296 ? 8.984 -12.364 0.749 1.00 92.00 296 ASN A N 1
ATOM 2270 C CA . ASN A 1 296 ? 8.017 -12.090 -0.311 1.00 92.00 296 ASN A CA 1
ATOM 2271 C C . ASN A 1 296 ? 7.626 -13.357 -1.048 1.00 92.00 296 ASN A C 1
ATOM 2273 O O . ASN A 1 296 ? 8.465 -14.229 -1.257 1.00 92.00 296 ASN A O 1
ATOM 2277 N N . ILE A 1 297 ? 6.368 -13.394 -1.475 1.00 94.19 297 ILE A N 1
ATOM 2278 C CA . ILE A 1 297 ? 5.845 -14.340 -2.452 1.00 94.19 297 ILE A CA 1
ATOM 2279 C C . ILE A 1 297 ? 5.151 -13.501 -3.526 1.00 94.19 297 ILE A C 1
ATOM 2281 O O . ILE A 1 297 ? 4.383 -12.599 -3.182 1.00 94.19 297 ILE A O 1
ATOM 2285 N N . ALA A 1 298 ? 5.450 -13.768 -4.793 1.00 94.38 298 ALA A N 1
ATOM 2286 C CA . ALA A 1 298 ? 4.837 -13.102 -5.935 1.00 94.38 298 ALA A CA 1
ATOM 2287 C C . ALA A 1 298 ? 4.413 -14.139 -6.978 1.00 94.38 298 ALA A C 1
ATOM 2289 O O . ALA A 1 298 ? 5.190 -15.029 -7.331 1.00 94.38 298 ALA A O 1
ATOM 2290 N N . GLU A 1 299 ? 3.180 -14.018 -7.453 1.00 94.50 299 GLU A N 1
ATOM 2291 C CA . GLU A 1 299 ? 2.649 -14.775 -8.581 1.00 94.50 299 GLU A CA 1
ATOM 2292 C C . GLU A 1 299 ? 2.889 -13.985 -9.865 1.00 94.50 299 GLU A C 1
ATOM 2294 O O . GLU A 1 299 ? 2.405 -12.865 -10.013 1.00 94.50 299 GLU A O 1
ATOM 2299 N N . ILE A 1 300 ? 3.662 -14.575 -10.771 1.00 92.50 300 ILE A N 1
ATOM 2300 C CA . ILE A 1 300 ? 3.906 -14.067 -12.119 1.00 92.50 300 ILE A CA 1
ATOM 2301 C C . ILE A 1 300 ? 2.933 -14.798 -13.038 1.00 92.50 300 ILE A C 1
ATOM 2303 O O . ILE A 1 300 ? 3.031 -16.016 -13.205 1.00 92.50 300 ILE A O 1
ATOM 2307 N N . GLU A 1 301 ? 1.968 -14.082 -13.602 1.00 90.88 301 GLU A N 1
ATOM 2308 C CA . GLU A 1 301 ? 0.917 -14.681 -14.421 1.00 90.88 301 GLU A CA 1
ATOM 2309 C C . GLU A 1 301 ? 1.362 -14.834 -15.875 1.00 90.88 301 GLU A C 1
ATOM 2311 O O . GLU A 1 301 ? 2.276 -14.179 -16.371 1.00 90.88 301 GLU A O 1
ATOM 2316 N N . THR A 1 302 ? 0.660 -15.691 -16.614 1.00 88.69 302 THR A N 1
ATOM 2317 C CA . THR A 1 302 ? 0.924 -15.917 -18.043 1.00 88.69 302 THR A CA 1
ATOM 2318 C C . THR A 1 302 ? 0.669 -14.689 -18.914 1.00 88.69 302 THR A C 1
ATOM 2320 O O . THR A 1 302 ? 1.124 -14.649 -20.052 1.00 88.69 302 THR A O 1
ATOM 2323 N N . THR A 1 303 ? -0.104 -13.726 -18.412 1.00 87.50 303 THR A N 1
ATOM 2324 C CA . THR A 1 303 ? -0.400 -12.449 -19.074 1.00 87.50 303 THR A CA 1
ATOM 2325 C C . THR A 1 303 ? 0.670 -11.392 -18.832 1.00 87.50 303 THR A C 1
ATOM 2327 O O . THR A 1 303 ? 0.631 -10.343 -19.474 1.00 87.50 303 THR A O 1
ATOM 2330 N N . ASP A 1 304 ? 1.612 -11.640 -17.922 1.00 87.62 304 ASP A N 1
ATOM 2331 C CA . ASP A 1 304 ? 2.715 -10.721 -17.701 1.00 87.62 304 ASP A CA 1
ATOM 2332 C C . ASP A 1 304 ? 3.690 -10.752 -18.869 1.00 87.62 304 ASP A C 1
ATOM 2334 O O . ASP A 1 304 ? 3.989 -11.789 -19.456 1.00 87.62 304 ASP A O 1
ATOM 2338 N N . THR A 1 305 ? 4.221 -9.577 -19.161 1.00 82.69 305 THR A N 1
ATOM 2339 C CA . THR A 1 305 ? 5.287 -9.334 -20.125 1.00 82.69 305 THR A CA 1
ATOM 2340 C C . THR A 1 305 ? 6.612 -9.076 -19.408 1.00 82.69 305 THR A C 1
ATOM 2342 O O . THR A 1 305 ? 7.649 -9.584 -19.831 1.00 82.69 305 THR A O 1
ATOM 2345 N N . VAL A 1 306 ? 6.599 -8.327 -18.296 1.00 83.31 306 VAL A N 1
ATOM 2346 C CA . VAL A 1 306 ? 7.805 -7.998 -17.512 1.00 83.31 306 VAL A CA 1
ATOM 2347 C C . VAL A 1 306 ? 7.534 -8.118 -16.010 1.00 83.31 306 VAL A C 1
ATOM 2349 O O . VAL A 1 306 ? 6.499 -7.672 -15.521 1.00 83.31 306 VAL A O 1
ATOM 2352 N N . PHE A 1 307 ? 8.494 -8.669 -15.270 1.00 88.31 307 PHE A N 1
ATOM 2353 C CA . PHE A 1 307 ? 8.589 -8.609 -13.813 1.00 88.31 307 PHE A CA 1
ATOM 2354 C C . PHE A 1 307 ? 9.790 -7.747 -13.416 1.00 88.31 307 PHE A C 1
ATOM 2356 O O . PHE A 1 307 ? 10.925 -8.035 -13.792 1.00 88.31 307 PHE A O 1
ATOM 2363 N N . GLU A 1 308 ? 9.556 -6.688 -12.652 1.00 86.50 308 GLU A N 1
ATOM 2364 C CA . GLU A 1 308 ? 10.603 -5.815 -12.119 1.00 86.50 308 GLU A CA 1
ATOM 2365 C C . GLU A 1 308 ? 10.802 -6.115 -10.633 1.00 86.50 308 GLU A C 1
ATOM 2367 O O . GLU A 1 308 ? 9.836 -6.143 -9.873 1.00 86.50 308 GLU A O 1
ATOM 2372 N N . SER A 1 309 ? 12.050 -6.293 -10.200 1.00 88.50 309 SER A N 1
ATOM 2373 C CA . SER A 1 309 ? 12.424 -6.409 -8.786 1.00 88.50 309 SER A CA 1
ATOM 2374 C C . SER A 1 309 ? 13.523 -5.422 -8.435 1.00 88.50 309 SER A C 1
ATOM 2376 O O . SER A 1 309 ? 14.515 -5.300 -9.150 1.00 88.50 309 SER A O 1
ATOM 2378 N N . TYR A 1 310 ? 13.389 -4.758 -7.295 1.00 86.31 310 TYR A N 1
ATOM 2379 C CA . TYR A 1 310 ? 14.383 -3.836 -6.773 1.00 86.31 310 TYR A CA 1
ATOM 2380 C C . TYR A 1 310 ? 14.587 -4.065 -5.280 1.00 86.31 310 TYR A C 1
ATOM 2382 O O . TYR A 1 310 ? 13.643 -3.945 -4.501 1.00 86.31 310 TYR A O 1
ATOM 2390 N N . GLY A 1 311 ? 15.823 -4.363 -4.877 1.00 85.62 311 GLY A N 1
ATOM 2391 C CA . GLY A 1 311 ? 16.213 -4.528 -3.478 1.00 85.62 311 GLY A CA 1
ATOM 2392 C C . GLY A 1 311 ? 15.542 -5.701 -2.760 1.00 85.62 311 GLY A C 1
ATOM 2393 O O . GLY A 1 311 ? 15.486 -5.700 -1.528 1.00 85.62 311 GLY A O 1
ATOM 2394 N N . CYS A 1 312 ? 15.014 -6.683 -3.492 1.00 89.12 312 CYS A N 1
ATOM 2395 C CA . CYS A 1 312 ? 14.395 -7.884 -2.933 1.00 89.12 312 CYS A CA 1
ATOM 2396 C C . CYS A 1 312 ? 15.380 -9.062 -2.858 1.00 89.12 312 CYS A C 1
ATOM 2398 O O . CYS A 1 312 ? 15.099 -10.052 -2.182 1.00 89.12 312 CYS A O 1
ATOM 2400 N N . GLY A 1 313 ? 16.549 -8.962 -3.496 1.00 88.12 313 GLY A N 1
ATOM 2401 C CA . GLY A 1 313 ? 17.534 -10.039 -3.529 1.00 88.12 313 GLY A CA 1
ATOM 2402 C C . GLY A 1 313 ? 17.184 -11.123 -4.551 1.00 88.12 313 GLY A C 1
ATOM 2403 O O . GLY A 1 313 ? 16.651 -10.834 -5.619 1.00 88.12 313 GLY A O 1
ATOM 2404 N N . GLY A 1 314 ? 17.545 -12.372 -4.250 1.00 89.81 314 GLY A N 1
ATOM 2405 C CA . GLY A 1 314 ? 17.278 -13.509 -5.132 1.00 89.81 314 GLY A CA 1
ATOM 2406 C C . GLY A 1 314 ? 15.831 -13.988 -5.037 1.00 89.81 314 GLY A C 1
ATOM 2407 O O . GLY A 1 314 ? 15.319 -14.192 -3.939 1.00 89.81 314 GLY A O 1
ATOM 2408 N N . TRP A 1 315 ? 15.209 -14.195 -6.188 1.00 92.88 315 TRP A N 1
ATOM 2409 C CA . TRP A 1 315 ? 13.942 -14.880 -6.373 1.00 92.88 315 TRP A CA 1
ATOM 2410 C C . TRP A 1 315 ? 14.184 -16.315 -6.816 1.00 92.88 315 TRP A C 1
ATOM 2412 O O . TRP A 1 315 ? 14.993 -16.578 -7.709 1.00 92.88 315 TRP A O 1
ATOM 2422 N N . GLU A 1 316 ? 13.453 -17.243 -6.217 1.00 92.81 316 GLU A N 1
ATOM 2423 C CA . GLU A 1 316 ? 13.473 -18.659 -6.569 1.00 92.81 316 GLU A CA 1
ATOM 2424 C C . GLU A 1 316 ? 12.045 -19.197 -6.713 1.00 92.81 316 GLU A C 1
ATOM 2426 O O . GLU A 1 316 ? 11.139 -18.663 -6.065 1.00 92.81 316 GLU A O 1
ATOM 2431 N N . PRO A 1 317 ? 11.812 -20.221 -7.557 1.00 92.19 317 PRO A N 1
ATOM 2432 C CA . PRO A 1 317 ? 10.501 -20.848 -7.656 1.00 92.19 317 PRO A CA 1
ATOM 2433 C C . PRO A 1 317 ? 10.009 -21.302 -6.279 1.00 92.19 317 PRO A C 1
ATOM 2435 O O . PRO A 1 317 ? 10.678 -22.068 -5.582 1.00 92.19 317 PRO A O 1
ATOM 2438 N N . PHE A 1 318 ? 8.831 -20.834 -5.885 1.00 91.69 318 PHE A N 1
ATOM 2439 C CA . PHE A 1 318 ? 8.189 -21.253 -4.653 1.00 91.69 318 PHE A CA 1
ATOM 2440 C C . PHE A 1 318 ? 7.475 -22.580 -4.899 1.00 91.69 318 PHE A C 1
ATOM 2442 O O . PHE A 1 318 ? 6.410 -22.637 -5.516 1.00 91.69 318 PHE A O 1
ATOM 2449 N N . VAL A 1 319 ? 8.087 -23.657 -4.410 1.00 85.25 319 VAL A N 1
ATOM 2450 C CA . VAL A 1 319 ? 7.514 -25.002 -4.439 1.00 85.25 319 VAL A CA 1
ATOM 2451 C C . VAL A 1 319 ? 7.130 -25.388 -3.008 1.00 85.25 319 VAL A C 1
ATOM 2453 O O . VAL A 1 319 ? 8.016 -25.704 -2.213 1.00 85.25 319 VAL A O 1
ATOM 2456 N N . PRO A 1 320 ? 5.829 -25.364 -2.670 1.00 74.19 320 PRO A N 1
ATOM 2457 C CA . PRO A 1 320 ? 5.293 -25.871 -1.411 1.00 74.19 320 PRO A CA 1
ATOM 2458 C C . PRO A 1 320 ? 5.872 -27.235 -1.008 1.00 74.19 320 PRO A C 1
ATOM 2460 O O . PRO A 1 320 ? 5.660 -28.226 -1.714 1.00 74.19 320 PRO A O 1
ATOM 2463 N N . ASP A 1 321 ? 6.543 -27.332 0.144 1.00 78.50 321 ASP A N 1
ATOM 2464 C CA . ASP A 1 321 ? 6.898 -28.642 0.699 1.00 78.50 321 ASP A CA 1
ATOM 2465 C C . ASP A 1 321 ? 5.669 -29.289 1.348 1.00 78.50 321 ASP A C 1
ATOM 2467 O O . ASP A 1 321 ? 5.370 -29.097 2.526 1.00 78.50 321 ASP A O 1
ATOM 2471 N N . THR A 1 322 ? 4.966 -30.093 0.550 1.00 71.50 322 THR A N 1
ATOM 2472 C CA . THR A 1 322 ? 3.777 -30.855 0.970 1.00 71.50 322 THR A CA 1
ATOM 2473 C C . THR A 1 322 ? 4.019 -31.872 2.096 1.00 71.50 322 THR A C 1
ATOM 2475 O O . THR A 1 322 ? 3.050 -32.443 2.596 1.00 71.50 322 THR A O 1
ATOM 2478 N N . GLN A 1 323 ? 5.272 -32.135 2.492 1.00 71.19 323 GLN A N 1
ATOM 2479 C CA . GLN A 1 323 ? 5.606 -33.043 3.598 1.00 71.19 323 GLN A CA 1
ATOM 2480 C C . GLN A 1 323 ? 5.973 -32.316 4.897 1.00 71.19 323 GLN A C 1
ATOM 2482 O O . GLN A 1 323 ? 6.081 -32.964 5.940 1.00 71.19 323 GLN A O 1
ATOM 2487 N N . SER A 1 324 ? 6.163 -30.996 4.851 1.00 76.44 324 SER A N 1
ATOM 2488 C CA . SER A 1 324 ? 6.472 -30.188 6.030 1.00 76.44 324 SER A CA 1
ATOM 2489 C C . SER A 1 324 ? 5.215 -29.889 6.852 1.00 76.44 324 SER A C 1
ATOM 2491 O O . SER A 1 324 ? 4.139 -29.634 6.310 1.00 76.44 324 SER A O 1
ATOM 2493 N N . GLU A 1 325 ? 5.329 -29.948 8.182 1.00 82.62 325 GLU A N 1
ATOM 2494 C CA . GLU A 1 325 ? 4.245 -29.495 9.054 1.00 82.62 325 GLU A CA 1
ATOM 2495 C C . GLU A 1 325 ? 4.110 -27.972 8.968 1.00 82.62 325 GLU A C 1
ATOM 2497 O O . GLU A 1 325 ? 5.095 -27.240 9.090 1.00 82.62 325 GLU A O 1
ATOM 2502 N N . ALA A 1 326 ? 2.876 -27.500 8.786 1.00 85.00 326 ALA A N 1
ATOM 2503 C CA . ALA A 1 326 ? 2.585 -26.079 8.712 1.00 85.00 326 ALA A CA 1
ATOM 2504 C C . ALA A 1 326 ? 2.968 -25.368 10.021 1.00 85.00 326 ALA A C 1
ATOM 2506 O O . ALA A 1 326 ? 2.613 -25.787 11.125 1.00 85.00 326 ALA A O 1
ATOM 2507 N N . LEU A 1 327 ? 3.669 -24.248 9.882 1.00 87.94 327 LEU A N 1
ATOM 2508 C CA . LEU A 1 327 ? 4.199 -23.452 10.972 1.00 87.94 327 LEU A CA 1
ATOM 2509 C C . LEU A 1 327 ? 3.074 -22.891 11.850 1.00 87.94 327 LEU A C 1
ATOM 2511 O O . LEU A 1 327 ? 2.092 -22.297 11.394 1.00 87.94 327 LEU A O 1
ATOM 2515 N N . VAL A 1 328 ? 3.283 -23.022 13.157 1.00 90.19 328 VAL A N 1
ATOM 2516 C CA . VAL A 1 328 ? 2.473 -22.384 14.204 1.00 90.19 328 VAL A CA 1
ATOM 2517 C C . VAL A 1 328 ? 3.126 -21.103 14.734 1.00 90.19 328 VAL A C 1
ATOM 2519 O O . VAL A 1 328 ? 2.525 -20.391 15.534 1.00 90.19 328 VAL A O 1
ATOM 2522 N N . THR A 1 329 ? 4.339 -20.785 14.272 1.00 93.38 329 THR A N 1
ATOM 2523 C CA . THR A 1 329 ? 5.060 -19.541 14.571 1.00 93.38 329 THR A CA 1
ATOM 2524 C C . THR A 1 329 ? 5.787 -19.029 13.334 1.00 93.38 329 THR A C 1
ATOM 2526 O O . THR A 1 329 ? 6.507 -19.808 12.709 1.00 93.38 329 THR A O 1
ATOM 2529 N N . PHE A 1 330 ? 5.651 -17.745 13.001 1.00 93.69 330 PHE A N 1
ATOM 2530 C CA . PHE A 1 330 ? 6.286 -17.155 11.818 1.00 93.69 330 PHE A CA 1
ATOM 2531 C C . PHE A 1 330 ? 6.582 -15.655 11.989 1.00 93.69 330 PHE A C 1
ATOM 2533 O O . PHE A 1 330 ? 5.976 -14.968 12.812 1.00 93.69 330 PHE A O 1
ATOM 2540 N N . GLU A 1 331 ? 7.554 -15.140 11.237 1.00 91.88 331 GLU A N 1
ATOM 2541 C CA . GLU A 1 331 ? 7.967 -13.730 11.290 1.00 91.88 331 GLU A CA 1
ATOM 2542 C C . GLU A 1 331 ? 7.144 -12.840 10.341 1.00 91.88 331 GLU A C 1
ATOM 2544 O O . GLU A 1 331 ? 6.278 -13.301 9.604 1.00 91.88 331 GLU A O 1
ATOM 2549 N N . ARG A 1 332 ? 7.427 -11.535 10.315 1.00 89.88 332 ARG A N 1
ATOM 2550 C CA . ARG A 1 332 ? 6.874 -10.617 9.305 1.00 89.88 332 ARG A CA 1
ATOM 2551 C C . ARG A 1 332 ? 7.230 -11.039 7.868 1.00 89.88 332 ARG A C 1
ATOM 2553 O O . ARG A 1 332 ? 8.238 -11.703 7.635 1.00 89.88 332 ARG A O 1
ATOM 2560 N N . GLY A 1 333 ? 6.458 -10.558 6.902 1.00 91.75 333 GLY A N 1
ATOM 2561 C CA . GLY A 1 333 ? 6.576 -10.907 5.487 1.00 91.75 333 GLY A CA 1
ATOM 2562 C C . GLY A 1 333 ? 5.299 -11.547 4.959 1.00 91.75 333 GLY A C 1
ATOM 2563 O O . GLY A 1 333 ? 4.244 -11.455 5.589 1.00 91.75 333 GLY A O 1
ATOM 2564 N N . THR A 1 334 ? 5.409 -12.166 3.791 1.00 94.25 334 THR A N 1
ATOM 2565 C CA . THR A 1 334 ? 4.330 -12.871 3.093 1.00 94.25 334 THR A CA 1
ATOM 2566 C C . THR A 1 334 ? 4.488 -14.376 3.287 1.00 94.25 334 THR A C 1
ATOM 2568 O O . THR A 1 334 ? 5.580 -14.906 3.073 1.00 94.25 334 THR A O 1
ATOM 2571 N N . TRP A 1 335 ? 3.410 -15.052 3.682 1.00 94.94 335 TRP A N 1
ATOM 2572 C CA . TRP A 1 335 ? 3.368 -16.486 3.980 1.00 94.94 335 TRP A CA 1
ATOM 2573 C C . TRP A 1 335 ? 2.154 -17.142 3.326 1.00 94.94 335 TRP A C 1
ATOM 2575 O O . TRP A 1 335 ? 1.065 -16.565 3.345 1.00 94.94 335 TRP A O 1
ATOM 2585 N N . ALA A 1 336 ? 2.324 -18.342 2.769 1.00 95.06 336 ALA A N 1
ATOM 2586 C CA . ALA A 1 336 ? 1.238 -19.091 2.143 1.00 95.06 336 ALA A CA 1
ATOM 2587 C C . ALA A 1 336 ? 0.427 -19.901 3.163 1.00 95.06 336 ALA A C 1
ATOM 2589 O O . ALA A 1 336 ? 0.962 -20.718 3.919 1.00 95.06 336 ALA A O 1
ATOM 2590 N N . VAL A 1 337 ? -0.890 -19.701 3.165 1.00 94.88 337 VAL A N 1
ATOM 2591 C CA . VAL A 1 337 ? -1.818 -20.357 4.096 1.00 94.88 337 VAL A CA 1
ATOM 2592 C C . VAL A 1 337 ? -2.135 -21.771 3.608 1.00 94.88 337 VAL A C 1
ATOM 2594 O O . VAL A 1 337 ? -2.197 -22.030 2.407 1.00 94.88 337 VAL A O 1
ATOM 2597 N N . ASN A 1 338 ? -2.302 -22.714 4.538 1.00 90.25 338 ASN A N 1
ATOM 2598 C CA . ASN A 1 338 ? -2.447 -24.163 4.299 1.00 90.25 338 ASN A CA 1
ATOM 2599 C C . ASN A 1 338 ? -1.213 -24.854 3.701 1.00 90.25 338 ASN A C 1
ATOM 2601 O O . ASN A 1 338 ? -1.201 -26.078 3.594 1.00 90.25 338 ASN A O 1
ATOM 2605 N N . THR A 1 339 ? -0.197 -24.087 3.311 1.00 89.50 339 THR A N 1
ATOM 2606 C CA . THR A 1 339 ? 1.072 -24.599 2.801 1.00 89.50 339 THR A CA 1
ATOM 2607 C C . THR A 1 339 ? 2.176 -24.408 3.827 1.00 89.50 339 THR A C 1
ATOM 2609 O O . THR A 1 339 ? 2.791 -25.373 4.257 1.00 89.50 339 THR A O 1
ATOM 2612 N N . GLU A 1 340 ? 2.422 -23.161 4.226 1.00 93.06 340 GLU A N 1
ATOM 2613 C CA . GLU A 1 340 ? 3.503 -22.822 5.151 1.00 93.06 340 GLU A CA 1
ATOM 2614 C C . GLU A 1 340 ? 2.982 -22.569 6.551 1.00 93.06 340 GLU A C 1
ATOM 2616 O O . GLU A 1 340 ? 3.651 -22.919 7.512 1.00 93.06 340 GLU A O 1
ATOM 2621 N N . ILE A 1 341 ? 1.805 -21.955 6.676 1.00 94.56 341 ILE A N 1
ATOM 2622 C CA . ILE A 1 341 ? 1.186 -21.629 7.961 1.00 94.56 341 ILE A CA 1
ATOM 2623 C C . ILE A 1 341 ? -0.202 -22.258 8.059 1.00 94.56 341 ILE A C 1
ATOM 2625 O O . ILE A 1 341 ? -0.935 -22.367 7.071 1.00 94.56 341 ILE A O 1
ATOM 2629 N N . SER A 1 342 ? -0.564 -22.680 9.268 1.00 92.94 342 SER A N 1
ATOM 2630 C CA . SER A 1 342 ? -1.890 -23.238 9.533 1.00 92.94 342 SER A CA 1
ATOM 2631 C C . SER A 1 342 ? -2.949 -22.130 9.615 1.00 92.94 342 SER A C 1
ATOM 2633 O O . SER A 1 342 ? -2.658 -21.034 10.086 1.00 92.94 342 SER A O 1
ATOM 2635 N N . PRO A 1 343 ? -4.205 -22.387 9.225 1.00 94.75 343 PRO A N 1
ATOM 2636 C CA . PRO A 1 343 ? -5.317 -21.529 9.618 1.00 94.75 343 PRO A CA 1
ATOM 2637 C C . PRO A 1 343 ? -5.498 -21.513 11.141 1.00 94.75 343 PRO A C 1
ATOM 2639 O O . PRO A 1 343 ? -5.300 -22.526 11.814 1.00 94.75 343 PRO A O 1
ATOM 2642 N N . GLY A 1 344 ? -5.934 -20.381 11.683 1.00 94.94 344 GLY A N 1
ATOM 2643 C CA . GLY A 1 344 ? -6.218 -20.210 13.103 1.00 94.94 344 GLY A CA 1
ATOM 2644 C C . GLY A 1 344 ? -6.075 -18.766 13.571 1.00 94.94 344 GLY A C 1
ATOM 2645 O O . GLY A 1 344 ? -5.786 -17.863 12.788 1.00 94.94 344 GLY A O 1
ATOM 2646 N N . THR A 1 345 ? -6.292 -18.537 14.864 1.00 95.38 345 THR A N 1
ATOM 2647 C CA . THR A 1 345 ? -6.084 -17.223 15.483 1.00 95.38 345 THR A CA 1
ATOM 2648 C C . THR A 1 345 ? -4.633 -17.093 15.922 1.00 95.38 345 THR A C 1
ATOM 2650 O O . THR A 1 345 ? -4.154 -17.917 16.694 1.00 95.38 345 THR A O 1
ATOM 2653 N N . TYR A 1 346 ? -3.938 -16.062 15.457 1.00 95.75 346 TYR A N 1
ATOM 2654 C CA . TYR A 1 346 ? -2.544 -15.782 15.788 1.00 95.75 346 TYR A CA 1
ATOM 2655 C C . TYR A 1 346 ? -2.430 -14.499 16.606 1.00 95.75 346 TYR A C 1
ATOM 2657 O O . TYR A 1 346 ? -3.203 -13.562 16.408 1.00 95.75 346 TYR A O 1
ATOM 2665 N N . VAL A 1 347 ? -1.433 -14.447 17.491 1.00 94.38 347 VAL A N 1
ATOM 2666 C CA . VAL A 1 347 ? -1.034 -13.229 18.210 1.00 94.38 347 VAL A CA 1
ATOM 2667 C C . VAL A 1 347 ? 0.369 -12.819 17.797 1.00 94.38 347 VAL A C 1
ATOM 2669 O O . VAL A 1 347 ? 1.244 -13.673 17.656 1.00 94.38 347 VAL A O 1
ATOM 2672 N N . ALA A 1 348 ? 0.602 -11.521 17.669 1.00 93.00 348 ALA A N 1
ATOM 2673 C CA . ALA A 1 348 ? 1.929 -10.936 17.597 1.00 93.00 348 ALA A CA 1
ATOM 2674 C C . ALA A 1 348 ? 2.083 -9.914 18.723 1.00 93.00 348 ALA A C 1
ATOM 2676 O O . ALA A 1 348 ? 1.173 -9.139 19.019 1.00 93.00 348 ALA A O 1
ATOM 2677 N N . LYS A 1 349 ? 3.249 -9.939 19.373 1.00 84.94 349 LYS A N 1
ATOM 2678 C CA . LYS A 1 349 ? 3.663 -8.891 20.306 1.00 84.94 349 LYS A CA 1
ATOM 2679 C C . LYS A 1 349 ? 4.677 -7.997 19.613 1.00 84.94 349 LYS A C 1
ATOM 2681 O O . LYS A 1 349 ? 5.755 -8.457 19.237 1.00 84.94 349 LYS A O 1
ATOM 2686 N N . GLU A 1 350 ? 4.340 -6.726 19.460 1.00 79.31 350 GLU A N 1
ATOM 2687 C CA . GLU A 1 350 ? 5.180 -5.736 18.804 1.00 79.31 350 GLU A CA 1
ATOM 2688 C C . GLU A 1 350 ? 6.227 -5.163 19.773 1.00 79.31 350 GLU A C 1
ATOM 2690 O O . GLU A 1 350 ? 5.866 -4.595 20.807 1.00 79.31 350 GLU A O 1
ATOM 2695 N N . PRO A 1 351 ? 7.530 -5.245 19.457 1.00 65.00 351 PRO A N 1
ATOM 2696 C CA . PRO A 1 351 ? 8.536 -4.470 20.170 1.00 65.00 351 PRO A CA 1
ATOM 2697 C C . PRO A 1 351 ? 8.450 -2.979 19.782 1.00 65.00 351 PRO A C 1
ATOM 2699 O O . PRO A 1 351 ? 8.304 -2.629 18.609 1.00 65.00 351 PRO A O 1
ATOM 2702 N N . ASP A 1 352 ? 8.593 -2.100 20.777 1.00 64.69 352 ASP A N 1
ATOM 2703 C CA . ASP A 1 352 ? 8.824 -0.653 20.629 1.00 64.69 352 ASP A CA 1
ATOM 2704 C C . ASP A 1 352 ? 7.679 0.191 20.029 1.00 64.69 352 ASP A C 1
ATOM 2706 O O . ASP A 1 352 ? 7.937 1.133 19.277 1.00 64.69 352 ASP A O 1
ATOM 2710 N N . GLY A 1 353 ? 6.409 -0.116 20.332 1.00 67.00 353 GLY A N 1
ATOM 2711 C CA . GLY A 1 353 ? 5.269 0.748 19.967 1.00 67.00 353 GLY A CA 1
ATOM 2712 C C . GLY A 1 353 ? 5.080 0.965 18.458 1.00 67.00 353 GLY A C 1
ATOM 2713 O O . GLY A 1 353 ? 4.413 1.913 18.035 1.00 67.00 353 GLY A O 1
ATOM 2714 N N . ARG A 1 354 ? 5.693 0.109 17.630 1.00 80.81 354 ARG A N 1
ATOM 2715 C CA . ARG A 1 354 ? 5.563 0.145 16.172 1.00 80.81 354 ARG A CA 1
ATOM 2716 C C . ARG A 1 354 ? 4.139 -0.209 15.764 1.00 80.81 354 ARG A C 1
ATOM 2718 O O . ARG A 1 354 ? 3.465 -0.998 16.422 1.00 80.81 354 ARG A O 1
ATOM 2725 N N . VAL A 1 355 ? 3.700 0.366 14.647 1.00 88.00 355 VAL A N 1
ATOM 2726 C CA . VAL A 1 355 ? 2.435 -0.027 14.027 1.00 88.00 355 VAL A CA 1
ATOM 2727 C C . VAL A 1 355 ? 2.650 -1.362 13.323 1.00 88.00 355 VAL A C 1
ATOM 2729 O O . VAL A 1 355 ? 3.399 -1.433 12.347 1.00 88.00 355 VAL A O 1
ATOM 2732 N N . CYS A 1 356 ? 1.989 -2.404 13.815 1.00 91.94 356 CYS A N 1
ATOM 2733 C CA . CYS A 1 356 ? 1.830 -3.654 13.090 1.00 91.94 356 CYS A CA 1
ATOM 2734 C C . CYS A 1 356 ? 0.717 -3.466 12.062 1.00 91.94 356 CYS A C 1
ATOM 2736 O O . CYS A 1 356 ? -0.400 -3.088 12.412 1.00 91.94 356 CYS A O 1
ATOM 2738 N N . TYR A 1 357 ? 1.033 -3.703 10.794 1.00 92.50 357 TYR A N 1
ATOM 2739 C CA . TYR A 1 357 ? 0.059 -3.789 9.715 1.00 92.50 357 TYR A CA 1
ATOM 2740 C C . TYR A 1 357 ? 0.062 -5.209 9.182 1.00 92.50 357 TYR A C 1
ATOM 2742 O O . TYR A 1 357 ? 1.124 -5.745 8.866 1.00 92.50 357 TYR A O 1
ATOM 2750 N N . TRP A 1 358 ? -1.116 -5.794 9.031 1.00 94.44 358 TRP A N 1
ATOM 2751 C CA . TRP A 1 358 ? -1.263 -7.092 8.394 1.00 94.44 358 TRP A CA 1
ATOM 2752 C C . TRP A 1 358 ? -2.405 -7.084 7.393 1.00 94.44 358 TRP A C 1
ATOM 2754 O O . TRP A 1 358 ? -3.277 -6.211 7.412 1.00 94.44 358 TRP A O 1
ATOM 2764 N N . SER A 1 359 ? -2.381 -8.045 6.478 1.00 95.38 359 SER A N 1
ATOM 2765 C CA . SER A 1 359 ? -3.487 -8.321 5.576 1.00 95.38 359 SER A CA 1
ATOM 2766 C C . SER A 1 359 ? -3.591 -9.796 5.228 1.00 95.38 359 SER A C 1
ATOM 2768 O O . SER A 1 359 ? -2.581 -10.469 5.026 1.00 95.38 359 SER A O 1
ATOM 2770 N N . ARG A 1 360 ? -4.827 -10.276 5.123 1.00 96.38 360 ARG A N 1
ATOM 2771 C CA . ARG A 1 360 ? -5.145 -11.572 4.520 1.00 96.38 360 ARG A CA 1
ATOM 2772 C C . ARG A 1 360 ? -5.247 -11.394 3.005 1.00 96.38 360 ARG A C 1
ATOM 2774 O O . ARG A 1 360 ? -5.701 -10.347 2.540 1.00 96.38 360 ARG A O 1
ATOM 2781 N N . LEU A 1 361 ? -4.759 -12.376 2.255 1.00 96.12 361 LEU A N 1
ATOM 2782 C CA . LEU A 1 361 ? -4.597 -12.307 0.806 1.00 96.12 361 LEU A CA 1
ATOM 2783 C C . LEU A 1 361 ? -5.406 -13.407 0.119 1.00 96.12 361 LEU A C 1
ATOM 2785 O O . LEU A 1 361 ? -5.388 -14.560 0.555 1.00 96.12 361 LEU A O 1
ATOM 2789 N N . SER A 1 362 ? -6.069 -13.055 -0.978 1.00 96.12 362 SER A N 1
ATOM 2790 C CA . SER A 1 362 ? -6.771 -13.986 -1.867 1.00 96.12 362 SER A CA 1
ATOM 2791 C C . SER A 1 362 ? -5.903 -14.500 -3.020 1.00 96.12 362 SER A C 1
ATOM 2793 O O . SER A 1 362 ? -6.235 -15.535 -3.589 1.00 96.12 362 SER A O 1
ATOM 2795 N N . ALA A 1 363 ? -4.783 -13.835 -3.322 1.00 95.19 363 ALA A N 1
ATOM 2796 C CA . ALA A 1 363 ? -3.762 -14.275 -4.272 1.00 95.19 363 ALA A CA 1
ATOM 2797 C C . ALA A 1 363 ? -2.414 -13.571 -3.994 1.00 95.19 363 ALA A C 1
ATOM 2799 O O . ALA A 1 363 ? -2.312 -12.754 -3.073 1.00 95.19 363 ALA A O 1
ATOM 2800 N N . PHE A 1 364 ? -1.373 -13.900 -4.769 1.00 94.62 364 PHE A N 1
ATOM 2801 C CA . PHE A 1 364 ? -0.039 -13.279 -4.675 1.00 94.62 364 PHE A CA 1
ATOM 2802 C C . PHE A 1 364 ? 0.281 -12.387 -5.884 1.00 94.62 364 PHE A C 1
ATOM 2804 O O . PHE A 1 364 ? 1.450 -12.137 -6.181 1.00 94.62 364 PHE A O 1
ATOM 2811 N N . THR A 1 365 ? -0.749 -11.904 -6.581 1.00 92.44 365 THR A N 1
ATOM 2812 C CA . THR A 1 365 ? -0.616 -11.144 -7.831 1.00 92.44 365 THR A CA 1
ATOM 2813 C C . THR A 1 365 ? 0.017 -9.771 -7.615 1.00 92.44 365 THR A C 1
ATOM 2815 O O . THR A 1 365 ? 0.633 -9.219 -8.523 1.00 92.44 365 THR A O 1
ATOM 2818 N N . GLY A 1 366 ? -0.097 -9.216 -6.408 1.00 87.50 366 GLY A N 1
ATOM 2819 C CA . GLY A 1 366 ? 0.351 -7.870 -6.086 1.00 87.50 366 GLY A CA 1
ATOM 2820 C C . GLY A 1 366 ? -0.686 -6.789 -6.394 1.00 87.50 366 GLY A C 1
ATOM 2821 O O . GLY A 1 366 ? -0.378 -5.602 -6.244 1.00 87.50 366 GLY A O 1
ATOM 2822 N N . GLU A 1 367 ? -1.903 -7.166 -6.777 1.00 87.88 367 GLU A N 1
ATOM 2823 C CA . GLU A 1 367 ? -2.990 -6.237 -7.074 1.00 87.88 367 GLU A CA 1
ATOM 2824 C C . GLU A 1 367 ? -3.683 -5.743 -5.792 1.00 87.88 367 GLU A C 1
ATOM 2826 O O . GLU A 1 367 ? -3.653 -6.412 -4.754 1.00 87.88 367 GLU A O 1
ATOM 2831 N N . PRO A 1 368 ? -4.299 -4.548 -5.785 1.00 85.81 368 PRO A N 1
ATOM 2832 C CA . PRO A 1 368 ? -5.069 -4.076 -4.632 1.00 85.81 368 PRO A CA 1
ATOM 2833 C C . PRO A 1 368 ? -6.205 -5.026 -4.220 1.00 85.81 368 PRO A C 1
ATOM 2835 O O . PRO A 1 368 ? -6.508 -5.118 -3.032 1.00 85.81 368 PRO A O 1
ATOM 2838 N N . ASP A 1 369 ? -6.785 -5.751 -5.177 1.00 88.12 369 ASP A N 1
ATOM 2839 C CA . ASP A 1 369 ? -7.911 -6.662 -4.946 1.00 88.12 369 ASP A CA 1
ATOM 2840 C C . ASP A 1 369 ? -7.496 -7.974 -4.256 1.00 88.12 369 ASP A C 1
ATOM 2842 O O . ASP A 1 369 ? -8.345 -8.681 -3.711 1.00 88.12 369 ASP A O 1
ATOM 2846 N N . ASP A 1 370 ? -6.191 -8.266 -4.171 1.00 91.94 370 ASP A N 1
ATOM 2847 C CA . ASP A 1 370 ? -5.694 -9.402 -3.389 1.00 91.94 370 ASP A CA 1
ATOM 2848 C C . ASP A 1 370 ? -6.037 -9.262 -1.901 1.00 91.94 370 ASP A C 1
ATOM 2850 O O . ASP A 1 370 ? -6.236 -10.267 -1.217 1.00 91.94 370 ASP A O 1
ATOM 2854 N N . TYR A 1 371 ? -6.066 -8.032 -1.374 1.00 91.12 371 TYR A N 1
ATOM 2855 C CA . TYR A 1 371 ? -6.251 -7.770 0.051 1.00 91.12 371 TYR A CA 1
ATOM 2856 C C . TYR A 1 371 ? -7.706 -8.002 0.459 1.00 91.12 371 TYR A C 1
ATOM 2858 O O . TYR A 1 371 ? -8.584 -7.189 0.178 1.00 91.12 371 TYR A O 1
ATOM 2866 N N . THR A 1 372 ? -7.967 -9.089 1.186 1.00 92.25 372 THR A N 1
ATOM 2867 C CA . THR A 1 372 ? -9.326 -9.406 1.647 1.00 92.25 372 THR A CA 1
ATOM 2868 C C . THR A 1 372 ? -9.695 -8.592 2.882 1.00 92.25 372 THR A C 1
ATOM 2870 O O . THR A 1 372 ? -10.778 -8.011 2.947 1.00 92.25 372 THR A O 1
ATOM 2873 N N . VAL A 1 373 ? -8.785 -8.527 3.858 1.00 94.06 373 VAL A N 1
ATOM 2874 C CA . VAL A 1 373 ? -8.918 -7.729 5.083 1.00 94.06 373 VAL A CA 1
ATOM 2875 C C . VAL A 1 373 ? -7.560 -7.198 5.503 1.00 94.06 373 VAL A C 1
ATOM 2877 O O . VAL A 1 373 ? -6.582 -7.943 5.490 1.00 94.06 373 VAL A O 1
ATOM 2880 N N . SER A 1 374 ? -7.521 -5.940 5.941 1.00 93.38 374 SER A N 1
ATOM 2881 C CA . SER A 1 374 ? -6.327 -5.282 6.467 1.00 93.38 374 SER A CA 1
ATOM 2882 C C . SER A 1 374 ? -6.615 -4.597 7.798 1.00 93.38 374 SER A C 1
ATOM 2884 O O . SER A 1 374 ? -7.662 -3.970 7.969 1.00 93.38 374 SER A O 1
ATOM 2886 N N . GLU A 1 375 ? -5.655 -4.637 8.718 1.00 91.75 375 GLU A N 1
ATOM 2887 C CA . GLU A 1 375 ? -5.763 -3.955 10.008 1.00 91.75 375 GLU A CA 1
ATOM 2888 C C . GLU A 1 375 ? -4.416 -3.378 10.456 1.00 91.75 375 GLU A C 1
ATOM 2890 O O . GLU A 1 375 ? -3.346 -3.833 10.051 1.00 91.75 375 GLU A O 1
ATOM 2895 N N . GLN A 1 376 ? -4.488 -2.339 11.294 1.00 91.19 376 GLN A N 1
ATOM 2896 C CA . GLN A 1 376 ? -3.342 -1.755 11.984 1.00 91.19 376 GLN A CA 1
ATOM 2897 C C . GLN A 1 376 ? -3.528 -1.834 13.496 1.00 91.19 376 GLN A C 1
ATOM 2899 O O . GLN A 1 376 ? -4.543 -1.377 14.024 1.00 91.19 376 GLN A O 1
ATOM 2904 N N . SER A 1 377 ? -2.523 -2.317 14.208 1.00 89.31 377 SER A N 1
ATOM 2905 C CA . SER A 1 377 ? -2.493 -2.343 15.670 1.00 89.31 377 SER A CA 1
ATOM 2906 C C . SER A 1 377 ? -1.161 -1.816 16.200 1.00 89.31 377 SER A C 1
ATOM 2908 O O . SER A 1 377 ? -0.224 -1.556 15.446 1.00 89.31 377 SER A O 1
ATOM 2910 N N . VAL A 1 378 ? -1.103 -1.610 17.510 1.00 88.31 378 VAL A N 1
ATOM 2911 C CA . VAL A 1 378 ? 0.112 -1.256 18.250 1.00 88.31 378 VAL A CA 1
ATOM 2912 C C . VAL A 1 378 ? 0.226 -2.191 19.445 1.00 88.31 378 VAL A C 1
ATOM 2914 O O . VAL A 1 378 ? -0.808 -2.616 19.958 1.00 88.31 378 VAL A O 1
ATOM 2917 N N . ASN A 1 379 ? 1.450 -2.436 19.911 1.00 87.88 379 ASN A N 1
ATOM 2918 C CA . ASN A 1 379 ? 1.813 -3.293 21.049 1.00 87.88 379 ASN A CA 1
ATOM 2919 C C . ASN A 1 379 ? 1.399 -4.771 20.938 1.00 87.88 379 ASN A C 1
ATOM 2921 O O . ASN A 1 379 ? 2.278 -5.629 20.999 1.00 87.88 379 ASN A O 1
ATOM 2925 N N . HIS A 1 380 ? 0.101 -5.070 20.815 1.00 90.62 380 HIS A N 1
ATOM 2926 C CA . HIS A 1 380 ? -0.428 -6.408 20.554 1.00 90.62 380 HIS A CA 1
ATOM 2927 C C . HIS A 1 380 ? -1.322 -6.424 19.305 1.00 90.62 380 HIS A C 1
ATOM 2929 O O . HIS A 1 380 ? -2.302 -5.672 19.216 1.00 90.62 380 HIS A O 1
ATOM 2935 N N . SER A 1 381 ? -1.033 -7.343 18.381 1.00 93.81 381 SER A N 1
ATOM 2936 C CA . SER A 1 381 ? -1.878 -7.674 17.234 1.00 93.81 381 SER A CA 1
ATOM 2937 C C . SER A 1 381 ? -2.463 -9.073 17.362 1.00 93.81 381 SER A C 1
ATOM 2939 O O . SER A 1 381 ? -1.784 -10.002 17.797 1.00 93.81 381 SER A O 1
ATOM 2941 N N . ILE A 1 382 ? -3.726 -9.233 16.968 1.00 94.44 382 ILE A N 1
ATOM 2942 C CA . ILE A 1 382 ? -4.415 -10.524 16.945 1.00 94.44 382 ILE A CA 1
ATOM 2943 C C . ILE A 1 382 ? -5.260 -10.591 15.682 1.00 94.44 382 ILE A C 1
ATOM 2945 O O . ILE A 1 382 ? -5.958 -9.630 15.361 1.00 94.44 382 ILE A O 1
ATOM 2949 N N . THR A 1 383 ? -5.211 -11.720 14.981 1.00 95.88 383 THR A N 1
ATOM 2950 C CA . THR A 1 383 ? -6.025 -11.950 13.785 1.00 95.88 383 THR A CA 1
ATOM 2951 C C . THR A 1 383 ? -6.341 -13.426 13.590 1.00 95.88 383 THR A C 1
ATOM 2953 O O . THR A 1 383 ? -5.566 -14.289 14.002 1.00 95.88 383 THR A O 1
ATOM 2956 N N . THR A 1 384 ? -7.480 -13.726 12.974 1.00 96.12 384 THR A N 1
ATOM 2957 C CA . THR A 1 384 ? -7.854 -15.068 12.526 1.00 96.12 384 THR A CA 1
ATOM 2958 C C . THR A 1 384 ? -7.557 -15.206 11.043 1.00 96.12 384 THR A C 1
ATOM 2960 O O . THR A 1 384 ? -8.135 -14.513 10.211 1.00 96.12 384 THR A O 1
ATOM 2963 N N . ILE A 1 385 ? -6.649 -16.125 10.730 1.00 96.69 385 ILE A N 1
ATOM 2964 C CA . ILE A 1 385 ? -6.335 -16.570 9.377 1.00 96.69 385 ILE A CA 1
ATOM 2965 C C . ILE A 1 385 ? -7.237 -17.766 9.081 1.00 96.69 385 ILE A C 1
ATOM 2967 O O . ILE A 1 385 ? -7.230 -18.759 9.810 1.00 96.69 385 ILE A O 1
ATOM 2971 N N . HIS A 1 386 ? -8.039 -17.682 8.031 1.00 95.56 386 HIS A N 1
ATOM 2972 C CA . HIS A 1 386 ? -8.980 -18.723 7.649 1.00 95.56 386 HIS A CA 1
ATOM 2973 C C . HIS A 1 386 ? -8.381 -19.662 6.601 1.00 95.56 386 HIS A C 1
ATOM 2975 O O . HIS A 1 386 ? -7.459 -19.327 5.868 1.00 95.56 386 HIS A O 1
ATOM 2981 N N . SER A 1 387 ? -8.966 -20.852 6.469 1.00 95.31 387 SER A N 1
ATOM 2982 C CA . SER A 1 387 ? -8.502 -21.866 5.514 1.00 95.31 387 SER A CA 1
ATOM 2983 C C . SER A 1 387 ? -8.720 -21.506 4.044 1.00 95.31 387 SER A C 1
ATOM 2985 O O . SER A 1 387 ? -8.106 -22.121 3.182 1.00 95.31 387 SER A O 1
ATOM 2987 N N . HIS A 1 388 ? -9.593 -20.545 3.743 1.00 94.62 388 HIS A N 1
ATOM 2988 C CA . HIS A 1 388 ? -9.801 -20.035 2.383 1.00 94.62 388 HIS A CA 1
ATOM 2989 C C . HIS A 1 388 ? -8.907 -18.841 2.018 1.00 94.62 388 HIS A C 1
ATOM 2991 O O . HIS A 1 388 ? -8.962 -18.393 0.876 1.00 94.62 388 HIS A O 1
ATOM 2997 N N . ASP A 1 389 ? -8.120 -18.313 2.961 1.00 96.75 389 ASP A N 1
ATOM 2998 C CA . ASP A 1 389 ? -7.102 -17.327 2.618 1.00 96.75 389 ASP A CA 1
ATOM 2999 C C . ASP A 1 389 ? -5.990 -18.051 1.848 1.00 96.75 389 ASP A C 1
ATOM 3001 O O . ASP A 1 389 ? -5.654 -19.197 2.152 1.00 96.75 389 ASP A O 1
ATOM 3005 N N . VAL A 1 390 ? -5.433 -17.393 0.835 1.00 96.25 390 VAL A N 1
ATOM 3006 C CA . VAL A 1 390 ? -4.310 -17.922 0.049 1.00 96.25 390 VAL A CA 1
ATOM 3007 C C . VAL A 1 390 ? -2.986 -17.515 0.689 1.00 96.25 390 VAL A C 1
ATOM 3009 O O . VAL A 1 390 ? -2.054 -18.317 0.778 1.00 96.25 390 VAL A O 1
ATOM 3012 N N . GLY A 1 391 ? -2.917 -16.290 1.207 1.00 95.75 391 GLY A N 1
ATOM 3013 C CA . GLY A 1 391 ? -1.722 -15.761 1.847 1.00 95.75 391 GLY A CA 1
ATOM 3014 C C . GLY A 1 391 ? -2.013 -14.886 3.057 1.00 95.75 391 GLY A C 1
ATOM 3015 O O . GLY A 1 391 ? -3.125 -14.406 3.270 1.00 95.75 391 GLY A O 1
ATOM 3016 N N . PHE A 1 392 ? -0.971 -14.646 3.840 1.00 96.44 392 PHE A N 1
ATOM 3017 C CA . PHE A 1 392 ? -0.963 -13.684 4.929 1.00 96.44 392 PHE A CA 1
ATOM 3018 C C . PHE A 1 392 ? 0.278 -12.806 4.814 1.00 96.44 392 PHE A C 1
ATOM 3020 O O . PHE A 1 392 ? 1.399 -13.307 4.724 1.00 96.44 392 PHE A O 1
ATOM 3027 N N . TYR A 1 393 ? 0.077 -11.494 4.822 1.00 94.75 393 TYR A N 1
ATOM 3028 C CA . TYR A 1 393 ? 1.142 -10.505 4.784 1.00 94.75 393 TYR A CA 1
ATOM 3029 C C . TYR A 1 393 ? 1.163 -9.703 6.080 1.00 94.75 393 TYR A C 1
ATOM 3031 O O . TYR A 1 393 ? 0.120 -9.253 6.548 1.00 94.75 393 TYR A O 1
ATOM 3039 N N . SER A 1 394 ? 2.346 -9.461 6.641 1.00 93.44 394 SER A N 1
ATOM 3040 C CA . SER A 1 394 ? 2.492 -8.532 7.760 1.00 93.44 394 SER A CA 1
ATOM 3041 C C . SER A 1 394 ? 3.799 -7.745 7.732 1.00 93.44 394 SER A C 1
ATOM 3043 O O . SER A 1 394 ? 4.836 -8.234 7.286 1.00 93.44 394 SER A O 1
ATOM 3045 N N . GLN A 1 395 ? 3.756 -6.514 8.238 1.00 89.31 395 GLN A N 1
ATOM 3046 C CA . GLN A 1 395 ? 4.901 -5.621 8.391 1.00 89.31 395 GLN A CA 1
ATOM 3047 C C . GLN A 1 395 ? 4.830 -4.871 9.718 1.00 89.31 395 GLN A C 1
ATOM 3049 O O . GLN A 1 395 ? 3.754 -4.569 10.228 1.00 89.31 395 GLN A O 1
ATOM 3054 N N . GLY A 1 396 ? 5.992 -4.562 10.291 1.00 87.50 396 GLY A N 1
ATOM 3055 C CA . GLY A 1 396 ? 6.063 -3.894 11.596 1.00 87.50 396 GLY A CA 1
ATOM 3056 C C . GLY A 1 396 ? 5.558 -4.739 12.774 1.00 87.50 396 GLY A C 1
ATOM 3057 O O . GLY A 1 396 ? 5.592 -4.260 13.902 1.00 87.50 396 GLY A O 1
ATOM 3058 N N . CYS A 1 397 ? 5.139 -5.981 12.525 1.00 90.06 397 CYS A N 1
ATOM 3059 C CA . CYS A 1 397 ? 4.665 -6.928 13.527 1.00 90.06 397 CYS A CA 1
ATOM 3060 C C . CYS A 1 397 ? 5.828 -7.728 14.131 1.00 90.06 397 CYS A C 1
ATOM 3062 O O . CYS A 1 397 ? 6.886 -7.877 13.506 1.00 90.06 397 CYS A O 1
ATOM 3064 N N . GLY A 1 398 ? 5.625 -8.225 15.353 1.00 87.81 398 GLY A N 1
ATOM 3065 C CA . GLY A 1 398 ? 6.520 -9.200 15.975 1.00 87.81 398 GLY A CA 1
ATOM 3066 C C . GLY A 1 398 ? 6.401 -10.593 15.350 1.00 87.81 398 GLY A C 1
ATOM 3067 O O . GLY A 1 398 ? 5.917 -10.756 14.231 1.00 87.81 398 GLY A O 1
ATOM 3068 N N . ILE A 1 399 ? 6.838 -11.609 16.092 1.00 92.06 399 ILE A N 1
ATOM 3069 C CA . ILE A 1 399 ? 6.633 -13.010 15.709 1.00 92.06 399 ILE A CA 1
ATOM 3070 C C . ILE A 1 399 ? 5.165 -13.362 15.958 1.00 92.06 399 ILE A C 1
ATOM 3072 O O . ILE A 1 399 ? 4.675 -13.211 17.080 1.00 92.06 399 ILE A O 1
ATOM 3076 N N . TRP A 1 400 ? 4.484 -13.844 14.923 1.00 94.75 400 TRP A N 1
ATOM 3077 C CA . TRP A 1 400 ? 3.141 -14.395 15.027 1.00 94.75 400 TRP A CA 1
ATOM 3078 C C . TRP A 1 400 ? 3.202 -15.788 15.637 1.00 94.75 400 TRP A C 1
ATOM 3080 O O . TRP A 1 400 ? 4.010 -16.612 15.219 1.00 94.75 400 TRP A O 1
ATOM 3090 N N . THR A 1 401 ? 2.349 -16.056 16.621 1.00 94.94 401 THR A N 1
ATOM 3091 C CA . THR A 1 401 ? 2.231 -17.349 17.307 1.00 94.94 401 THR A CA 1
ATOM 3092 C C . THR A 1 401 ? 0.771 -17.780 17.335 1.00 94.94 401 THR A C 1
ATOM 3094 O O . THR A 1 401 ? -0.093 -16.997 17.733 1.00 94.94 401 THR A O 1
ATOM 3097 N N . LEU A 1 402 ? 0.493 -19.013 16.911 1.00 94.19 402 LEU A N 1
ATOM 3098 C CA . LEU A 1 402 ? -0.848 -19.589 16.907 1.00 94.19 402 LEU A CA 1
ATOM 3099 C C . LEU A 1 402 ? -1.369 -19.708 18.343 1.00 94.19 402 LEU A C 1
ATOM 3101 O O . LEU A 1 402 ? -0.704 -20.259 19.223 1.00 94.19 402 LEU A O 1
ATOM 3105 N N . VAL A 1 403 ? -2.584 -19.223 18.572 1.00 91.12 403 VAL A N 1
ATOM 3106 C CA . VAL A 1 403 ? -3.303 -19.393 19.832 1.00 91.12 403 VAL A CA 1
ATOM 3107 C C . VAL A 1 403 ? -3.776 -20.835 19.917 1.00 91.12 403 VAL A C 1
ATOM 3109 O O . VAL A 1 403 ? -4.686 -21.249 19.200 1.00 91.12 403 VAL A O 1
ATOM 3112 N N . THR A 1 404 ? -3.181 -21.609 20.818 1.00 82.50 404 THR A N 1
ATOM 3113 C CA . THR A 1 404 ? -3.658 -22.956 21.119 1.00 82.50 404 THR A CA 1
ATOM 3114 C C . THR A 1 404 ? -4.692 -22.906 22.239 1.00 82.50 404 THR A C 1
ATOM 3116 O O . THR A 1 404 ? -4.526 -22.235 23.259 1.00 82.50 404 THR A O 1
ATOM 3119 N N . THR A 1 405 ? -5.777 -23.663 22.076 1.00 63.91 405 THR A N 1
ATOM 3120 C CA . THR A 1 405 ? -6.809 -23.853 23.112 1.00 63.91 405 THR A CA 1
ATOM 3121 C C . THR A 1 405 ? -6.304 -24.655 24.316 1.00 63.91 405 THR A C 1
ATOM 3123 O O . THR A 1 405 ? -7.023 -24.806 25.297 1.00 63.91 405 THR A O 1
ATOM 3126 N N . GLU A 1 406 ? -5.076 -25.175 24.243 1.00 53.19 406 GLU A N 1
ATOM 3127 C CA . GLU A 1 406 ? -4.395 -25.919 25.304 1.00 53.19 406 GLU A CA 1
ATOM 3128 C C . GLU A 1 406 ? -3.482 -25.046 26.173 1.00 53.19 406 GLU A C 1
ATOM 3130 O O . GLU A 1 406 ? -2.644 -25.576 26.903 1.00 53.19 406 GLU A O 1
ATOM 3135 N N . SER A 1 407 ? -3.630 -23.715 26.156 1.00 45.81 407 SER A N 1
ATOM 3136 C CA . SER A 1 407 ? -3.097 -22.945 27.279 1.00 45.81 407 SER A CA 1
ATOM 3137 C C . SER A 1 407 ? -3.834 -23.431 28.531 1.00 45.81 407 SER A C 1
ATOM 3139 O O . SER A 1 407 ? -5.057 -23.269 28.594 1.00 45.81 407 SER A O 1
ATOM 3141 N N . PRO A 1 408 ? -3.151 -24.056 29.514 1.00 41.34 408 PRO A N 1
ATOM 3142 C CA . PRO A 1 408 ? -3.811 -24.464 30.742 1.00 41.34 408 PRO A CA 1
ATOM 3143 C C . PRO A 1 408 ? -4.516 -23.236 31.301 1.00 41.34 408 PRO A C 1
ATOM 3145 O O . PRO A 1 408 ? -3.970 -22.134 31.192 1.00 41.34 408 PRO A O 1
ATOM 3148 N N . ALA A 1 409 ? -5.723 -23.427 31.844 1.00 45.06 409 ALA A N 1
ATOM 3149 C CA . ALA A 1 409 ? -6.410 -22.418 32.637 1.00 45.06 409 ALA A CA 1
ATOM 3150 C C . ALA A 1 409 ? -5.384 -21.868 33.627 1.00 45.06 409 ALA A C 1
ATOM 3152 O O . ALA A 1 409 ? -5.013 -22.532 34.598 1.00 45.06 409 ALA A O 1
ATOM 3153 N N . SER A 1 410 ? -4.809 -20.725 33.271 1.00 46.25 410 SER A N 1
ATOM 3154 C CA . SER A 1 410 ? -3.694 -20.176 33.999 1.00 46.25 410 SER A CA 1
ATOM 3155 C C . SER A 1 410 ? -4.281 -19.764 35.330 1.00 46.25 410 SER A C 1
ATOM 3157 O O . SER A 1 410 ? -5.149 -18.902 35.392 1.00 46.25 410 SER A O 1
ATOM 3159 N N . THR A 1 411 ? -3.828 -20.400 36.403 1.00 48.94 411 THR A N 1
ATOM 3160 C CA . THR A 1 411 ? -4.064 -19.916 37.764 1.00 48.94 411 THR A CA 1
ATOM 3161 C C . THR A 1 411 ? -3.342 -18.591 38.024 1.00 48.94 411 THR A C 1
ATOM 3163 O O . THR A 1 411 ? -3.426 -18.081 39.137 1.00 48.94 411 THR A O 1
ATOM 3166 N N . ALA A 1 412 ? -2.597 -18.049 37.045 1.00 60.03 412 ALA A N 1
ATOM 3167 C CA . ALA A 1 412 ? -2.111 -16.682 37.115 1.00 60.03 412 ALA A CA 1
ATOM 3168 C C . ALA A 1 412 ? -3.292 -15.727 36.945 1.00 60.03 412 ALA A C 1
ATOM 3170 O O . ALA A 1 412 ? -4.034 -15.793 35.964 1.00 60.03 412 ALA A O 1
ATOM 3171 N N . GLU A 1 413 ? -3.436 -14.855 37.930 1.00 78.94 413 GLU A N 1
ATOM 3172 C CA . GLU A 1 413 ? -4.364 -13.739 37.918 1.00 78.94 413 GLU A CA 1
ATOM 3173 C C . GLU A 1 413 ? -4.143 -12.891 36.657 1.00 78.94 413 GLU A C 1
ATOM 3175 O O . GLU A 1 413 ? -3.007 -12.569 36.296 1.00 78.94 413 GLU A O 1
ATOM 3180 N N . LEU A 1 414 ? -5.233 -12.609 35.937 1.00 86.25 414 LEU A N 1
ATOM 3181 C CA . LEU A 1 414 ? -5.198 -11.738 34.764 1.00 86.25 414 LEU A CA 1
ATOM 3182 C C . LEU A 1 414 ? -4.870 -10.310 35.217 1.00 86.25 414 LEU A C 1
ATOM 3184 O O . LEU A 1 414 ? -5.285 -9.920 36.304 1.00 86.25 414 LEU A O 1
ATOM 3188 N N . PRO A 1 415 ? -4.150 -9.520 34.404 1.00 88.94 415 PRO A N 1
ATOM 3189 C CA . PRO A 1 415 ? -3.735 -8.189 34.815 1.00 88.94 415 PRO A CA 1
ATOM 3190 C C . PRO A 1 415 ? -4.939 -7.257 35.018 1.00 88.94 415 PRO A C 1
ATOM 3192 O O . PRO A 1 415 ? -5.881 -7.247 34.217 1.00 88.94 415 PRO A O 1
ATOM 3195 N N . ASP A 1 416 ? -4.867 -6.426 36.058 1.00 89.06 416 ASP A N 1
ATOM 3196 C CA . ASP A 1 416 ? -5.873 -5.395 36.344 1.00 89.06 416 ASP A CA 1
ATOM 3197 C C . ASP A 1 416 ? -5.680 -4.113 35.533 1.00 89.06 416 ASP A C 1
ATOM 3199 O O . ASP A 1 416 ? -6.577 -3.269 35.490 1.00 89.06 416 ASP A O 1
ATOM 3203 N N . SER A 1 417 ? -4.553 -3.986 34.827 1.00 91.75 417 SER A N 1
ATOM 3204 C CA . SER A 1 417 ? -4.317 -2.917 33.862 1.00 91.75 417 SER A CA 1
ATOM 3205 C C . SER A 1 417 ? -3.615 -3.393 32.590 1.00 91.75 417 SER A C 1
ATOM 3207 O O . SER A 1 417 ? -2.878 -4.381 32.587 1.00 91.75 417 SER A O 1
ATOM 3209 N N . PHE A 1 418 ? -3.870 -2.706 31.477 1.00 92.38 418 PHE A N 1
ATOM 3210 C CA . PHE A 1 418 ? -3.300 -3.027 30.168 1.00 92.38 418 PHE A CA 1
ATOM 3211 C C . PHE A 1 418 ? -3.195 -1.784 29.274 1.00 92.38 418 PHE A C 1
ATOM 3213 O O . PHE A 1 418 ? -3.907 -0.802 29.458 1.00 92.38 418 PHE A O 1
ATOM 3220 N N . GLU A 1 419 ? -2.286 -1.812 28.303 1.00 91.44 419 GLU A N 1
ATOM 3221 C CA . GLU A 1 419 ? -2.042 -0.690 27.387 1.00 91.44 419 GLU A CA 1
ATOM 3222 C C . GLU A 1 419 ? -2.928 -0.763 26.125 1.00 91.44 419 GLU A C 1
ATOM 3224 O O . GLU A 1 419 ? -3.879 -1.535 26.027 1.00 91.44 419 GLU A O 1
ATOM 3229 N N . ASN A 1 420 ? -2.620 0.053 25.116 1.00 90.44 420 ASN A N 1
ATOM 3230 C CA . ASN A 1 420 ? -3.221 -0.078 23.789 1.00 90.44 420 ASN A CA 1
ATOM 3231 C C . ASN A 1 420 ? -2.799 -1.387 23.114 1.00 90.44 420 ASN A C 1
ATOM 3233 O O . ASN A 1 420 ? -1.701 -1.873 23.356 1.00 90.44 420 ASN A O 1
ATOM 3237 N N . GLY A 1 421 ? -3.658 -1.913 22.242 1.00 91.88 421 GLY A N 1
ATOM 3238 C CA . GLY A 1 421 ? -3.473 -3.182 21.538 1.00 91.88 421 GLY A CA 1
ATOM 3239 C C . GLY A 1 421 ? -4.780 -3.946 21.363 1.00 91.88 421 GLY A C 1
ATOM 3240 O O . GLY A 1 421 ? -5.855 -3.446 21.705 1.00 91.88 421 GLY A O 1
ATOM 3241 N N . ILE A 1 422 ? -4.684 -5.147 20.798 1.00 93.75 422 ILE A N 1
ATOM 3242 C CA . ILE A 1 422 ? -5.780 -6.115 20.699 1.00 93.75 422 ILE A CA 1
ATOM 3243 C C . ILE A 1 422 ? -5.508 -7.240 21.701 1.00 93.75 422 ILE A C 1
ATOM 3245 O O . ILE A 1 422 ? -4.407 -7.784 21.740 1.00 93.75 422 ILE A O 1
ATOM 3249 N N . TYR A 1 423 ? -6.503 -7.580 22.516 1.00 93.81 423 TYR A N 1
ATOM 3250 C CA . TYR A 1 423 ? -6.387 -8.549 23.607 1.00 93.81 423 TYR A CA 1
ATOM 3251 C C . TYR A 1 423 ? -7.499 -9.595 23.532 1.00 93.81 423 TYR A C 1
ATOM 3253 O O . TYR A 1 423 ? -8.640 -9.254 23.221 1.00 93.81 423 TYR A O 1
ATOM 3261 N N . ILE A 1 424 ? -7.185 -10.850 23.868 1.00 94.06 424 ILE A N 1
ATOM 3262 C CA . ILE A 1 424 ? -8.165 -11.930 24.051 1.00 94.06 424 ILE A CA 1
ATOM 3263 C C . ILE A 1 424 ? -8.761 -11.838 25.456 1.00 94.06 424 ILE A C 1
ATOM 3265 O O . ILE A 1 424 ? -8.036 -11.849 26.458 1.00 94.06 424 ILE A O 1
ATOM 3269 N N . VAL A 1 425 ? -10.088 -11.784 25.541 1.00 93.62 425 VAL A N 1
ATOM 3270 C CA . VAL A 1 425 ? -10.800 -11.769 26.826 1.00 93.62 425 VAL A CA 1
ATOM 3271 C C . VAL A 1 425 ? -10.754 -13.164 27.455 1.00 93.62 425 VAL A C 1
ATOM 3273 O O . VAL A 1 425 ? -10.870 -14.175 26.767 1.00 93.62 425 VAL A O 1
ATOM 3276 N N . ASN A 1 426 ? -10.553 -13.215 28.771 1.00 89.56 426 ASN A N 1
ATOM 3277 C CA . ASN A 1 426 ? -10.343 -14.419 29.586 1.00 89.56 426 ASN A CA 1
ATOM 3278 C C . ASN A 1 426 ? -9.036 -15.184 29.306 1.00 89.56 426 ASN A C 1
ATOM 3280 O O . ASN A 1 426 ? -8.840 -16.277 29.834 1.00 89.56 426 ASN A O 1
ATOM 3284 N N . GLN A 1 427 ? -8.122 -14.603 28.524 1.00 88.56 427 GLN A N 1
ATOM 3285 C CA . GLN A 1 427 ? -6.775 -15.145 28.310 1.00 88.56 427 GLN A CA 1
ATOM 3286 C C . GLN A 1 427 ? -5.685 -14.084 28.493 1.00 88.56 427 GLN A C 1
ATOM 3288 O O . GLN A 1 427 ? -4.680 -14.357 29.144 1.00 88.56 427 GLN A O 1
ATOM 3293 N N . ASN A 1 428 ? -5.858 -12.881 27.935 1.00 91.12 428 ASN A N 1
ATOM 3294 C CA . ASN A 1 428 ? -4.922 -11.768 28.126 1.00 91.12 428 ASN A CA 1
ATOM 3295 C C . ASN A 1 428 ? -5.433 -10.736 29.134 1.00 91.12 428 ASN A C 1
ATOM 3297 O O . ASN A 1 428 ? -4.631 -10.167 29.866 1.00 91.12 428 ASN A O 1
ATOM 3301 N N . ILE A 1 429 ? -6.746 -10.500 29.164 1.00 93.25 429 ILE A N 1
ATOM 3302 C CA . ILE A 1 429 ? -7.418 -9.565 30.075 1.00 93.25 429 ILE A CA 1
ATOM 3303 C C . ILE A 1 429 ? -8.711 -10.188 30.598 1.00 93.25 429 ILE A C 1
ATOM 3305 O O . ILE A 1 429 ? -9.302 -11.042 29.937 1.00 93.25 429 ILE A O 1
ATOM 3309 N N . GLY A 1 430 ? -9.154 -9.779 31.784 1.00 92.00 430 GLY A N 1
ATOM 3310 C CA . GLY A 1 430 ? -10.413 -10.250 32.361 1.00 92.00 430 GLY A CA 1
ATOM 3311 C C . GLY A 1 430 ? -11.628 -9.451 31.887 1.00 92.00 430 GLY A C 1
ATOM 3312 O O . GLY A 1 430 ? -11.510 -8.323 31.414 1.00 92.00 430 GLY A O 1
ATOM 3313 N N . GLN A 1 431 ? -12.820 -10.018 32.076 1.00 93.19 431 GLN A N 1
ATOM 3314 C CA . GLN A 1 431 ? -14.056 -9.235 32.060 1.00 93.19 431 GLN A CA 1
ATOM 3315 C C . GLN A 1 431 ? -14.092 -8.243 33.233 1.00 93.19 431 GLN A C 1
ATOM 3317 O O . GLN A 1 431 ? -13.479 -8.475 34.284 1.00 93.19 431 GLN A O 1
ATOM 3322 N N . GLY A 1 432 ? -14.874 -7.179 33.088 1.00 92.75 432 GLY A N 1
ATOM 3323 C CA . GLY A 1 432 ? -15.016 -6.145 34.108 1.00 92.75 432 GLY A CA 1
ATOM 3324 C C . GLY A 1 432 ? -15.228 -4.769 33.499 1.00 92.75 432 GLY A C 1
ATOM 3325 O O . GLY A 1 432 ? -15.313 -4.621 32.281 1.00 92.75 432 GLY A O 1
ATOM 3326 N N . THR A 1 433 ? -15.319 -3.755 34.355 1.00 92.75 433 THR A N 1
ATOM 3327 C CA . THR A 1 433 ? -15.353 -2.361 33.907 1.00 92.75 433 THR A CA 1
ATOM 3328 C C . THR A 1 433 ? -13.978 -1.745 34.089 1.00 92.75 433 THR A C 1
ATOM 3330 O O . THR A 1 433 ? -13.392 -1.843 35.165 1.00 92.75 433 THR A O 1
ATOM 3333 N N . TYR A 1 434 ? -13.477 -1.122 33.031 1.00 93.62 434 TYR A N 1
ATOM 3334 C CA . TYR A 1 434 ? -12.162 -0.507 32.975 1.00 93.62 434 TYR A CA 1
ATOM 3335 C C . TYR A 1 434 ? -12.299 0.974 32.636 1.00 93.62 434 TYR A C 1
ATOM 3337 O O . TYR A 1 434 ? -13.186 1.362 31.870 1.00 93.62 434 TYR A O 1
ATOM 3345 N N . VAL A 1 435 ? -11.410 1.787 33.197 1.00 91.50 435 VAL A N 1
ATOM 3346 C CA . VAL A 1 435 ? -11.236 3.202 32.861 1.00 91.50 435 VAL A CA 1
ATOM 3347 C C . VAL A 1 435 ? -9.897 3.391 32.167 1.00 91.50 435 VAL A C 1
ATOM 3349 O O . VAL A 1 435 ? -8.901 2.812 32.592 1.00 91.50 435 VAL A O 1
ATOM 3352 N N . ALA A 1 436 ? -9.886 4.172 31.094 1.00 90.75 436 ALA A N 1
ATOM 3353 C CA . ALA A 1 436 ? -8.675 4.567 30.395 1.00 90.75 436 ALA A CA 1
ATOM 3354 C C . ALA A 1 436 ? -8.266 5.987 30.790 1.00 90.75 436 ALA A C 1
ATOM 3356 O O . ALA A 1 436 ? -9.114 6.887 30.800 1.00 90.75 436 ALA A O 1
ATOM 3357 N N . ASP A 1 437 ? -6.964 6.195 30.982 1.00 76.12 437 ASP A N 1
ATOM 3358 C CA . ASP A 1 437 ? -6.325 7.496 31.255 1.00 76.12 437 ASP A CA 1
ATOM 3359 C C . ASP A 1 437 ? -6.344 8.453 30.039 1.00 76.12 437 ASP A C 1
ATOM 3361 O O . ASP A 1 437 ? -5.475 9.311 29.894 1.00 76.12 437 ASP A O 1
ATOM 3365 N N . ALA A 1 438 ? -7.287 8.273 29.109 1.00 67.12 438 ALA A N 1
ATOM 3366 C CA . ALA A 1 438 ? -7.334 8.944 27.816 1.00 67.12 438 ALA A CA 1
ATOM 3367 C C . ALA A 1 438 ? -7.177 10.472 27.959 1.00 67.12 438 ALA A C 1
ATOM 3369 O O . ALA A 1 438 ? -8.008 11.151 28.564 1.00 67.12 438 ALA A O 1
ATOM 3370 N N . ASN A 1 439 ? -6.091 10.997 27.384 1.00 65.38 439 ASN A N 1
ATOM 3371 C CA . ASN A 1 439 ? -5.749 12.419 27.406 1.00 65.38 439 ASN A CA 1
ATOM 3372 C C . ASN A 1 439 ? -6.608 13.201 26.403 1.00 65.38 439 ASN A C 1
ATOM 3374 O O . ASN A 1 439 ? -6.960 12.662 25.351 1.00 65.38 439 ASN A O 1
ATOM 3378 N N . GLU A 1 440 ? -6.854 14.487 26.676 1.00 59.06 440 GLU A N 1
ATOM 3379 C CA . GLU A 1 440 ? -7.707 15.353 25.837 1.00 59.06 440 GLU A CA 1
ATOM 3380 C C . GLU A 1 440 ? -7.219 15.499 24.377 1.00 59.06 440 GLU A C 1
ATOM 3382 O O . GLU A 1 440 ? -8.011 15.727 23.465 1.00 59.06 440 GLU A O 1
ATOM 3387 N N . ASP A 1 441 ? -5.920 15.284 24.131 1.00 58.94 441 ASP A N 1
ATOM 3388 C CA . ASP A 1 441 ? -5.301 15.338 22.796 1.00 58.94 441 ASP A CA 1
ATOM 3389 C C . ASP A 1 441 ? -5.247 13.976 22.079 1.00 58.94 441 ASP A C 1
ATOM 3391 O O . ASP A 1 441 ? -4.725 13.857 20.964 1.00 58.94 441 ASP A O 1
ATOM 3395 N N . SER A 1 442 ? -5.729 12.911 22.722 1.00 63.34 442 SER A N 1
ATOM 3396 C CA . SER A 1 442 ? -5.636 11.556 22.194 1.00 63.34 442 SER A CA 1
ATOM 3397 C C . SER A 1 442 ? -6.918 11.169 21.456 1.00 63.34 442 SER A C 1
ATOM 3399 O O . SER A 1 442 ? -8.015 11.231 22.001 1.00 63.34 442 SER A O 1
ATOM 3401 N N . ASN A 1 443 ? -6.793 10.739 20.193 1.00 75.00 443 ASN A N 1
ATOM 3402 C CA . ASN A 1 443 ? -7.881 10.091 19.449 1.00 75.00 443 ASN A CA 1
ATOM 3403 C C . ASN A 1 443 ? -8.123 8.681 20.024 1.00 75.00 443 ASN A C 1
ATOM 3405 O O . ASN A 1 443 ? -7.907 7.687 19.325 1.00 75.00 443 ASN A O 1
ATOM 3409 N N . CYS A 1 444 ? -8.492 8.595 21.308 1.00 87.88 444 CYS A N 1
ATOM 3410 C CA . CYS A 1 444 ? -8.754 7.341 21.996 1.00 87.88 444 CYS A CA 1
ATOM 3411 C C . CYS A 1 444 ? -9.920 6.647 21.312 1.00 87.88 444 CYS A C 1
ATOM 3413 O O . CYS A 1 444 ? -11.059 7.113 21.342 1.00 87.88 444 CYS A O 1
ATOM 3415 N N . PHE A 1 445 ? -9.604 5.527 20.685 1.00 88.88 445 PHE A N 1
ATOM 3416 C CA . PHE A 1 445 ? -10.536 4.653 20.012 1.00 88.88 445 PHE A CA 1
ATOM 3417 C C . PHE A 1 445 ? -10.466 3.286 20.672 1.00 88.88 445 PHE A C 1
ATOM 3419 O O . PHE A 1 445 ? -9.379 2.729 20.844 1.00 88.88 445 PHE A O 1
ATOM 3426 N N . TRP A 1 446 ? -11.619 2.720 20.996 1.00 92.12 446 TRP A N 1
ATOM 3427 C CA . TRP A 1 446 ? -11.677 1.383 21.554 1.00 92.12 446 TRP A CA 1
ATOM 3428 C C . TRP A 1 446 ? -12.941 0.652 21.111 1.00 92.12 446 TRP A C 1
ATOM 3430 O O . TRP A 1 446 ? -13.957 1.257 20.761 1.00 92.12 446 TRP A O 1
ATOM 3440 N N . SER A 1 447 ? -12.867 -0.675 21.119 1.00 93.44 447 SER A N 1
ATOM 3441 C CA . SER A 1 447 ? -13.997 -1.528 20.791 1.00 93.44 447 SER A CA 1
ATOM 3442 C C . SER A 1 447 ? -13.909 -2.893 21.455 1.00 93.44 447 SER A C 1
ATOM 3444 O O . SER A 1 447 ? -12.832 -3.470 21.600 1.00 93.44 447 SER A O 1
ATOM 3446 N N . ARG A 1 448 ? -15.068 -3.435 21.811 1.00 95.06 448 ARG A N 1
ATOM 3447 C CA . ARG A 1 448 ? -15.257 -4.846 22.130 1.00 95.06 448 ARG A CA 1
ATOM 3448 C C . ARG A 1 448 ? -15.410 -5.640 20.835 1.00 95.06 448 ARG A C 1
ATOM 3450 O O . ARG A 1 448 ? -16.042 -5.177 19.887 1.00 95.06 448 ARG A O 1
ATOM 3457 N N . LEU A 1 449 ? -14.855 -6.843 20.794 1.00 95.12 449 LEU A N 1
ATOM 3458 C CA . LEU A 1 449 ? -14.773 -7.659 19.586 1.00 95.12 449 LEU A CA 1
ATOM 3459 C C . LEU A 1 449 ? -15.504 -8.990 19.758 1.00 95.12 449 LEU A C 1
ATOM 3461 O O . LEU A 1 449 ? -15.342 -9.690 20.759 1.00 95.12 449 LEU A O 1
ATOM 3465 N N . SER A 1 450 ? -16.269 -9.368 18.736 1.00 95.62 450 SER A N 1
ATOM 3466 C CA . SER A 1 450 ? -16.960 -10.663 18.637 1.00 95.62 450 SER A CA 1
ATOM 3467 C C . SER A 1 450 ? -16.103 -11.773 18.008 1.00 95.62 450 SER A C 1
ATOM 3469 O O . SER A 1 450 ? -16.518 -12.929 17.989 1.00 95.62 450 SER A O 1
ATOM 3471 N N . GLY A 1 451 ? -14.904 -11.434 17.527 1.00 94.94 451 GLY A N 1
ATOM 3472 C CA . GLY A 1 451 ? -13.962 -12.297 16.812 1.00 94.94 451 GLY A CA 1
ATOM 3473 C C . GLY A 1 451 ? -12.709 -11.514 16.398 1.00 94.94 451 GLY A C 1
ATOM 3474 O O . GLY A 1 451 ? -12.535 -10.376 16.837 1.00 94.94 451 GLY A O 1
ATOM 3475 N N . PHE A 1 452 ? -11.853 -12.108 15.561 1.00 95.31 452 PHE A N 1
ATOM 3476 C CA . PHE A 1 452 ? -10.570 -11.518 15.141 1.00 95.31 452 PHE A CA 1
ATOM 3477 C C . PHE A 1 452 ? -10.351 -11.572 13.619 1.00 95.31 452 PHE A C 1
ATOM 3479 O O . PHE A 1 452 ? -9.221 -11.598 13.156 1.00 95.31 452 PHE A O 1
ATOM 3486 N N . ASP A 1 453 ? -11.413 -11.602 12.823 1.00 92.94 453 ASP A N 1
ATOM 3487 C CA . ASP A 1 453 ? -11.366 -11.618 11.351 1.00 92.94 453 ASP A CA 1
ATOM 3488 C C . ASP A 1 453 ? -11.017 -10.238 10.758 1.00 92.94 453 ASP A C 1
ATOM 3490 O O . ASP A 1 453 ? -10.857 -10.102 9.542 1.00 92.94 453 ASP A O 1
ATOM 3494 N N . GLY A 1 454 ? -10.906 -9.232 11.630 1.00 86.56 454 GLY A N 1
ATOM 3495 C CA . GLY A 1 454 ? -10.606 -7.832 11.366 1.00 86.56 454 GLY A CA 1
ATOM 3496 C C . GLY A 1 454 ? -11.643 -6.923 12.024 1.00 86.56 454 GLY A C 1
ATOM 3497 O O . GLY A 1 454 ? -12.835 -7.233 12.057 1.00 86.56 454 GLY A O 1
ATOM 3498 N N . ASP A 1 455 ? -11.213 -5.771 12.531 1.00 77.88 455 ASP A N 1
ATOM 3499 C CA . ASP A 1 455 ? -12.090 -4.855 13.277 1.00 77.88 455 ASP A CA 1
ATOM 3500 C C . ASP A 1 455 ? -13.385 -4.486 12.534 1.00 77.88 455 ASP A C 1
ATOM 3502 O O . ASP A 1 455 ? -14.463 -4.584 13.108 1.00 77.88 455 ASP A O 1
ATOM 3506 N N . ALA A 1 456 ? -13.329 -4.189 11.231 1.00 81.62 456 ALA A N 1
ATOM 3507 C CA . ALA A 1 456 ? -14.528 -3.870 10.444 1.00 81.62 456 ALA A CA 1
ATOM 3508 C C . ALA A 1 456 ? -15.609 -4.976 10.456 1.00 81.62 456 ALA A C 1
ATOM 3510 O O . ALA A 1 456 ? -16.783 -4.676 10.244 1.00 81.62 456 ALA A O 1
ATOM 3511 N N . PHE A 1 457 ? -15.229 -6.232 10.713 1.00 84.31 457 PHE A N 1
ATOM 3512 C CA . PHE A 1 457 ? -16.133 -7.383 10.728 1.00 84.31 457 PHE A CA 1
ATOM 3513 C C . PHE A 1 457 ? -16.603 -7.759 12.130 1.00 84.31 457 PHE A C 1
ATOM 3515 O O . PHE A 1 457 ? -17.730 -8.228 12.288 1.00 84.31 457 PHE A O 1
ATOM 3522 N N . ASN A 1 458 ? -15.763 -7.570 13.151 1.00 91.19 458 ASN A N 1
ATOM 3523 C CA . ASN A 1 458 ? -16.043 -8.090 14.490 1.00 91.19 458 ASN A CA 1
ATOM 3524 C C . ASN A 1 458 ? -16.360 -7.023 15.540 1.00 91.19 458 ASN A C 1
ATOM 3526 O O . ASN A 1 458 ? -16.668 -7.388 16.681 1.00 91.19 458 ASN A O 1
ATOM 3530 N N . ARG A 1 459 ? -16.311 -5.739 15.178 1.00 90.62 459 ARG A N 1
ATOM 3531 C CA . ARG A 1 459 ? -16.630 -4.614 16.060 1.00 90.62 459 ARG A CA 1
ATOM 3532 C C . ARG A 1 459 ? -18.033 -4.744 16.661 1.00 90.62 459 ARG A C 1
ATOM 3534 O O . ARG A 1 459 ? -19.029 -4.720 15.943 1.00 90.62 459 ARG A O 1
ATOM 3541 N N . ILE A 1 460 ? -18.120 -4.832 17.988 1.00 91.31 460 ILE A N 1
ATOM 3542 C CA . ILE A 1 460 ? -19.396 -4.836 18.724 1.00 91.31 460 ILE A CA 1
ATOM 3543 C C . ILE A 1 460 ? -19.890 -3.400 18.941 1.00 91.31 460 ILE A C 1
ATOM 3545 O O . ILE A 1 460 ? -21.088 -3.132 18.860 1.00 91.31 460 ILE A O 1
ATOM 3549 N N . ASN A 1 461 ? -18.973 -2.466 19.197 1.00 86.81 461 ASN A N 1
ATOM 3550 C CA . ASN A 1 461 ? -19.276 -1.049 19.392 1.00 86.81 461 ASN A CA 1
ATOM 3551 C C . ASN A 1 461 ? -18.242 -0.154 18.697 1.00 86.81 461 ASN A C 1
ATOM 3553 O O . ASN A 1 461 ? -17.074 -0.511 18.597 1.00 86.81 461 ASN A O 1
ATOM 3557 N N . ASP A 1 462 ? -18.647 1.034 18.258 1.00 79.62 462 ASP A N 1
ATOM 3558 C CA . ASP A 1 462 ? -17.748 2.028 17.663 1.00 79.62 462 ASP A CA 1
ATOM 3559 C C . ASP A 1 462 ? -17.724 3.281 18.531 1.00 79.62 462 ASP A C 1
ATOM 3561 O O . ASP A 1 462 ? -18.668 4.081 18.498 1.00 79.62 462 ASP A O 1
ATOM 3565 N N . TYR A 1 463 ? -16.685 3.422 19.358 1.00 75.06 463 TYR A N 1
ATOM 3566 C CA . TYR A 1 463 ? -16.573 4.574 20.236 1.00 75.06 463 TYR A CA 1
ATOM 3567 C C . TYR A 1 463 ? -15.178 5.192 20.240 1.00 75.06 463 TYR A C 1
ATOM 3569 O O . TYR A 1 463 ? -14.166 4.526 20.459 1.00 75.06 463 TYR A O 1
ATOM 3577 N N . GLY A 1 464 ? -15.161 6.508 20.032 1.00 78.75 464 GLY A N 1
ATOM 3578 C CA . GLY A 1 464 ? -14.020 7.364 20.304 1.00 78.75 464 GLY A CA 1
ATOM 3579 C C . GLY A 1 464 ? -14.346 8.303 21.460 1.00 78.75 464 GLY A C 1
ATOM 3580 O O . GLY A 1 464 ? -15.427 8.898 21.476 1.00 78.75 464 GLY A O 1
ATOM 3581 N N . SER A 1 465 ? -13.431 8.433 22.416 1.00 78.81 465 SER A N 1
ATOM 3582 C CA . SER A 1 465 ? -13.568 9.347 23.552 1.00 78.81 465 SER A CA 1
ATOM 3583 C C . SER A 1 465 ? -12.495 10.434 23.461 1.00 78.81 465 SER A C 1
ATOM 3585 O O . SER A 1 465 ? -11.320 10.087 23.401 1.00 78.81 465 SER A O 1
ATOM 3587 N N . PRO A 1 466 ? -12.846 11.732 23.456 1.00 75.31 466 PRO A N 1
ATOM 3588 C CA . PRO A 1 466 ? -11.868 12.827 23.452 1.00 75.31 466 PRO A CA 1
ATOM 3589 C C . PRO A 1 466 ? -11.258 13.096 24.840 1.00 75.31 466 PRO A C 1
ATOM 3591 O O . PRO A 1 466 ? -10.641 14.125 25.041 1.00 75.31 466 PRO A O 1
ATOM 3594 N N . GLY A 1 467 ? -11.486 12.214 25.808 1.00 78.94 467 GLY A N 1
ATOM 3595 C CA . GLY A 1 467 ? -11.047 12.296 27.200 1.00 78.94 467 GLY A CA 1
ATOM 3596 C C . GLY A 1 467 ? -11.316 10.949 27.869 1.00 78.94 467 GLY A C 1
ATOM 3597 O O . GLY A 1 467 ? -11.486 9.953 27.155 1.00 78.94 467 GLY A O 1
ATOM 3598 N N . GLN A 1 468 ? -11.436 10.908 29.202 1.00 86.25 468 GLN A N 1
ATOM 3599 C CA . GLN A 1 468 ? -11.641 9.671 29.977 1.00 86.25 468 GLN A CA 1
ATOM 3600 C C . GLN A 1 468 ? -12.624 8.706 29.293 1.00 86.25 468 GLN A C 1
ATOM 3602 O O . GLN A 1 468 ? -13.738 9.089 28.927 1.00 86.25 468 GLN A O 1
ATOM 3607 N N . ALA A 1 469 ? -12.227 7.447 29.117 1.00 90.44 469 ALA A N 1
ATOM 3608 C CA . ALA A 1 469 ? -13.065 6.412 28.519 1.00 90.44 469 ALA A CA 1
ATOM 3609 C C . ALA A 1 469 ? -13.384 5.337 29.557 1.00 90.44 469 ALA A C 1
ATOM 3611 O O . ALA A 1 469 ? -12.499 4.921 30.296 1.00 90.44 469 ALA A O 1
ATOM 3612 N N . ILE A 1 470 ? -14.635 4.872 29.604 1.00 91.88 470 ILE A N 1
ATOM 3613 C CA . ILE A 1 470 ? -15.048 3.766 30.477 1.00 91.88 470 ILE A CA 1
ATOM 3614 C C . ILE A 1 470 ? -15.723 2.699 29.622 1.00 91.88 470 ILE A C 1
ATOM 3616 O O . ILE A 1 470 ? -16.648 3.004 28.862 1.00 91.88 470 ILE A O 1
ATOM 3620 N N . ALA A 1 471 ? -15.268 1.455 29.761 1.00 93.38 471 ALA A N 1
ATOM 3621 C CA . ALA A 1 471 ? -15.777 0.312 29.018 1.00 93.38 471 ALA A CA 1
ATOM 3622 C C . ALA A 1 471 ? -16.007 -0.887 29.944 1.00 93.38 471 ALA A C 1
ATOM 3624 O O . ALA A 1 471 ? -15.128 -1.282 30.707 1.00 93.38 471 ALA A O 1
ATOM 3625 N N . THR A 1 472 ? -17.185 -1.497 29.844 1.00 93.69 472 THR A N 1
ATOM 3626 C CA . THR A 1 472 ? -17.505 -2.792 30.446 1.00 93.69 472 THR A CA 1
ATOM 3627 C C . THR A 1 472 ? -17.276 -3.887 29.410 1.00 93.69 472 THR A C 1
ATOM 3629 O O . THR A 1 472 ? -18.036 -3.998 28.443 1.00 93.69 472 THR A O 1
ATOM 3632 N N . ILE A 1 473 ? -16.250 -4.702 29.639 1.00 94.88 473 ILE A N 1
ATOM 3633 C CA . ILE A 1 473 ? -15.924 -5.918 28.890 1.00 94.88 473 ILE A CA 1
ATOM 3634 C C . ILE A 1 473 ? -16.740 -7.069 29.484 1.00 94.88 473 ILE A C 1
ATOM 3636 O O . ILE A 1 473 ? -16.696 -7.300 30.696 1.00 94.88 473 ILE A O 1
ATOM 3640 N N . LEU A 1 474 ? -17.504 -7.774 28.650 1.00 93.44 474 LEU A N 1
ATOM 3641 C CA . LEU A 1 474 ? -18.330 -8.910 29.068 1.00 93.44 474 LEU A CA 1
ATOM 3642 C C . LEU A 1 474 ? -17.625 -10.238 28.809 1.00 93.44 474 LEU A C 1
ATOM 3644 O O . LEU A 1 474 ? -16.791 -10.359 27.920 1.00 93.44 474 LEU A O 1
ATOM 3648 N N . GLU A 1 475 ? -18.071 -11.269 29.522 1.00 91.38 475 GLU A N 1
ATOM 3649 C CA . GLU A 1 475 ? -17.630 -12.656 29.329 1.00 91.38 475 GLU A CA 1
ATOM 3650 C C . GLU A 1 475 ? -17.798 -13.149 27.883 1.00 91.38 475 GLU A C 1
ATOM 3652 O O . GLU A 1 475 ? -17.023 -13.964 27.390 1.00 91.38 475 GLU A O 1
ATOM 3657 N N . SER A 1 476 ? -18.840 -12.662 27.204 1.00 93.06 476 SER A N 1
ATOM 3658 C CA . SER A 1 476 ? -19.181 -13.046 25.834 1.00 93.06 476 SER A CA 1
ATOM 3659 C C . SER A 1 476 ? -18.242 -12.463 24.781 1.00 93.06 476 SER A C 1
ATOM 3661 O O . SER A 1 476 ? -18.275 -12.911 23.633 1.00 93.06 476 SER A O 1
ATOM 3663 N N . ASP A 1 477 ? -17.463 -11.441 25.135 1.00 95.12 477 ASP A N 1
ATOM 3664 C CA . ASP A 1 477 ? -16.535 -10.811 24.205 1.00 95.12 477 ASP A CA 1
ATOM 3665 C C . ASP A 1 477 ? -15.398 -11.771 23.886 1.00 95.12 477 ASP A C 1
ATOM 3667 O O . ASP A 1 477 ? -14.870 -12.457 24.760 1.00 95.12 477 ASP A O 1
ATOM 3671 N N . LYS A 1 478 ? -15.003 -11.824 22.616 1.00 95.12 478 LYS A N 1
ATOM 3672 C CA . LYS A 1 478 ? -13.814 -12.577 22.212 1.00 95.12 478 LYS A CA 1
ATOM 3673 C C . LYS A 1 478 ? -12.557 -11.752 22.405 1.00 95.12 478 LYS A C 1
ATOM 3675 O O . LYS A 1 478 ? -11.535 -12.296 22.817 1.00 95.12 478 LYS A O 1
ATOM 3680 N N . GLY A 1 479 ? -12.645 -10.447 22.167 1.00 94.44 479 GLY A N 1
ATOM 3681 C CA . GLY A 1 479 ? -11.513 -9.553 22.329 1.00 94.44 479 GLY A CA 1
ATOM 3682 C C . GLY A 1 479 ? -11.886 -8.129 22.710 1.00 94.44 479 GLY A C 1
ATOM 3683 O O . GLY A 1 479 ? -13.053 -7.741 22.719 1.00 94.44 479 GLY A O 1
ATOM 3684 N N . PHE A 1 480 ? -10.857 -7.345 22.999 1.00 94.75 480 PHE A N 1
ATOM 3685 C CA . PHE A 1 480 ? -10.935 -5.907 23.217 1.00 94.75 480 PHE A CA 1
ATOM 3686 C C . PHE A 1 480 ? -9.804 -5.230 22.450 1.00 94.75 480 PHE A C 1
ATOM 3688 O O . PHE A 1 480 ? -8.657 -5.675 22.510 1.00 94.75 480 PHE A O 1
ATOM 3695 N N . ARG A 1 481 ? -10.125 -4.161 21.726 1.00 93.31 481 ARG A N 1
ATOM 3696 C CA . ARG A 1 481 ? -9.179 -3.343 20.971 1.00 93.31 481 ARG A CA 1
ATOM 3697 C C . ARG A 1 481 ? -9.133 -1.948 21.565 1.00 93.31 481 ARG A C 1
ATOM 3699 O O . ARG A 1 481 ? -10.175 -1.337 21.774 1.00 93.31 481 ARG A O 1
ATOM 3706 N N . SER A 1 482 ? -7.929 -1.418 21.745 1.00 91.81 482 SER A N 1
ATOM 3707 C CA . SER A 1 482 ? -7.698 -0.032 22.145 1.00 91.81 482 SER A CA 1
ATOM 3708 C C . SER A 1 482 ? -6.565 0.595 21.344 1.00 91.81 482 SER A C 1
ATOM 3710 O O . SER A 1 482 ? -5.528 -0.028 21.120 1.00 91.81 482 SER A O 1
ATOM 3712 N N . ARG A 1 483 ? -6.736 1.855 20.945 1.00 88.94 483 ARG A N 1
ATOM 3713 C CA . ARG A 1 483 ? -5.715 2.682 20.304 1.00 88.94 483 ARG A CA 1
ATOM 3714 C C . ARG A 1 483 ? -5.800 4.102 20.842 1.00 88.94 483 ARG A C 1
ATOM 3716 O O . ARG A 1 483 ? -6.849 4.728 20.779 1.00 88.94 483 ARG A O 1
ATOM 3723 N N . GLY A 1 484 ? -4.667 4.635 21.291 1.00 87.38 484 GLY A N 1
ATOM 3724 C CA . GLY A 1 484 ? -4.579 6.020 21.747 1.00 87.38 484 GLY A CA 1
ATOM 3725 C C . GLY A 1 484 ? -5.320 6.304 23.054 1.00 87.38 484 GLY A C 1
ATOM 3726 O O . GLY A 1 484 ? -5.536 7.464 23.345 1.00 87.38 484 GLY A O 1
ATOM 3727 N N . CYS A 1 485 ? -5.702 5.297 23.842 1.00 88.56 485 CYS A N 1
ATOM 3728 C CA . CYS A 1 485 ? -6.424 5.495 25.107 1.00 88.56 485 CYS A CA 1
ATOM 3729 C C . CYS A 1 485 ? -5.520 5.504 26.347 1.00 88.56 485 CYS A C 1
ATOM 3731 O O . CYS A 1 485 ? -6.017 5.581 27.462 1.00 88.56 485 CYS A O 1
ATOM 3733 N N . GLY A 1 486 ? -4.198 5.413 26.164 1.00 87.00 486 GLY A N 1
ATOM 3734 C CA . GLY A 1 486 ? -3.263 5.225 27.276 1.00 87.00 486 GLY A CA 1
ATOM 3735 C C . GLY A 1 486 ? -3.404 3.844 27.923 1.00 87.00 486 GLY A C 1
ATOM 3736 O O . GLY A 1 486 ? -3.508 2.844 27.206 1.00 87.00 486 GLY A O 1
ATOM 3737 N N . THR A 1 487 ? -3.372 3.818 29.253 1.00 89.69 487 THR A N 1
ATOM 3738 C CA . THR A 1 487 ? -3.527 2.616 30.077 1.00 89.69 487 THR A CA 1
ATOM 3739 C C . THR A 1 487 ? -4.979 2.474 30.511 1.00 89.69 487 THR A C 1
ATOM 3741 O O . THR A 1 487 ? -5.593 3.436 30.967 1.00 89.69 487 THR A O 1
ATOM 3744 N N . TRP A 1 488 ? -5.519 1.268 30.380 1.00 92.75 488 TRP A N 1
ATOM 3745 C CA . TRP A 1 488 ? -6.783 0.852 30.972 1.00 92.75 488 TRP A CA 1
ATOM 3746 C C . TRP A 1 488 ? -6.521 0.223 32.331 1.00 92.75 488 TRP A C 1
ATOM 3748 O O . TRP A 1 488 ? -5.650 -0.634 32.429 1.00 92.75 488 TRP A O 1
ATOM 3758 N N . SER A 1 489 ? -7.292 0.594 33.349 1.00 92.19 489 SER A N 1
ATOM 3759 C CA . SER A 1 489 ? -7.219 0.028 34.703 1.00 92.19 489 SER A CA 1
ATOM 3760 C C . SER A 1 489 ? -8.606 -0.387 35.185 1.00 92.19 489 SER A C 1
ATOM 37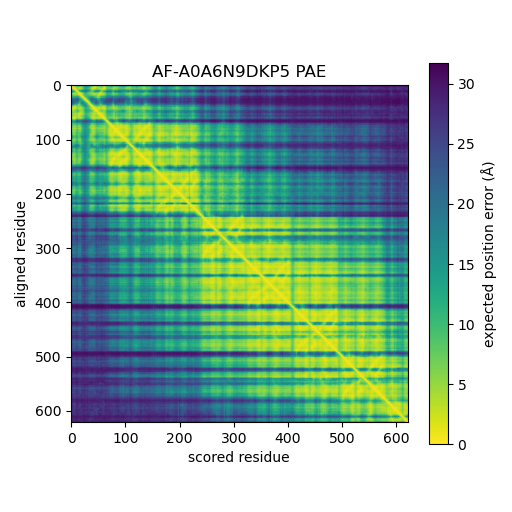62 O O . SER A 1 489 ? -9.598 0.266 34.842 1.00 92.19 489 SER A O 1
ATOM 3764 N N . ARG A 1 490 ? -8.708 -1.473 35.964 1.00 90.31 490 ARG A N 1
ATOM 3765 C CA . ARG A 1 490 ? -9.979 -1.891 36.568 1.00 90.31 490 ARG A CA 1
ATOM 3766 C C . ARG A 1 490 ? -10.564 -0.758 37.397 1.00 90.31 490 ARG A C 1
ATOM 3768 O O . ARG A 1 490 ? -9.914 -0.166 38.253 1.00 90.31 490 ARG A O 1
ATOM 3775 N N . LEU A 1 491 ? -11.839 -0.496 37.155 1.00 84.50 491 LEU A N 1
ATOM 3776 C CA . LEU A 1 491 ? -12.564 0.604 37.768 1.00 84.50 491 LEU A CA 1
ATOM 3777 C C . LEU A 1 491 ? -12.785 0.409 39.280 1.00 84.50 491 LEU A C 1
ATOM 3779 O O . LEU A 1 491 ? -12.905 1.396 40.004 1.00 84.50 491 LEU A O 1
ATOM 3783 N N . ASP A 1 492 ? -12.825 -0.841 39.748 1.00 71.56 492 ASP A N 1
ATOM 3784 C CA . ASP A 1 492 ? -13.088 -1.194 41.150 1.00 71.56 492 ASP A CA 1
ATOM 3785 C C . ASP A 1 492 ? -11.897 -0.878 42.080 1.00 71.56 492 ASP A C 1
ATOM 3787 O O . ASP A 1 492 ? -12.082 -0.757 43.289 1.00 71.56 492 ASP A O 1
ATOM 3791 N N . GLU A 1 493 ? -10.697 -0.685 41.519 1.00 55.72 493 GLU A N 1
ATOM 3792 C CA . GLU A 1 493 ? -9.468 -0.329 42.248 1.00 55.72 493 GLU A CA 1
ATOM 3793 C C . GLU A 1 493 ? -9.079 1.155 42.108 1.00 55.72 493 GLU A C 1
ATOM 3795 O O . GLU A 1 493 ? -8.140 1.624 42.753 1.00 55.72 493 GLU A O 1
ATOM 3800 N N . ALA A 1 494 ? -9.814 1.931 41.301 1.00 53.62 494 ALA A N 1
ATOM 3801 C CA . ALA A 1 494 ? -9.608 3.370 41.162 1.00 53.62 494 ALA A CA 1
ATOM 3802 C C . ALA A 1 494 ? -10.205 4.116 42.375 1.00 53.62 494 ALA A C 1
ATOM 3804 O O . ALA A 1 494 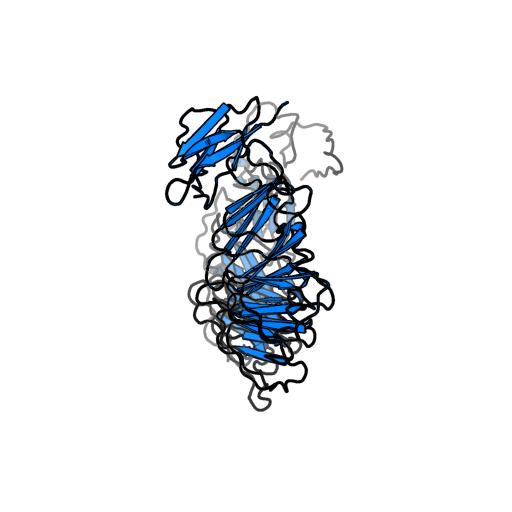? -11.307 4.672 42.322 1.00 53.62 494 ALA A O 1
ATOM 3805 N N . GLU A 1 495 ? -9.485 4.091 43.500 1.00 50.72 495 GLU A N 1
ATOM 3806 C CA . GLU A 1 495 ? -9.838 4.810 44.725 1.00 50.72 495 GLU A CA 1
ATOM 3807 C C . GLU A 1 495 ? -9.778 6.337 44.526 1.00 50.72 495 GLU A C 1
ATOM 3809 O O . GLU A 1 495 ? -8.752 6.902 44.151 1.00 50.72 495 GLU A O 1
ATOM 3814 N N . GLY A 1 496 ? -10.875 7.022 44.871 1.00 55.94 496 GLY A N 1
ATOM 3815 C CA . GLY A 1 496 ? -10.846 8.451 45.194 1.00 55.94 496 GLY A CA 1
ATOM 3816 C C . GLY A 1 496 ? -11.038 9.433 44.038 1.00 55.94 496 GLY A C 1
ATOM 3817 O O . GLY A 1 496 ? -10.370 10.467 44.016 1.00 55.94 496 GLY A O 1
ATOM 3818 N N . ALA A 1 497 ? -11.979 9.186 43.121 1.00 56.12 497 ALA A N 1
ATOM 3819 C CA . ALA A 1 497 ? -12.434 10.252 42.229 1.00 56.12 497 ALA A CA 1
ATOM 3820 C C . ALA A 1 497 ? -13.051 11.394 43.062 1.00 56.12 497 ALA A C 1
ATOM 3822 O O . ALA A 1 497 ? -13.997 11.197 43.829 1.00 56.12 497 ALA A O 1
ATOM 3823 N N . ILE A 1 498 ? -12.483 12.596 42.949 1.00 61.28 498 ILE A N 1
ATOM 3824 C CA . ILE A 1 498 ? -13.106 13.807 43.481 1.00 61.28 498 ILE A CA 1
ATOM 3825 C C . ILE A 1 498 ? -14.306 14.088 42.584 1.00 61.28 498 ILE A C 1
ATOM 3827 O O . ILE A 1 498 ? -14.118 14.287 41.387 1.00 61.28 498 ILE A O 1
ATOM 3831 N N . ILE A 1 499 ? -15.512 14.130 43.159 1.00 70.94 499 ILE A N 1
ATOM 3832 C CA . ILE A 1 499 ? -16.710 14.559 42.432 1.00 70.94 499 ILE A CA 1
ATOM 3833 C C . ILE A 1 499 ? -16.448 15.967 41.899 1.00 70.94 499 ILE A C 1
ATOM 3835 O O . ILE A 1 499 ? -16.433 16.941 42.661 1.00 70.94 499 ILE A O 1
ATOM 3839 N N . ALA A 1 500 ? -16.209 16.067 40.596 1.00 70.06 500 ALA A N 1
ATOM 3840 C CA . ALA A 1 500 ? -15.879 17.330 39.974 1.00 70.06 500 ALA A CA 1
ATOM 3841 C C . ALA A 1 500 ? -17.179 18.127 39.773 1.00 70.06 500 ALA A C 1
ATOM 3843 O O . ALA A 1 500 ? -18.136 17.612 39.183 1.00 70.06 500 ALA A O 1
ATOM 3844 N N . PRO A 1 501 ? -17.273 19.373 40.279 1.00 77.44 501 PRO A N 1
ATOM 3845 C CA . PRO A 1 501 ? -18.458 20.190 40.059 1.00 77.44 501 PRO A CA 1
ATOM 3846 C C . PRO A 1 501 ? -18.596 20.573 38.583 1.00 77.44 501 PRO A C 1
ATOM 3848 O O . PRO A 1 501 ? -19.719 20.648 38.107 1.00 77.44 501 PRO A O 1
ATOM 3851 N N . THR A 1 502 ? -17.492 20.759 37.853 1.00 87.69 502 THR A N 1
ATOM 3852 C CA . THR A 1 502 ? -17.453 20.927 36.391 1.00 87.69 502 THR A CA 1
ATOM 3853 C C . THR A 1 502 ? -16.592 19.834 35.763 1.00 87.69 502 THR A C 1
ATOM 3855 O O . THR A 1 502 ? -15.723 19.279 36.435 1.00 87.69 502 THR A O 1
ATOM 3858 N N . PHE A 1 503 ? -16.846 19.487 34.500 1.00 89.44 503 PHE A N 1
ATOM 3859 C CA . PHE A 1 503 ? -16.114 18.423 33.803 1.00 89.44 503 PHE A CA 1
ATOM 3860 C C . PHE A 1 503 ? -16.056 18.669 32.289 1.00 89.44 503 PHE A C 1
ATOM 3862 O O . PHE A 1 503 ? -16.940 19.323 31.734 1.00 89.44 503 PHE A O 1
ATOM 3869 N N . SER A 1 504 ? -15.009 18.176 31.624 1.00 89.06 504 SER A N 1
ATOM 3870 C CA . SER A 1 504 ? -14.818 18.280 30.171 1.00 89.06 504 SER A CA 1
ATOM 3871 C C . SER A 1 504 ? -15.465 17.106 29.418 1.00 89.06 504 SER A C 1
ATOM 3873 O O . SER A 1 504 ? -16.266 16.352 29.974 1.00 89.06 504 SER A O 1
ATOM 3875 N N . ASP A 1 505 ? -15.197 16.987 28.116 1.00 87.69 505 ASP A N 1
ATOM 3876 C CA . ASP A 1 505 ? -15.675 15.857 27.324 1.00 87.69 505 ASP A CA 1
ATOM 3877 C C . ASP A 1 505 ? -14.986 14.545 27.758 1.00 87.69 505 ASP A C 1
ATOM 3879 O O . ASP A 1 505 ? -13.807 14.511 28.097 1.00 87.69 505 ASP A O 1
ATOM 3883 N N . GLY A 1 506 ? -15.722 13.437 27.720 1.00 89.19 506 GLY A N 1
ATOM 3884 C CA . GLY A 1 506 ? -15.296 12.152 28.273 1.00 89.19 506 GLY A CA 1
ATOM 3885 C C . GLY A 1 506 ? -16.485 11.322 28.744 1.00 89.19 506 GLY A C 1
ATOM 3886 O O . GLY A 1 506 ? -17.638 11.691 28.514 1.00 89.19 506 GLY A O 1
ATOM 3887 N N . THR A 1 507 ? -16.206 10.191 29.388 1.00 90.50 507 THR A N 1
ATOM 3888 C CA . THR A 1 507 ? -17.178 9.261 29.976 1.00 90.50 507 THR A CA 1
ATOM 3889 C C . THR A 1 507 ? -16.978 9.196 31.485 1.00 90.50 507 THR A C 1
ATOM 3891 O O . THR A 1 507 ? -15.893 8.858 31.952 1.00 90.50 507 THR A O 1
ATOM 3894 N N . TYR A 1 508 ? -18.039 9.468 32.240 1.00 90.06 508 TYR A N 1
ATOM 3895 C CA . TYR A 1 508 ? -18.009 9.631 33.693 1.00 90.06 508 TYR A CA 1
ATOM 3896 C C . TYR A 1 508 ? -19.097 8.802 34.370 1.00 90.06 508 TYR A C 1
ATOM 3898 O O . TYR A 1 508 ? -20.196 8.647 33.834 1.00 90.06 508 TYR A O 1
ATOM 3906 N N . ARG A 1 509 ? -18.812 8.312 35.577 1.00 91.12 509 ARG A N 1
ATOM 3907 C CA . ARG A 1 509 ? -19.771 7.648 36.467 1.00 91.12 509 ARG A CA 1
ATOM 3908 C C . ARG A 1 509 ? -20.585 8.679 37.231 1.00 91.12 509 ARG A C 1
ATOM 3910 O O . ARG A 1 509 ? -20.034 9.555 37.901 1.00 91.12 509 ARG A O 1
ATOM 3917 N N . VAL A 1 510 ? -21.902 8.542 37.186 1.00 91.12 510 VAL A N 1
ATOM 3918 C CA . VAL A 1 510 ? -22.801 9.441 37.915 1.00 91.12 510 VAL A CA 1
ATOM 3919 C C . VAL A 1 510 ? -22.854 9.034 39.389 1.00 91.12 510 VAL A C 1
ATOM 3921 O O . VAL A 1 510 ? -22.982 7.861 39.722 1.00 91.12 510 VAL A O 1
ATOM 3924 N N . GLY A 1 511 ? -22.716 10.012 40.284 1.00 87.31 511 GLY A N 1
ATOM 3925 C CA . GLY A 1 511 ? -22.619 9.816 41.732 1.00 87.31 511 GLY A CA 1
ATOM 3926 C C . GLY A 1 511 ? -21.222 9.441 42.240 1.00 87.31 511 GLY A C 1
ATOM 3927 O O . GLY A 1 511 ? -21.040 9.365 43.453 1.00 87.31 511 GLY A O 1
ATOM 3928 N N . VAL A 1 512 ? -20.249 9.234 41.344 1.00 86.25 512 VAL A N 1
ATOM 3929 C CA . VAL A 1 512 ? -18.853 8.913 41.695 1.00 86.25 512 VAL A CA 1
ATOM 3930 C C . VAL A 1 512 ? -17.890 9.938 41.104 1.00 86.25 512 VAL A C 1
ATOM 3932 O O . VAL A 1 512 ? -17.186 10.602 41.856 1.00 86.25 512 VAL A O 1
ATOM 3935 N N . ASP A 1 513 ? -17.891 10.109 39.780 1.00 87.38 513 ASP A N 1
ATOM 3936 C CA . ASP A 1 513 ? -17.010 11.073 39.108 1.00 87.38 513 ASP A CA 1
ATOM 3937 C C . ASP A 1 513 ? -17.684 12.450 38.997 1.00 87.38 513 ASP A C 1
ATOM 3939 O O . ASP A 1 513 ? -17.041 13.488 39.152 1.00 87.38 513 ASP A O 1
ATOM 3943 N N . ILE A 1 514 ? -19.001 12.461 38.762 1.00 90.62 514 ILE A N 1
ATOM 3944 C CA . ILE A 1 514 ? -19.819 13.674 38.621 1.00 90.62 514 ILE A CA 1
ATOM 3945 C C . ILE A 1 514 ? -21.114 13.564 39.429 1.00 90.62 514 ILE A C 1
ATOM 3947 O O . ILE A 1 514 ? -21.660 12.474 39.611 1.00 90.62 514 ILE A O 1
ATOM 3951 N N . SER A 1 515 ? -21.648 14.694 39.890 1.00 90.50 515 SER A N 1
ATOM 3952 C CA . SER A 1 515 ? -22.943 14.727 40.580 1.00 90.50 515 SER A CA 1
ATOM 3953 C C . SER A 1 515 ? -24.122 14.653 39.600 1.00 90.50 515 SER A C 1
ATOM 3955 O O . SER A 1 515 ? -24.049 15.192 38.497 1.00 90.50 515 SER A O 1
ATOM 3957 N N . PRO A 1 516 ? -25.260 14.061 40.001 1.00 92.31 516 PRO A N 1
ATOM 3958 C CA . PRO A 1 516 ? -26.530 14.307 39.330 1.00 92.31 516 PRO A CA 1
ATOM 3959 C C . PRO A 1 516 ? -26.892 15.795 39.373 1.00 92.31 516 PRO A C 1
ATOM 3961 O O . PRO A 1 516 ? -26.630 16.477 40.364 1.00 92.31 516 PRO A O 1
ATOM 3964 N N . GLY A 1 517 ? -27.545 16.296 38.329 1.00 91.75 517 GLY A N 1
ATOM 3965 C CA . GLY A 1 517 ? -27.883 17.712 38.229 1.00 91.75 517 GLY A CA 1
ATOM 3966 C C . GLY A 1 517 ? -28.205 18.149 36.808 1.00 91.75 517 GLY A C 1
ATOM 3967 O O . GLY A 1 517 ? -28.208 17.351 35.873 1.00 91.75 517 GLY A O 1
ATOM 3968 N N . THR A 1 518 ? -28.491 19.439 36.644 1.00 91.12 518 THR A N 1
ATOM 3969 C CA . THR A 1 518 ? -28.659 20.046 35.320 1.00 91.12 518 THR A CA 1
ATOM 3970 C C . THR A 1 518 ? -27.419 20.853 34.981 1.00 91.12 518 THR A C 1
ATOM 3972 O O . THR A 1 518 ? -27.053 21.768 35.715 1.00 91.12 518 THR A O 1
ATOM 3975 N N . TYR A 1 519 ? -26.791 20.511 33.863 1.00 91.50 519 TYR A N 1
ATOM 3976 C CA . TYR A 1 519 ? -25.535 21.089 33.406 1.00 91.50 519 TYR A CA 1
ATOM 3977 C C . TYR A 1 519 ? -25.727 21.800 32.076 1.00 91.50 519 TYR A C 1
ATOM 3979 O O . TYR A 1 519 ? -26.556 21.385 31.264 1.00 91.50 519 TYR A O 1
ATOM 3987 N N . ILE A 1 520 ? -24.936 22.843 31.839 1.00 88.81 520 ILE A N 1
ATOM 3988 C CA . ILE A 1 520 ? -24.851 23.532 30.553 1.00 88.81 520 ILE A CA 1
ATOM 3989 C C . ILE A 1 520 ? -23.443 23.415 29.971 1.00 88.81 520 ILE A C 1
ATOM 3991 O O . ILE A 1 520 ? -22.458 23.563 30.690 1.00 88.81 520 ILE A O 1
ATOM 3995 N N . SER A 1 521 ? -23.360 23.149 28.668 1.00 88.38 521 SER A N 1
ATOM 3996 C CA . SER A 1 521 ? -22.099 23.052 27.933 1.00 88.38 521 SER A CA 1
ATOM 3997 C C . SER A 1 521 ? -21.652 24.415 27.392 1.00 88.38 521 SER A C 1
ATOM 3999 O O . SER A 1 521 ? -22.464 25.172 26.847 1.00 88.38 521 SER A O 1
ATOM 4001 N N . THR A 1 522 ? -20.354 24.704 27.446 1.00 72.69 522 THR A N 1
ATOM 4002 C CA . THR A 1 522 ? -19.774 25.987 26.999 1.00 72.69 522 THR A CA 1
ATOM 4003 C C . THR A 1 522 ? -19.461 26.059 25.495 1.00 72.69 522 THR A C 1
ATOM 4005 O O . THR A 1 522 ? -19.259 27.155 24.963 1.00 72.69 522 THR A O 1
ATOM 4008 N N . SER A 1 523 ? -19.474 24.935 24.762 1.00 68.31 523 SER A N 1
ATOM 4009 C CA . SER A 1 523 ? -19.232 24.937 23.309 1.00 68.31 523 SER A CA 1
ATOM 4010 C C . SER A 1 523 ? -20.385 25.589 22.535 1.00 68.31 523 SER A C 1
ATOM 4012 O O . SER A 1 523 ? -21.513 25.093 22.495 1.00 68.31 523 SER A O 1
ATOM 4014 N N . THR A 1 524 ? -20.100 26.721 21.885 1.00 57.28 524 THR A N 1
ATOM 4015 C CA . THR A 1 524 ? -21.088 27.521 21.133 1.00 57.28 524 THR A CA 1
ATOM 4016 C C . THR A 1 524 ? -20.853 27.538 19.617 1.00 57.28 524 THR A C 1
ATOM 4018 O O . THR A 1 524 ? -21.630 28.162 18.893 1.00 57.28 524 THR A O 1
ATOM 4021 N N . GLY A 1 525 ? -19.833 26.826 19.111 1.00 55.56 525 GLY A N 1
ATOM 4022 C CA . GLY A 1 525 ? -19.392 26.922 17.709 1.00 55.56 525 GLY A CA 1
ATOM 4023 C C . GLY A 1 525 ? -19.256 25.614 16.919 1.00 55.56 525 GLY A C 1
ATOM 4024 O O . GLY A 1 525 ? -19.160 25.676 15.695 1.00 55.56 525 GLY A O 1
ATOM 4025 N N . ILE A 1 526 ? -19.266 24.440 17.561 1.00 60.81 526 ILE A N 1
ATOM 4026 C CA . ILE A 1 526 ? -19.015 23.158 16.880 1.00 60.81 526 ILE A CA 1
ATOM 4027 C C . ILE A 1 526 ? -20.346 22.440 16.609 1.00 60.81 526 ILE A C 1
ATOM 4029 O O . ILE A 1 526 ? -21.158 22.229 17.509 1.00 60.81 526 ILE A O 1
ATOM 4033 N N . ALA A 1 527 ? -20.593 22.055 15.352 1.00 61.69 527 ALA A N 1
ATOM 4034 C CA . ALA A 1 527 ? -21.833 21.391 14.931 1.00 61.69 527 ALA A CA 1
ATOM 4035 C C . ALA A 1 527 ? -21.958 19.921 15.391 1.00 61.69 527 ALA A C 1
ATOM 4037 O O . ALA A 1 527 ? -22.944 19.266 15.057 1.00 61.69 527 ALA A O 1
ATOM 4038 N N . THR A 1 528 ? -20.977 19.405 16.137 1.00 71.75 528 THR A N 1
ATOM 4039 C CA . THR A 1 528 ? -20.818 17.977 16.453 1.00 71.75 528 THR A CA 1
ATOM 4040 C C . THR A 1 528 ? -20.829 17.659 17.950 1.00 71.75 528 THR A C 1
ATOM 4042 O O . THR A 1 528 ? -20.523 16.523 18.297 1.00 71.75 528 THR A O 1
ATOM 4045 N N . CYS A 1 529 ? -21.199 18.603 18.832 1.00 82.69 529 CYS A N 1
ATOM 4046 C CA . CYS A 1 529 ? -21.395 18.282 20.252 1.00 82.69 529 CYS A CA 1
ATOM 4047 C C . CYS A 1 529 ? -22.445 17.174 20.397 1.00 82.69 529 CYS A C 1
ATOM 4049 O O . CYS A 1 529 ? -23.606 17.325 19.985 1.00 82.69 529 CYS A O 1
ATOM 4051 N N . ARG A 1 530 ? -22.005 16.060 20.980 1.00 84.62 530 ARG A N 1
ATOM 4052 C CA . ARG A 1 530 ? -22.780 14.843 21.196 1.00 84.62 530 ARG A CA 1
ATOM 4053 C C . ARG A 1 530 ? -22.674 14.446 22.654 1.00 84.62 530 ARG A C 1
ATOM 4055 O O . ARG A 1 530 ? -21.568 14.274 23.151 1.00 84.62 530 ARG A O 1
ATOM 4062 N N . TRP A 1 531 ? -23.806 14.252 23.320 1.00 88.81 531 TRP A N 1
ATOM 4063 C CA . TRP A 1 531 ? -23.825 13.758 24.696 1.00 88.81 531 TRP A CA 1
ATOM 4064 C C . TRP A 1 531 ? -24.872 12.671 24.904 1.00 88.81 531 TRP A C 1
ATOM 4066 O O . TRP A 1 531 ? -25.847 12.572 24.149 1.00 88.81 531 TRP A O 1
ATOM 4076 N N . ARG A 1 532 ? -24.636 11.832 25.917 1.00 89.56 532 ARG A N 1
ATOM 4077 C CA . ARG A 1 532 ? -25.468 10.686 26.271 1.00 89.56 532 ARG A CA 1
ATOM 4078 C C . ARG A 1 532 ? -25.562 10.479 27.770 1.00 89.56 532 ARG A C 1
ATOM 4080 O O . ARG A 1 532 ? -24.595 10.689 28.496 1.00 89.56 532 ARG A O 1
ATOM 4087 N N . ARG A 1 533 ? -26.720 9.986 28.197 1.00 92.62 533 ARG A N 1
ATOM 4088 C CA . ARG A 1 533 ? -26.912 9.363 29.511 1.00 92.62 533 ARG A CA 1
ATOM 4089 C C . ARG A 1 533 ? -26.907 7.854 29.331 1.00 92.62 533 ARG A C 1
ATOM 4091 O O . ARG A 1 533 ? -27.516 7.358 28.382 1.00 92.62 533 ARG A O 1
ATOM 4098 N N . LEU A 1 534 ? -26.214 7.157 30.217 1.00 92.31 534 LEU A N 1
ATOM 4099 C CA . LEU A 1 534 ? -25.881 5.746 30.080 1.00 92.31 534 LEU A CA 1
ATOM 4100 C C . LEU A 1 534 ? -26.463 4.935 31.243 1.00 92.31 534 LEU A C 1
ATOM 4102 O O . LEU A 1 534 ? -26.346 5.341 32.400 1.00 92.31 534 LEU A O 1
ATOM 4106 N N . SER A 1 535 ? -27.058 3.782 30.939 1.00 91.62 535 SER A N 1
ATOM 4107 C CA . SER A 1 535 ? -27.491 2.772 31.921 1.00 91.62 535 SER A CA 1
ATOM 4108 C C . SER A 1 535 ? -26.423 1.715 32.204 1.00 91.62 535 SER A C 1
ATOM 4110 O O . SER A 1 535 ? -26.579 0.916 33.119 1.00 91.62 535 SER A O 1
ATOM 4112 N N . ASP A 1 536 ? -25.367 1.678 31.393 1.00 90.81 536 ASP A N 1
ATOM 4113 C CA . ASP A 1 536 ? -24.211 0.794 31.517 1.00 90.81 536 ASP A CA 1
ATOM 4114 C C . ASP A 1 536 ? -23.064 1.312 30.630 1.00 90.81 536 ASP A C 1
ATOM 4116 O O . ASP A 1 536 ? -23.259 2.213 29.811 1.00 90.81 536 ASP A O 1
ATOM 4120 N N . PHE A 1 537 ? -21.872 0.725 30.763 1.00 91.56 537 PHE A N 1
ATOM 4121 C CA . PHE A 1 537 ? -20.714 1.035 29.918 1.00 91.56 537 PHE A CA 1
ATOM 4122 C C . PHE A 1 537 ? -20.428 -0.073 28.892 1.00 91.56 537 PHE A C 1
ATOM 4124 O O . PHE A 1 537 ? -19.283 -0.286 28.508 1.00 91.56 537 PHE A O 1
ATOM 4131 N N . THR A 1 538 ? -21.444 -0.813 28.432 1.00 90.38 538 THR A N 1
ATOM 4132 C CA . THR A 1 538 ? -21.279 -1.814 27.357 1.00 90.38 538 THR A CA 1
ATOM 4133 C C . THR A 1 538 ? -21.304 -1.197 25.961 1.00 90.38 538 THR A C 1
ATOM 4135 O O . THR A 1 538 ? -20.797 -1.803 25.020 1.00 90.38 538 THR A O 1
ATOM 4138 N N . TRP A 1 539 ? -21.896 -0.003 25.828 1.00 85.50 539 TRP A N 1
ATOM 4139 C CA . TRP A 1 539 ? -21.958 0.789 24.593 1.00 85.50 539 TRP A CA 1
ATOM 4140 C C . TRP A 1 539 ? -22.663 0.124 23.399 1.00 85.50 539 TRP A C 1
ATOM 4142 O O . TRP A 1 539 ? -22.461 0.527 22.255 1.00 85.50 539 TRP A O 1
ATOM 4152 N N . THR A 1 540 ? -23.535 -0.853 23.659 1.00 81.50 540 THR A N 1
ATOM 4153 C CA . THR A 1 540 ? -24.378 -1.502 22.637 1.00 81.50 540 THR A CA 1
ATOM 4154 C C . THR A 1 540 ? -25.835 -1.053 22.739 1.00 81.50 540 THR A C 1
ATOM 4156 O O . THR A 1 540 ? -26.379 -0.480 21.798 1.00 81.50 540 THR A O 1
ATOM 4159 N N . SER A 1 541 ? -26.459 -1.252 23.903 1.00 70.25 541 SER A N 1
ATOM 4160 C CA . SER A 1 541 ? -27.859 -0.892 24.179 1.00 70.25 541 SER A CA 1
ATOM 4161 C C . SER A 1 541 ? -28.039 0.090 25.340 1.00 70.25 541 SER A C 1
ATOM 4163 O O . SER A 1 541 ? -29.157 0.530 25.585 1.00 70.25 541 SER A O 1
ATOM 4165 N N . GLY A 1 542 ? -26.959 0.454 26.038 1.00 64.38 542 GLY A N 1
ATOM 4166 C CA . GLY A 1 542 ? -26.995 1.234 27.281 1.00 64.38 542 GLY A CA 1
ATOM 4167 C C . GLY A 1 542 ? -27.294 2.730 27.141 1.00 64.38 542 GLY A C 1
ATOM 4168 O O . GLY A 1 542 ? -27.182 3.469 28.115 1.00 64.38 542 GLY A O 1
ATOM 4169 N N . ASN A 1 543 ? -27.650 3.214 25.948 1.00 74.38 543 ASN A N 1
ATOM 4170 C CA . ASN A 1 543 ? -27.968 4.626 25.735 1.00 74.38 543 ASN A CA 1
ATOM 4171 C C . ASN A 1 543 ? -29.398 4.921 26.207 1.00 74.38 543 ASN A C 1
ATOM 4173 O O . ASN A 1 543 ? -30.364 4.517 25.564 1.00 74.38 543 ASN A O 1
ATOM 4177 N N . ILE A 1 544 ? -29.530 5.680 27.296 1.00 72.56 544 ILE A N 1
ATOM 4178 C CA . ILE A 1 544 ? -30.826 6.154 27.804 1.00 72.56 544 ILE A CA 1
ATOM 4179 C C . ILE A 1 544 ? -31.318 7.321 26.941 1.00 72.56 544 ILE A C 1
ATOM 4181 O O . ILE A 1 544 ? -32.466 7.353 26.504 1.00 72.56 544 ILE A O 1
ATOM 4185 N N . VAL A 1 545 ? -30.433 8.289 26.686 1.00 75.31 545 VAL A N 1
ATOM 4186 C CA . VAL A 1 545 ? -30.683 9.467 25.844 1.00 75.31 545 VAL A CA 1
ATOM 4187 C C . VAL A 1 545 ? -29.444 9.740 25.008 1.00 75.31 545 VAL A C 1
ATOM 4189 O O . VAL A 1 545 ? -28.329 9.625 25.511 1.00 75.31 545 VAL A O 1
ATOM 4192 N N . GLU A 1 546 ? -29.641 10.158 23.760 1.00 76.75 546 GLU A N 1
ATOM 4193 C CA . GLU A 1 546 ? -28.585 10.664 22.891 1.00 76.75 546 GLU A CA 1
ATOM 4194 C C . GLU A 1 546 ? -29.033 11.952 22.200 1.00 76.75 546 GLU A C 1
ATOM 4196 O O . GLU A 1 546 ? -30.093 12.003 21.573 1.00 76.75 546 GLU A O 1
ATOM 4201 N N . VAL A 1 547 ? -28.203 12.993 22.290 1.00 77.06 547 VAL A N 1
ATOM 4202 C CA . VAL A 1 547 ? -28.459 14.279 21.638 1.00 77.06 547 VAL A CA 1
ATOM 4203 C C . VAL A 1 547 ? -27.239 14.702 20.834 1.00 77.06 547 VAL A C 1
ATOM 4205 O O . VAL A 1 547 ? -26.135 14.799 21.364 1.00 77.06 547 VAL A O 1
ATOM 4208 N N . ILE A 1 548 ? -27.467 15.003 19.554 1.00 74.06 548 ILE A N 1
ATOM 4209 C CA . ILE A 1 548 ? -26.486 15.596 18.640 1.00 74.06 548 ILE A CA 1
ATOM 4210 C C . ILE A 1 548 ? -27.096 16.889 18.109 1.00 74.06 548 ILE A C 1
ATOM 4212 O O . ILE A 1 548 ? -28.079 16.850 17.368 1.00 74.06 548 ILE A O 1
ATOM 4216 N N . ALA A 1 549 ? -26.546 18.043 18.482 1.00 67.38 549 ALA A N 1
ATOM 4217 C CA . ALA A 1 549 ? -26.975 19.314 17.898 1.00 67.38 549 ALA A CA 1
ATOM 4218 C C . ALA A 1 549 ? -25.909 20.411 18.041 1.00 67.38 549 ALA A C 1
ATOM 4220 O O . ALA A 1 549 ? -25.073 20.382 18.936 1.00 67.38 549 ALA A O 1
ATOM 4221 N N . ALA A 1 550 ? -25.989 21.441 17.198 1.00 69.75 550 ALA A N 1
ATOM 4222 C CA . ALA A 1 550 ? -25.144 22.636 17.293 1.00 69.75 550 ALA A CA 1
ATOM 4223 C C . ALA A 1 550 ? -25.599 23.588 18.421 1.00 69.75 550 ALA A C 1
ATOM 4225 O O . ALA A 1 550 ? -26.763 23.538 18.826 1.00 69.75 550 ALA A O 1
ATOM 4226 N N . GLY A 1 551 ? -24.692 24.445 18.906 1.00 72.62 551 GLY A N 1
ATOM 4227 C CA . GLY A 1 551 ? -24.944 25.481 19.926 1.00 72.62 551 GLY A CA 1
ATOM 4228 C C . GLY A 1 551 ? -24.987 24.971 21.376 1.00 72.62 551 GLY A C 1
ATOM 4229 O O . GLY A 1 551 ? -24.700 23.792 21.597 1.00 72.62 551 GLY A O 1
ATOM 4230 N N . PRO A 1 552 ? -25.370 25.817 22.356 1.00 75.88 552 PRO A N 1
ATOM 4231 C CA . PRO A 1 552 ? -25.416 25.445 23.774 1.00 75.88 552 PRO A CA 1
ATOM 4232 C C . PRO A 1 552 ? -26.224 24.166 24.014 1.00 75.88 552 PRO A C 1
ATOM 4234 O O . PRO A 1 552 ? -27.239 23.939 23.343 1.00 75.88 552 PRO A O 1
ATOM 4237 N N . LYS A 1 553 ? -25.799 23.332 24.965 1.00 85.44 553 LYS A N 1
ATOM 4238 C CA . LYS A 1 553 ? -26.550 22.155 25.414 1.00 85.44 553 LYS A CA 1
ATOM 4239 C C . LYS A 1 553 ? -26.850 22.248 26.883 1.00 85.44 553 LYS A C 1
ATOM 4241 O O . LYS A 1 553 ? -26.028 22.720 27.651 1.00 85.44 553 LYS A O 1
ATOM 4246 N N . ILE A 1 554 ? -28.021 21.748 27.242 1.00 87.81 554 ILE A N 1
ATOM 4247 C CA . ILE A 1 554 ? -28.432 21.556 28.622 1.00 87.81 554 ILE A CA 1
ATOM 4248 C C . ILE A 1 554 ? -28.741 20.074 28.767 1.00 87.81 554 ILE A C 1
ATOM 4250 O O . ILE A 1 554 ? -29.500 19.531 27.959 1.00 87.81 554 ILE A O 1
ATOM 4254 N N . ALA A 1 555 ? -28.133 19.432 29.755 1.00 89.75 555 ALA A N 1
ATOM 4255 C CA . ALA A 1 555 ? -28.344 18.027 30.058 1.00 89.75 555 ALA A CA 1
ATOM 4256 C C . ALA A 1 555 ? -28.742 17.878 31.527 1.00 89.75 555 ALA A C 1
ATOM 4258 O O . ALA A 1 555 ? -28.042 18.358 32.417 1.00 89.75 555 ALA A O 1
ATOM 4259 N N . THR A 1 556 ? -29.863 17.204 31.774 1.00 91.06 556 THR A N 1
ATOM 4260 C CA . THR A 1 556 ? -30.276 16.798 33.120 1.00 91.06 556 THR A CA 1
ATOM 4261 C C . THR A 1 556 ? -29.845 15.358 33.349 1.00 91.06 556 THR A C 1
ATOM 4263 O O . THR A 1 556 ? -30.427 14.428 32.781 1.00 91.06 556 THR A O 1
ATOM 4266 N N . ILE A 1 557 ? -28.810 15.202 34.167 1.00 92.75 557 ILE A N 1
ATOM 4267 C CA . ILE A 1 557 ? -28.226 13.937 34.606 1.00 92.75 557 ILE A CA 1
ATOM 4268 C C . ILE A 1 557 ? -28.984 13.490 35.856 1.00 92.75 557 ILE A C 1
ATOM 4270 O O . ILE A 1 557 ? -29.046 14.225 36.845 1.00 92.75 557 ILE A O 1
ATOM 4274 N N . LEU A 1 558 ? -29.603 12.311 35.807 1.00 90.75 558 LEU A N 1
ATOM 4275 C CA . LEU A 1 558 ? -30.411 11.797 36.909 1.00 90.75 558 LEU A CA 1
ATOM 4276 C C . LEU A 1 558 ? -29.572 10.941 37.862 1.00 90.75 558 LEU A C 1
ATOM 4278 O O . LEU A 1 558 ? -28.659 10.252 37.419 1.00 90.75 558 LEU A O 1
ATOM 4282 N N . PRO A 1 559 ? -29.945 10.869 39.153 1.00 91.62 559 PRO A N 1
ATOM 4283 C CA . PRO A 1 559 ? -29.293 9.972 40.111 1.00 91.62 559 PRO A CA 1
ATOM 4284 C C . PRO A 1 559 ? -29.358 8.484 39.745 1.00 91.62 559 PRO A C 1
ATOM 4286 O O . PRO A 1 559 ? -28.623 7.687 40.310 1.00 91.62 559 PRO A O 1
ATOM 4289 N N . THR A 1 560 ? -30.270 8.102 38.849 1.00 91.38 560 THR A N 1
ATOM 4290 C CA . THR A 1 560 ? -30.433 6.726 38.360 1.00 91.38 560 THR A CA 1
ATOM 4291 C C . THR A 1 560 ? -29.551 6.401 37.159 1.00 91.38 560 THR A C 1
ATOM 4293 O O . THR A 1 560 ? -29.560 5.259 36.709 1.00 91.38 560 THR A O 1
ATOM 4296 N N . ASP A 1 561 ? -28.859 7.387 36.588 1.00 92.75 561 ASP A N 1
ATOM 4297 C CA . ASP A 1 561 ? -27.918 7.129 35.504 1.00 92.75 561 ASP A CA 1
ATOM 4298 C C . ASP A 1 561 ? -26.701 6.393 36.044 1.00 92.75 561 ASP A C 1
ATOM 4300 O O . ASP A 1 561 ? -26.215 6.684 37.133 1.00 92.75 561 ASP A O 1
ATOM 4304 N N . THR A 1 562 ? -26.181 5.457 35.262 1.00 92.38 562 THR A N 1
ATOM 4305 C CA . THR A 1 562 ? -24.906 4.806 35.565 1.00 92.38 562 THR A CA 1
ATOM 4306 C C . THR A 1 562 ? -23.743 5.663 35.080 1.00 92.38 562 THR A C 1
ATOM 4308 O O . THR A 1 562 ? -22.724 5.777 35.762 1.00 92.38 562 THR A O 1
ATOM 4311 N N . GLY A 1 563 ? -23.906 6.325 33.933 1.00 91.62 563 GLY A N 1
ATOM 4312 C CA . GLY A 1 563 ? -22.879 7.195 33.383 1.00 91.62 563 GLY A CA 1
ATOM 4313 C C . GLY A 1 563 ? -23.406 8.351 32.544 1.00 91.62 563 GLY A C 1
ATOM 4314 O O . GLY A 1 563 ? -24.559 8.379 32.113 1.00 91.62 563 GLY A O 1
ATOM 4315 N N . PHE A 1 564 ? -22.520 9.303 32.286 1.00 92.56 564 PHE A N 1
ATOM 4316 C CA . PHE A 1 564 ? -22.705 10.390 31.336 1.00 92.56 564 PHE A CA 1
ATOM 4317 C C . PHE A 1 564 ? -21.506 10.426 30.401 1.00 92.56 564 PHE A C 1
ATOM 4319 O O . PHE A 1 564 ? -20.369 10.297 30.851 1.00 92.56 564 PHE A O 1
ATOM 4326 N N . ALA A 1 565 ? -21.750 10.618 29.109 1.00 90.62 565 ALA A N 1
ATOM 4327 C CA .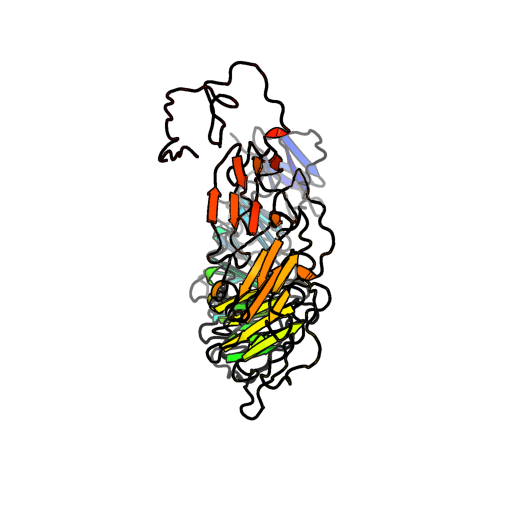 ALA A 1 565 ? -20.681 10.765 28.141 1.00 90.62 565 ALA A CA 1
ATOM 4328 C C . ALA A 1 565 ? -20.909 11.952 27.221 1.00 90.62 565 ALA A C 1
ATOM 4330 O O . ALA A 1 565 ?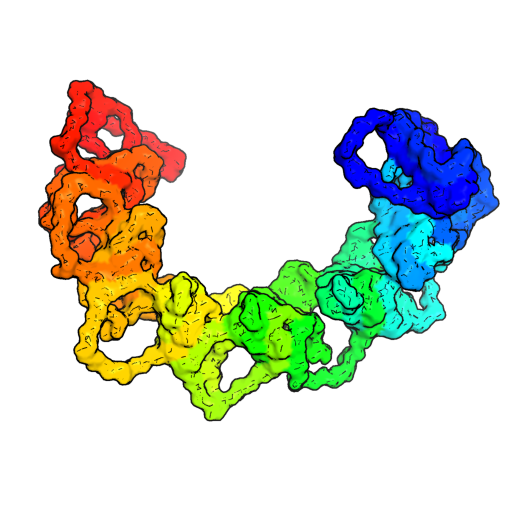 -22.029 12.173 26.761 1.00 90.62 565 ALA A O 1
ATOM 4331 N N . SER A 1 566 ? -19.847 12.680 26.896 1.00 89.38 566 SER A N 1
ATOM 4332 C CA . SER A 1 566 ? -19.903 13.782 25.937 1.00 89.38 566 SER A CA 1
ATOM 4333 C C . SER A 1 566 ? -18.653 13.870 25.072 1.00 89.38 566 SER A C 1
ATOM 4335 O O . SER A 1 566 ? -17.583 13.419 25.471 1.00 89.38 566 SER A O 1
ATOM 4337 N N . ALA A 1 567 ? -18.824 14.382 23.854 1.00 85.94 567 ALA A N 1
ATOM 4338 C CA . ALA A 1 567 ? -17.753 14.630 22.904 1.00 85.94 567 ALA A CA 1
ATOM 4339 C C . ALA A 1 567 ? -18.039 15.893 22.083 1.00 85.94 567 ALA A C 1
ATOM 4341 O O . ALA A 1 567 ? -19.120 16.038 21.500 1.00 85.94 567 ALA A O 1
ATOM 4342 N N . GLY A 1 568 ? -17.056 16.791 22.002 1.00 83.56 568 GLY A N 1
ATOM 4343 C CA . GLY A 1 568 ? -17.152 18.063 21.286 1.00 83.56 568 GLY A CA 1
ATOM 4344 C C . GLY A 1 568 ? -18.066 19.095 21.957 1.00 83.56 568 GLY A C 1
ATOM 4345 O O . GLY A 1 568 ? -18.458 20.072 21.308 1.00 83.56 568 GLY A O 1
ATOM 4346 N N . CYS A 1 569 ? -18.449 18.878 23.216 1.00 85.69 569 CYS A N 1
ATOM 4347 C CA . CYS A 1 569 ? -19.323 19.754 23.990 1.00 85.69 569 CYS A CA 1
ATOM 4348 C C . CYS A 1 569 ? -18.545 20.743 24.869 1.00 85.69 569 CYS A C 1
ATOM 4350 O O . CYS A 1 569 ? -19.120 21.757 25.281 1.00 85.69 569 CYS A O 1
ATOM 4352 N N . GLY A 1 570 ? -17.240 20.528 25.054 1.00 84.38 570 GLY A N 1
ATOM 4353 C CA . GLY A 1 570 ? -16.396 21.363 25.902 1.00 84.38 570 GLY A CA 1
ATOM 4354 C C . GLY A 1 570 ? -16.698 21.142 27.383 1.00 84.38 570 GLY A C 1
ATOM 4355 O O . GLY A 1 570 ? -17.067 20.047 27.792 1.00 84.38 570 GLY A O 1
ATOM 4356 N N . GLU A 1 571 ? -16.544 22.188 28.194 1.00 88.56 571 GLU A N 1
ATOM 4357 C CA . GLU A 1 571 ? -16.803 22.095 29.633 1.00 88.56 571 GLU A CA 1
ATOM 4358 C C . GLU A 1 571 ? -18.307 22.131 29.942 1.00 88.56 571 GLU A C 1
ATOM 4360 O O . GLU A 1 571 ? -19.047 22.962 29.398 1.00 88.56 571 GLU A O 1
ATOM 4365 N N . TRP A 1 572 ? -18.731 21.257 30.853 1.00 91.06 572 TRP A N 1
ATOM 4366 C CA . TRP A 1 572 ? -20.048 21.204 31.470 1.00 91.06 572 TRP A CA 1
ATOM 4367 C C . TRP A 1 572 ? -20.024 21.853 32.851 1.00 91.06 572 TRP A C 1
ATOM 4369 O O . TRP A 1 572 ? -19.268 21.451 33.735 1.00 91.06 572 TRP A O 1
ATOM 4379 N N . THR A 1 573 ? -20.908 22.827 33.057 1.00 90.94 573 THR A N 1
ATOM 4380 C CA . THR A 1 573 ? -21.029 23.571 34.317 1.00 90.94 573 THR A CA 1
ATOM 4381 C C . THR A 1 573 ? -22.427 23.393 34.918 1.00 90.94 573 THR A C 1
ATOM 4383 O O . THR A 1 573 ? -23.408 23.487 34.172 1.00 90.94 573 THR A O 1
ATOM 4386 N N . PRO A 1 574 ? -22.568 23.162 36.238 1.00 90.44 574 PRO A N 1
ATOM 4387 C CA . PRO A 1 574 ? -23.864 23.096 36.898 1.00 90.44 574 PRO A CA 1
ATOM 4388 C C . PRO A 1 574 ? -24.613 24.408 36.718 1.00 90.44 574 PRO A C 1
ATOM 4390 O O . PRO A 1 574 ? -24.083 25.492 36.972 1.00 90.44 574 PRO A O 1
ATOM 4393 N N . ILE A 1 575 ? -25.859 24.320 36.277 1.00 86.94 575 ILE A N 1
ATOM 4394 C CA . ILE A 1 575 ? -26.627 25.500 35.887 1.00 86.94 575 ILE A CA 1
ATOM 4395 C C . ILE A 1 575 ? -26.965 26.411 37.075 1.00 86.94 575 ILE A C 1
ATOM 4397 O O . ILE A 1 575 ? -27.151 27.610 36.896 1.00 86.94 575 ILE A O 1
ATOM 4401 N N . ASP A 1 576 ? -27.017 25.857 38.286 1.00 83.88 576 ASP A N 1
ATOM 4402 C CA . ASP A 1 576 ? -27.276 26.563 39.544 1.00 83.88 576 ASP A CA 1
ATOM 4403 C C . ASP A 1 576 ? -26.073 27.373 40.048 1.00 83.88 576 ASP A C 1
ATOM 4405 O O . ASP A 1 576 ? -26.240 28.322 40.814 1.00 83.88 576 ASP A O 1
ATOM 4409 N N . THR A 1 577 ? -24.867 27.044 39.584 1.00 83.12 577 THR A N 1
ATOM 4410 C CA . THR A 1 577 ? -23.651 27.819 39.871 1.00 83.12 577 THR A CA 1
ATOM 4411 C C . THR A 1 577 ? -23.508 29.049 38.975 1.00 83.12 577 THR A C 1
ATOM 4413 O O . THR A 1 577 ? -22.707 29.940 39.267 1.00 83.12 577 THR A O 1
ATOM 4416 N N . LEU A 1 578 ? -24.287 29.131 37.894 1.00 82.00 578 LEU A N 1
ATOM 4417 C CA . LEU A 1 578 ? -24.210 30.227 36.942 1.00 82.00 578 LEU A CA 1
ATOM 4418 C C . LEU A 1 578 ? -25.095 31.399 37.355 1.00 82.00 578 LEU A C 1
ATOM 4420 O O . LEU A 1 578 ? -26.274 31.260 37.679 1.00 82.00 578 LEU A O 1
ATOM 4424 N N . GLN A 1 579 ? -24.522 32.598 37.279 1.00 77.94 579 GLN A N 1
ATOM 4425 C CA . GLN A 1 579 ? -25.275 33.840 37.406 1.00 77.94 579 GLN A CA 1
ATOM 4426 C C . GLN A 1 579 ? -25.746 34.292 36.027 1.00 77.94 579 GLN A C 1
ATOM 4428 O O . GLN A 1 579 ? -24.946 34.707 35.187 1.00 77.94 579 GLN A O 1
ATOM 4433 N N . PHE A 1 580 ? -27.057 34.241 35.800 1.00 75.38 580 PHE A N 1
ATOM 4434 C CA . PHE A 1 580 ? -27.652 34.743 34.566 1.00 75.38 580 PHE A CA 1
ATOM 4435 C C . PHE A 1 580 ? -27.925 36.254 34.658 1.00 75.38 580 PHE A C 1
ATOM 4437 O O . PHE A 1 580 ? -28.384 36.732 35.705 1.00 75.38 580 PHE A O 1
ATOM 4444 N N . PRO A 1 581 ? -27.669 37.024 33.582 1.00 71.31 581 PRO A N 1
ATOM 4445 C CA . PRO A 1 581 ? -28.002 38.443 33.538 1.00 71.31 581 PRO A CA 1
ATOM 4446 C C . PRO A 1 581 ? -29.487 38.672 33.841 1.00 71.31 581 PRO A C 1
ATOM 4448 O O . PRO A 1 581 ? -30.345 38.009 33.274 1.00 71.31 581 PRO A O 1
ATOM 4451 N N . GLN A 1 582 ? -29.798 39.661 34.684 1.00 67.31 582 GLN A N 1
ATOM 4452 C CA . GLN A 1 582 ? -31.182 40.075 34.986 1.00 67.31 582 GLN A CA 1
ATOM 4453 C C . GLN A 1 582 ? -31.818 40.925 33.864 1.00 67.31 582 GLN A C 1
ATOM 4455 O O . GLN A 1 582 ? -32.880 41.516 34.050 1.00 67.31 582 GLN A O 1
ATOM 4460 N N . SER A 1 583 ? -31.148 41.056 32.718 1.00 76.12 583 SER A N 1
ATOM 4461 C CA . SER A 1 583 ? -31.692 41.726 31.537 1.00 76.12 583 SER A CA 1
ATOM 4462 C C . SER A 1 583 ? -32.772 40.873 30.873 1.00 76.12 583 SER A C 1
ATOM 4464 O O . SER A 1 583 ? -32.729 39.648 30.963 1.00 76.12 583 SER A O 1
ATOM 4466 N N . GLU A 1 584 ? -33.696 41.514 30.154 1.00 76.25 584 GLU A N 1
ATOM 4467 C CA . GLU A 1 584 ? -34.718 40.811 29.369 1.00 76.25 584 GLU A CA 1
ATOM 4468 C C . GLU A 1 584 ? -34.043 39.802 28.408 1.00 76.25 584 GLU A C 1
ATOM 4470 O O . GLU A 1 584 ? -33.112 40.191 27.686 1.00 76.25 584 GLU A O 1
ATOM 4475 N N . PRO A 1 585 ? -34.429 38.509 28.426 1.00 82.44 585 PRO A N 1
ATOM 4476 C CA . PRO A 1 585 ? -33.796 37.500 27.585 1.00 82.44 585 PRO A CA 1
ATOM 4477 C C . PRO A 1 585 ? -33.969 37.809 26.088 1.00 82.44 585 PRO A C 1
ATOM 4479 O O . PRO A 1 585 ? -34.937 38.441 25.677 1.00 82.44 585 PRO A O 1
ATOM 4482 N N . PRO A 1 586 ? -33.068 37.356 25.208 1.00 84.00 586 PRO A N 1
ATOM 4483 C CA . PRO A 1 586 ? -33.213 37.591 23.777 1.00 84.00 586 PRO A CA 1
ATOM 4484 C C . PRO A 1 586 ? -34.454 36.899 23.177 1.00 84.00 586 PRO A C 1
ATOM 4486 O O . PRO A 1 586 ? -34.734 35.729 23.434 1.00 84.00 586 PRO A O 1
ATOM 4489 N N . ARG A 1 587 ? -35.135 37.602 22.257 1.00 85.50 587 ARG A N 1
ATOM 4490 C CA . ARG A 1 587 ? -36.244 37.076 21.421 1.00 85.50 587 ARG A CA 1
ATOM 4491 C C . ARG A 1 587 ? -35.787 36.413 20.116 1.00 85.50 587 ARG A C 1
ATOM 4493 O O . ARG A 1 587 ? -36.607 36.018 19.290 1.00 85.50 587 ARG A O 1
ATOM 4500 N N . ARG A 1 588 ? -34.475 36.354 19.872 1.00 86.75 588 ARG A N 1
ATOM 4501 C CA . ARG A 1 588 ? -33.857 35.714 18.700 1.00 86.75 588 ARG A CA 1
ATOM 4502 C C . ARG A 1 588 ? -32.716 34.826 19.169 1.00 86.75 588 ARG A C 1
ATOM 4504 O O . ARG A 1 588 ? -31.825 35.303 19.862 1.00 86.75 588 ARG A O 1
ATOM 4511 N N . PHE A 1 589 ? -32.733 33.568 18.751 1.00 85.56 589 PHE A N 1
ATOM 4512 C CA . PHE A 1 589 ? -31.747 32.562 19.132 1.00 85.56 589 PHE A CA 1
ATOM 4513 C C . PHE A 1 589 ? -31.461 31.615 17.958 1.00 85.56 589 PHE A C 1
ATOM 4515 O O . PHE A 1 589 ? -32.193 31.594 16.964 1.00 85.56 589 PHE A O 1
ATOM 4522 N N . SER A 1 590 ? -30.349 30.890 18.046 1.00 83.00 590 SER A N 1
ATOM 4523 C CA . SER A 1 590 ? -29.900 29.903 17.059 1.00 83.00 590 SER A CA 1
ATOM 4524 C C . SER A 1 590 ? -30.214 28.475 17.533 1.00 83.00 590 SER A C 1
ATOM 4526 O O . SER A 1 590 ? -30.983 28.279 18.467 1.00 83.00 590 SER A O 1
ATOM 4528 N N . ASN A 1 591 ? -29.672 27.453 16.864 1.00 80.56 591 ASN A N 1
ATOM 4529 C CA . ASN A 1 591 ? -29.807 26.067 17.320 1.00 80.56 591 ASN A CA 1
ATOM 4530 C C . ASN A 1 591 ? -29.162 25.899 18.705 1.00 80.56 591 ASN A C 1
ATOM 4532 O O . ASN A 1 591 ? -28.061 26.401 18.924 1.00 80.56 591 ASN A O 1
ATOM 4536 N N . GLY A 1 592 ? -29.821 25.166 19.602 1.00 81.38 592 GLY A N 1
ATOM 4537 C CA . GLY A 1 592 ? -29.322 24.890 20.947 1.00 81.38 592 GLY A CA 1
ATOM 4538 C C . GLY A 1 592 ? -30.434 24.476 21.909 1.00 81.38 592 GLY A C 1
ATOM 4539 O O . GLY A 1 592 ? -31.608 24.441 21.540 1.00 81.38 592 GLY A O 1
ATOM 4540 N N . SER A 1 593 ? -30.048 24.170 23.143 1.00 83.25 593 SER A N 1
ATOM 4541 C CA . SER A 1 593 ? -30.944 23.945 24.278 1.00 83.25 593 SER A CA 1
ATOM 4542 C C . SER A 1 593 ? -30.982 25.206 25.143 1.00 83.25 593 SER A C 1
ATOM 4544 O O . SER A 1 593 ? -29.936 25.731 25.524 1.00 83.25 593 SER A O 1
ATOM 4546 N N . TYR A 1 594 ? -32.181 25.690 25.465 1.00 84.31 594 TYR A N 1
ATOM 4547 C CA . TYR A 1 594 ? -32.382 26.962 26.161 1.00 84.31 594 TYR A CA 1
ATOM 4548 C C . TYR A 1 594 ? -33.394 26.810 27.297 1.00 84.31 594 TYR A C 1
ATOM 4550 O O . TYR A 1 594 ? -34.416 26.150 27.124 1.00 84.31 594 TYR A O 1
ATOM 4558 N N . LEU A 1 595 ? -33.139 27.464 28.434 1.00 85.69 595 LEU A N 1
ATOM 4559 C CA . LEU A 1 595 ? -34.130 27.626 29.493 1.00 85.69 595 LEU A CA 1
ATOM 4560 C C . LEU A 1 595 ? -35.068 28.786 29.148 1.00 85.69 595 LEU A C 1
ATOM 4562 O O . LEU A 1 595 ? -34.619 29.914 28.918 1.00 85.69 595 LEU A O 1
ATOM 4566 N N . VAL A 1 596 ? -36.372 28.523 29.144 1.00 85.94 596 VAL A N 1
ATOM 4567 C CA . VAL A 1 596 ? -37.396 29.550 28.916 1.00 85.94 596 VAL A CA 1
ATOM 4568 C C . VAL A 1 596 ? -37.525 30.435 30.158 1.00 85.94 596 VAL A C 1
ATOM 4570 O O . VAL A 1 596 ? -37.606 29.940 31.275 1.00 85.94 596 VAL A O 1
ATOM 4573 N N . GLY A 1 597 ? -37.526 31.754 29.965 1.00 83.75 597 GLY A N 1
ATOM 4574 C CA . GLY A 1 597 ? -37.507 32.752 31.038 1.00 83.75 597 GLY A CA 1
ATOM 4575 C C . GLY A 1 597 ? -36.112 33.072 31.586 1.00 83.75 597 GLY A C 1
ATOM 4576 O O . GLY A 1 597 ? -35.984 34.020 32.353 1.00 83.75 597 GLY A O 1
ATOM 4577 N N . VAL A 1 598 ? -35.078 32.329 31.172 1.00 84.25 598 VAL A N 1
ATOM 4578 C CA . VAL A 1 598 ? -33.678 32.566 31.569 1.00 84.25 598 VAL A CA 1
ATOM 4579 C C . VAL A 1 598 ? -32.819 32.890 30.347 1.00 84.25 598 VAL A C 1
ATOM 4581 O O . VAL A 1 598 ? -32.272 33.983 30.252 1.00 84.25 598 VAL A O 1
ATOM 4584 N N . HIS A 1 599 ? -32.720 31.972 29.379 1.00 84.75 599 HIS A N 1
ATOM 4585 C CA . HIS A 1 599 ? -31.924 32.177 28.161 1.00 84.75 599 HIS A CA 1
ATOM 4586 C C . HIS A 1 599 ? -32.725 32.802 27.018 1.00 84.75 599 HIS A C 1
ATOM 4588 O O . HIS A 1 599 ? -32.149 33.479 26.171 1.00 84.75 599 HIS A O 1
ATOM 4594 N N . ILE A 1 600 ? -34.030 32.537 26.962 1.00 87.31 600 ILE A N 1
ATOM 4595 C CA . ILE A 1 600 ? -34.946 33.045 25.934 1.00 87.31 600 ILE A CA 1
ATOM 4596 C C . ILE A 1 600 ? -36.265 33.457 26.580 1.00 87.31 600 ILE A C 1
ATOM 4598 O O . ILE A 1 600 ? -36.663 32.890 27.596 1.00 87.31 600 ILE A O 1
ATOM 4602 N N . GLU A 1 601 ? -36.964 34.430 26.002 1.00 89.19 601 GLU A N 1
ATOM 4603 C CA . GLU A 1 601 ? -38.260 34.856 26.535 1.00 89.19 601 GLU A CA 1
ATOM 4604 C C . GLU A 1 601 ? -39.337 33.766 26.340 1.00 89.19 601 GLU A C 1
ATOM 4606 O O . GLU A 1 601 ? -39.311 33.027 25.349 1.00 89.19 601 GLU A O 1
ATOM 4611 N N . PRO A 1 602 ? -40.330 33.648 27.234 1.00 89.62 602 PRO A N 1
ATOM 4612 C CA . PRO A 1 602 ? -41.533 32.875 26.947 1.00 89.62 602 PRO A CA 1
ATOM 4613 C C . PRO A 1 602 ? -42.278 33.471 25.745 1.00 89.62 602 PRO A C 1
ATOM 4615 O O . PRO A 1 602 ? -42.531 34.672 25.695 1.00 89.62 602 PRO A O 1
ATOM 4618 N N . GLY A 1 603 ? -42.664 32.644 24.773 1.00 89.31 603 GLY A N 1
ATOM 4619 C CA . GLY A 1 603 ? -43.367 33.141 23.594 1.00 89.31 603 GLY A CA 1
ATOM 4620 C C . GLY A 1 603 ? -43.606 32.092 22.517 1.00 89.31 603 GLY A C 1
ATOM 4621 O O . GLY A 1 603 ? -43.248 30.925 22.655 1.00 89.31 603 GLY A O 1
ATOM 4622 N N . THR A 1 604 ? -44.234 32.528 21.426 1.00 88.38 604 THR A N 1
ATOM 4623 C CA . THR A 1 604 ? -44.398 31.723 20.209 1.00 88.38 604 THR A CA 1
ATOM 4624 C C . THR A 1 604 ? -43.326 32.113 19.201 1.00 88.38 604 THR A C 1
ATOM 4626 O O . THR A 1 604 ? -43.229 33.278 18.816 1.00 88.38 604 THR A O 1
ATOM 4629 N N . TYR A 1 605 ? -42.547 31.132 18.753 1.00 87.88 605 TYR A N 1
ATOM 4630 C CA . TYR A 1 605 ? -41.433 31.323 17.828 1.00 87.88 605 TYR A CA 1
ATOM 4631 C C . TYR A 1 605 ? -41.694 30.614 16.499 1.00 87.88 605 TYR A C 1
ATOM 4633 O O . TYR A 1 605 ? -42.346 29.573 16.456 1.00 87.88 605 TYR A O 1
ATOM 4641 N N . TYR A 1 606 ? -41.158 31.165 15.411 1.00 86.12 606 TYR A N 1
ATOM 4642 C CA . TYR A 1 606 ? -41.119 30.515 14.103 1.00 86.12 606 TYR A CA 1
ATOM 4643 C C . TYR A 1 606 ? -39.662 30.374 13.655 1.00 86.12 606 TYR A C 1
ATOM 4645 O O . TYR A 1 606 ? -38.846 31.265 13.888 1.00 86.12 606 TYR A O 1
ATOM 4653 N N . ALA A 1 607 ? -39.336 29.265 12.995 1.00 83.94 607 ALA A N 1
ATOM 4654 C CA . ALA A 1 607 ? -38.013 29.011 12.434 1.00 83.94 607 ALA A CA 1
ATOM 4655 C C . ALA A 1 607 ? -38.137 28.663 10.947 1.00 83.94 607 ALA A C 1
ATOM 4657 O O . ALA A 1 607 ? -39.055 27.950 10.544 1.00 83.94 607 ALA A O 1
ATOM 4658 N N . GLN A 1 608 ? -37.212 29.170 10.130 1.00 81.00 608 GLN A N 1
ATOM 4659 C CA . GLN A 1 608 ? -37.112 28.811 8.715 1.00 81.00 608 GLN A CA 1
ATOM 4660 C C . GLN A 1 608 ? -35.938 27.843 8.518 1.00 81.00 608 GLN A C 1
ATOM 4662 O O . GLN A 1 608 ? -34.810 28.194 8.880 1.00 81.00 608 GLN A O 1
ATOM 4667 N N . PRO A 1 609 ? -36.152 26.647 7.942 1.00 74.56 609 PRO A N 1
ATOM 4668 C CA . PRO A 1 609 ? -35.054 25.740 7.644 1.00 74.56 609 PRO A CA 1
ATOM 4669 C C . PRO A 1 609 ? -34.108 26.369 6.613 1.00 74.56 609 PRO A C 1
ATOM 4671 O O . PRO A 1 609 ? -34.542 26.956 5.619 1.00 74.56 609 PRO A O 1
ATOM 4674 N N . ARG A 1 610 ? -32.792 26.232 6.822 1.00 65.06 610 ARG A N 1
ATOM 4675 C CA . ARG A 1 610 ? -31.814 26.535 5.764 1.00 65.06 610 ARG A CA 1
ATOM 4676 C C . ARG A 1 610 ? -31.947 25.472 4.661 1.00 65.06 610 ARG A C 1
ATOM 4678 O O . ARG A 1 610 ? -32.238 24.320 4.968 1.00 65.06 610 ARG A O 1
ATOM 4685 N N . ARG A 1 611 ? -31.812 25.903 3.396 1.00 52.62 611 ARG A N 1
ATOM 4686 C CA . ARG A 1 611 ? -32.104 25.166 2.141 1.00 52.62 611 ARG A CA 1
ATOM 4687 C C . ARG A 1 611 ? -32.052 23.630 2.274 1.00 52.62 611 ARG A C 1
ATOM 4689 O O . ARG A 1 611 ? -31.020 23.087 2.643 1.00 52.62 611 ARG A O 1
ATOM 4696 N N . LEU A 1 612 ? -33.156 22.972 1.897 1.00 58.50 612 LEU A N 1
ATOM 4697 C CA . LEU A 1 612 ? -33.373 21.511 1.863 1.00 58.50 612 LEU A CA 1
ATOM 4698 C C . LEU A 1 612 ? -33.388 20.768 3.222 1.00 58.50 612 LEU A C 1
ATOM 4700 O O . LEU A 1 612 ? -33.479 19.545 3.225 1.00 58.50 612 LEU A O 1
ATOM 4704 N N . GLY A 1 613 ? -33.360 21.461 4.369 1.00 62.34 613 GLY A N 1
ATOM 4705 C CA . GLY A 1 613 ? -33.427 20.832 5.701 1.00 62.34 613 GLY A CA 1
ATOM 4706 C C . GLY A 1 613 ? -34.819 20.790 6.358 1.00 62.34 613 GLY A C 1
ATOM 4707 O O . GLY A 1 613 ? -35.741 21.500 5.959 1.00 62.34 613 GLY A O 1
ATOM 4708 N N . SER A 1 614 ? -34.951 19.997 7.429 1.00 69.88 614 SER A N 1
ATOM 4709 C CA . SER A 1 614 ? -36.097 19.993 8.358 1.00 69.88 614 SER A CA 1
ATOM 4710 C C . SER A 1 614 ? -35.703 20.580 9.719 1.00 69.88 614 SER A C 1
ATOM 4712 O O . SER A 1 614 ? -34.629 20.255 10.224 1.00 69.88 614 SER A O 1
ATOM 4714 N N . CYS A 1 615 ? -36.571 21.372 10.355 1.00 75.38 615 CYS A N 1
ATOM 4715 C CA . CYS A 1 615 ? -36.409 21.765 11.760 1.00 75.38 615 CYS A CA 1
ATOM 4716 C C . CYS A 1 615 ? -36.993 20.680 12.676 1.00 75.38 615 CYS A C 1
ATOM 4718 O O . CYS A 1 615 ? -38.110 20.221 12.445 1.00 75.38 615 CYS A O 1
ATOM 4720 N N . ARG A 1 616 ? -36.257 20.289 13.721 1.00 76.56 616 ARG A N 1
ATOM 4721 C CA . ARG A 1 616 ? -36.746 19.418 14.800 1.00 76.56 616 ARG A CA 1
ATOM 4722 C C . ARG A 1 616 ? -36.546 20.130 16.131 1.00 76.56 616 ARG A C 1
ATOM 4724 O O . ARG A 1 616 ? -35.502 20.742 16.337 1.00 76.56 616 ARG A O 1
ATOM 4731 N N . TRP A 1 617 ? -37.539 20.056 17.006 1.00 80.00 617 TRP A N 1
ATOM 4732 C CA . TRP A 1 617 ? -37.482 20.589 18.363 1.00 80.00 617 TRP A CA 1
ATOM 4733 C C . TRP A 1 617 ? -38.337 19.724 19.286 1.00 80.00 617 TRP A C 1
ATOM 4735 O O . TRP A 1 617 ? -39.261 19.043 18.839 1.00 80.00 617 TRP A O 1
ATOM 4745 N N . SER A 1 618 ? -38.031 19.776 20.573 1.00 79.62 618 SER A N 1
ATOM 4746 C CA . SER A 1 618 ? -38.820 19.186 21.648 1.00 79.62 618 SER A CA 1
ATOM 4747 C C . SER A 1 618 ? -38.784 20.133 22.839 1.00 79.62 618 SER A C 1
ATOM 4749 O O . SER A 1 618 ? -37.821 20.881 23.012 1.00 79.62 618 SER A O 1
ATOM 4751 N N . ILE A 1 619 ? -39.838 20.107 23.646 1.00 78.44 619 ILE A N 1
ATOM 4752 C CA . ILE A 1 619 ? -39.833 20.721 24.972 1.00 78.44 619 ILE A CA 1
ATOM 4753 C C . ILE A 1 619 ? -39.448 19.600 25.935 1.00 78.44 619 ILE A C 1
ATOM 4755 O O . ILE A 1 619 ? -39.990 18.501 25.830 1.00 78.44 619 ILE A O 1
ATOM 4759 N N . ALA A 1 620 ? -38.446 19.848 26.773 1.00 66.94 620 ALA A N 1
ATOM 4760 C CA . ALA A 1 620 ? -38.121 18.961 27.881 1.00 66.94 620 ALA A CA 1
ATOM 4761 C C . ALA A 1 620 ? -38.980 19.382 29.079 1.00 66.94 620 ALA A C 1
ATOM 4763 O O . ALA A 1 620 ? -39.049 20.582 29.359 1.00 66.94 620 ALA A O 1
ATOM 4764 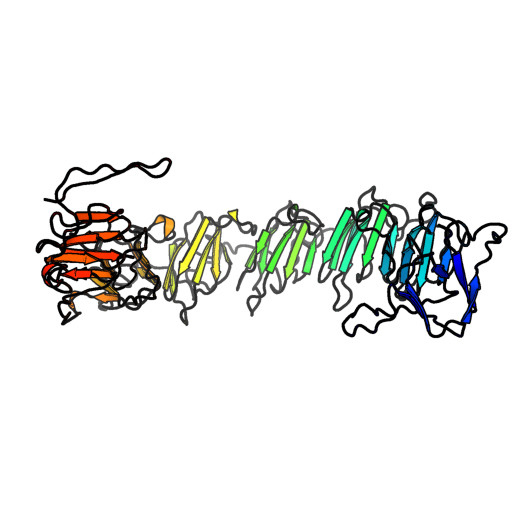N N . ASP A 1 621 ? -39.637 18.412 29.714 1.00 51.66 621 ASP A N 1
ATOM 4765 C CA . ASP A 1 621 ? -40.410 18.601 30.949 1.00 51.66 621 ASP A CA 1
ATOM 4766 C C . ASP A 1 621 ? -39.520 18.499 32.193 1.00 51.66 621 ASP A C 1
ATOM 4768 O O . ASP A 1 621 ? -38.603 17.638 32.195 1.00 51.66 621 ASP A O 1
#

Mean predicted aligned error: 15.03 Å

Solvent-accessible surface area (backbone atoms only — not comparable to full-atom values): 33045 Å² total; per-residue (Å²): 132,77,69,47,48,32,33,30,49,83,44,91,85,42,31,35,72,38,50,32,77,59,88,72,90,66,96,81,63,86,76,74,73,80,64,67,41,50,58,50,52,65,40,36,49,50,89,82,64,48,41,79,51,73,48,63,55,38,66,73,41,75,56,73,84,68,67,50,99,62,47,35,75,57,50,59,48,19,51,42,38,47,75,45,52,25,58,54,46,40,31,33,26,62,21,53,91,33,65,14,36,38,38,36,19,71,55,52,55,54,70,55,76,70,65,67,7,46,54,76,43,38,19,32,39,54,41,43,43,55,82,85,36,45,24,40,37,34,39,52,25,48,56,34,38,70,45,62,94,82,65,77,82,59,86,46,48,71,57,46,61,33,18,39,44,35,45,75,46,48,30,66,51,45,44,32,38,19,46,24,35,90,99,38,50,6,29,38,33,40,18,68,45,43,50,43,41,77,86,22,55,75,45,49,38,70,24,66,58,33,31,61,45,72,41,57,93,79,42,54,23,39,35,34,39,54,32,36,58,30,38,63,60,68,93,80,65,85,62,64,71,83,55,62,44,60,55,38,77,34,40,41,79,61,69,37,52,58,45,46,30,31,26,64,29,20,96,82,54,56,13,34,41,35,39,17,64,41,66,48,75,51,83,92,20,52,74,17,70,42,74,54,38,38,30,40,58,42,40,42,51,86,71,38,37,30,39,37,34,38,48,24,50,56,34,34,76,55,71,78,58,87,84,56,82,49,38,58,60,47,68,44,12,44,47,41,42,80,49,50,27,57,56,44,43,31,39,22,55,26,74,86,72,32,60,22,38,39,32,38,16,66,50,42,61,46,36,81,83,24,56,75,41,72,51,76,35,34,36,22,40,60,39,43,46,53,82,83,35,41,25,40,36,31,34,61,44,27,56,34,35,53,66,61,91,78,61,68,87,63,86,64,79,63,54,62,56,48,66,41,17,42,41,41,46,77,77,60,32,60,60,47,47,30,36,25,68,16,44,70,89,26,78,12,35,42,31,45,16,70,47,38,73,35,65,97,78,19,54,65,33,89,48,71,30,48,9,35,35,56,43,40,47,51,86,83,36,43,21,41,37,37,38,54,25,52,46,32,32,42,49,92,74,62,80,78,62,68,61,38,77,52,48,63,34,16,44,40,39,45,75,49,39,28,69,54,45,49,29,34,33,69,33,65,80,47,72,64,16,32,40,33,38,18,68,47,46,64,65,71,80,28,69,75,44,78,48,77,47,34,27,35,42,64,48,77,45,51,85,84,33,43,24,39,34,33,33,65,30,46,47,33,36,46,52,86,79,55,87,73,74,92,60,86,42,50,92,73,83,77,66,54,52,74,51,75,73,63,60,24,52,80,79,91,85,86,85,82,58,64,89,98,56,81,84,83,88,83,84,85,131

Foldseek 3Di:
DDKFKKKFDDQPFFKWKAFALAPDDDPPPPVPPTDTAGDIDMAIDDDRTHDMDMDRTHDMDTPPQPQPVAADQKDFAGKFFERRNHDFAKKKFFLAQWFKWKAFALHRHHNDRPRQAIDTAHTMEIAGGDSNTGIMGIDSRTMIHHDDLVPQPDDADQKDAAYKFFEPRNYDFAKKKFFAAPPAWKKKFQFQDRNRDPVRGPFMDTWRGMAMDGGDRDHGIMGIHRTGMIGGADLPDDDPQFDKDFAGKAFESGRHHFAKKKFQFAPVQAKKKWFFLHRGPDPVGTQAIDSAPGMAIAGHDPSTGMMGIDRRTIIGHDDQPPPDDADQKAFAAKDFEPRNHDFAKKKWFFPPFWKKKKFFAQDRHRHPVRGPAIDIFTRMAMATGDNNGGMMHMDSTHMIGHDDPPPPQDPDDADQKDFAGKFFESPNHHFAKKKFQQELCFQKWKFFFQHHNHCVPTGLATDTFSGMAMAGGDPNTGIMGIDRRGMIGHPVPPPDQDADQKDFAYKFFEPRNHDFAKKKFPAAADQFKKKFFFQDRNRRPGTPDIDGGHGMEIDGGDNNTGMMGIDSRTMIHHPVPDDADPDQADCDDDDYDDDDPGNHDDDDDDDDDDPPDDDDDDDDD

Nearest PDB structures (foldseek):
  2h6c-assembly1_B  TM=4.434E-01  e=6.514E+00  Desulfitobacterium dehalogenans
  3km9-assembly2_B  TM=7.054E-02  e=4.223E-01  Homo sapiens

Secondary structure (DSSP, 8-state):
---EEEEE---SS-BEEEEES-----TT-TT-----B-SS-EEEE-TT--EEEEES---EEE------SS-BSSB-SEEEEBTTTB-SEEEEEEEEEEEEEEEEES-S-SSS---SSEEEEEEEEEEEE-TT--EEEEES---EEE--TT---SPPPSEE-SEEE-BTTTB-SEEEEEEBPTTS-EEEEEES-SS-SGGGEEEEEEESSEEEEEE-SS-SEEEEESB--EEE--TTPPP-TT--B-SEEEEBTTTB-SEEEEE---TTS--EEEEESSSS-SGGG--EEE---SBEEEEE-TT-SEEEEES---BEE----TTSPPBSEE-SEEEEBTTTB-SEEEEEEPGGG-EEEEEEES-SS--GGGEEEEEEEESEEEEEEPTT--EEEEES---EEE--TTS----SPPPSEE-SEEEEBTTTB-SEEEEE---TT--EEEEEES-SS-HHHHBS--EEESS-EEEEE-TT-SEEEEES---EEEGGG------BSSB-SEEEEBTTTB-SEEEEE---S-TT-EEEEES-SSSSS-EEEEEE-SS--EEEE-TT-SEEEEES---EEEGGG----SSPPPS---SS---BTTTB-SS----PPPTT---------

Sequence (621 aa):
MSTVIYTADQNQGRCLWFTRTDFTYQPNYDGLVTWWRVGEPIVELKIGDGGFYSIRCGTWQIRKGGRPSEPLSEFNDGSYLVGVDIEPGDYMADAGDNACRWFRNSSFNVAVPDFSGGYQSIGRQIATILPSVTGVYSDGCGAWEPFDPDDAHAEPEPTIGAGTFAVGIDVQPGVYFADAREGRQCRWFILGGFTGRDEDIVEGGSGISRGIVELPDAPVGFRSIDCGHWTQVDPNIEIDAAKTFGDGEHVVNLHISPGLYQSPGGERGQCSWRRFIGFGTGPGNNPAVRIPTGRNIAEIETTDTVFESYGCGGWEPFVPDTQSEALVTFERGTWAVNTEISPGTYVAKEPDGRVCYWSRLSAFTGEPDDYTVSEQSVNHSITTIHSHDVGFYSQGCGIWTLVTTESPASTAELPDSFENGIYIVNQNIGQGTYVADANEDSNCFWSRLSGFDGDAFNRINDYGSPGQAIATILESDKGFRSRGCGTWSRLDEAEGAIIAPTFSDGTYRVGVDISPGTYISTSTGIATCRWRRLSDFTWTSGNIVEVIAAGPKIATILPTDTGFASAGCGEWTPIDTLQFPQSEPPRRFSNGSYLVGVHIEPGTYYAQPRRLGSCRWSIAD